Protein 7QYM (pdb70)

Solvent-accessible surface area: 20336 Å² total; per-residue (Å²): 142,3,0,0,0,0,0,7,13,21,23,93,21,39,153,106,149,43,55,112,102,93,9,55,98,24,40,89,19,0,23,55,12,0,62,51,2,10,134,38,0,106,82,44,74,44,0,23,51,0,0,8,44,2,0,67,43,0,0,45,21,73,52,1,15,0,0,23,0,0,5,13,0,117,71,73,66,9,27,0,2,0,0,0,0,22,2,91,61,34,81,3,0,0,0,0,19,0,24,34,1,98,16,0,0,60,2,0,42,30,1,6,84,108,18,98,48,6,2,0,13,17,136,14,1,9,91,7,1,54,83,108,71,50,132,144,15,51,55,130,61,0,49,33,92,103,40,78,100,67,0,69,71,56,114,213,10,0,0,0,0,0,0,6,101,122,32,36,1,0,0,0,0,0,0,0,2,88,38,52,18,46,20,7,18,2,7,0,7,1,8,7,0,1,0,0,7,0,28,39,68,4,0,0,0,0,0,4,7,43,10,45,0,0,3,21,12,1,0,0,12,1,0,4,2,1,29,84,47,34,63,29,53,7,71,104,0,3,92,93,1,0,71,100,65,0,60,86,37,63,5,56,0,0,0,0,0,0,6,77,115,2,74,34,15,34,23,18,39,14,99,0,0,30,42,0,62,2,71,28,68,91,114,27,72,45,14,8,51,173,85,121,0,0,0,0,0,0,8,12,20,24,84,17,38,159,102,122,41,52,113,106,92,9,53,96,30,44,88,18,0,22,58,11,0,74,51,2,6,144,42,0,82,81,46,75,41,1,21,53,0,0,9,44,2,0,68,44,0,0,44,22,72,47,2,17,0,0,24,0,0,6,12,1,123,92,77,60,5,27,0,2,0,0,0,0,20,2,88,48,36,99,2,0,1,1,0,18,0,21,40,0,103,14,0,0,57,2,0,43,16,1,12,90,93,23,101,47,6,3,0,13,18,128,14,1,11,77,8,1,53,82,109,66,49,132,150,19,53,37,140,62,0,49,31,87,93,39,74,96,67,0,47,93,64,71,188,117,129,14,0,0,0,0,0,8,3,81,121,22,34,1,0,0,0,0,0,0,0,5,115,42,44,16,48,26,7,14,2,8,0,10,0,9,8,0,0,0,0,6,0,27,29,76,7,0,0,0,0,0,5,14,34,12,46,0,1,3,27,11,2,0,0,13,1,0,4,2,11,28,78,42,37,64,55,54,6,72,94,0,4,93,99,1,0,68,82,47,0,58,87,50,59,5,60,0,0,0,0,0,0,4,80,157,4,76,34,16,33,23,17,39,16,95,0,0,30,41,0,66,1,52,6,67,90,113,40,70,42,12,8,52,172

Secondary structure (P-SEA, 3-state):
ccbbbbbccccccccccccaaaaaaaaaaaaaaaaaaaaaaaacccaaaaaaaaaaaaaaccccccccccccccccbbbbbbbbbbcccccccccccccccccaaaaaaaaaccccccccccaaaaaaaaaaccccccccccccaaaaaaaaaaac/ccccccccccbbbbbbbbcccccccccccccccccccccbbbbccccccccccaaaaaaaaaaaaaaaaaaacccccaaaaaaaaccccccccccccccccccccccccccccccccccccccccbbbbbbccc/cccbbbbbccccccccccccaaaaaaaaaaaaaaaaaaaaaaaacccaaaaaaaaaaaaaaccccccccccccccccbbbbbbbbbbcccccccccccccccccaaaaaaaaaccccccccccaaaaaaaaaabbbbbbccccccaaaaaaaaaacccc/cccccccccccccbbbbbbccccccccccccccccccccbbbbccccccccccaaaaaaaaaaaaaaaaaaacccccaaaaaaacccccccccccccccccccccccccccccccccccccccccbbbbbbccc

Radius of gyration: 22.87 Å; Cα contacts (8 Å, |Δi|>4): 1864; chains: 4; bounding box: 51×47×76 Å

B-factor: mean 21.56, std 11.65, range [8.43, 108.62]

Structure (mmCIF, N/CA/C/O backbone):
data_7QYM
#
_entry.id   7QYM
#
_cell.length_a   49.552
_cell.length_b   75.006
_cell.length_c   146.950
_cell.angle_alpha   90.000
_cell.angle_beta   90.000
_cell.angle_gamma   90.000
#
_symmetry.space_group_name_H-M   'P 21 21 21'
#
loop_
_entity.id
_entity.type
_entity.pdbx_description
1 polymer 'Isoaspartyl peptidase'
2 polymer Beta-aspartyl-peptidase
3 non-polymer 'SODIUM ION'
4 non-polymer 'CHLORIDE ION'
5 water water
#
loop_
_atom_site.group_PDB
_atom_site.id
_atom_site.type_symbol
_atom_site.label_atom_id
_atom_site.label_alt_id
_atom_site.label_comp_id
_atom_site.label_asym_id
_atom_site.label_entity_id
_atom_site.label_seq_id
_atom_site.pdbx_PDB_ins_code
_atom_site.Cartn_x
_atom_site.Cartn_y
_atom_site.Cartn_z
_atom_site.occupancy
_atom_site.B_iso_or_equiv
_atom_site.auth_seq_id
_atom_site.auth_comp_id
_atom_site.auth_asym_id
_atom_site.auth_atom_id
_atom_site.pdbx_PDB_model_num
ATOM 1 N N . LYS A 1 3 ? 25.581 -17.472 66.172 1.000 62.365 3 LYS AAA N 1
ATOM 2 C CA . LYS A 1 3 ? 25.439 -15.989 66.226 1.000 50.491 3 LYS AAA CA 1
ATOM 3 C C . LYS A 1 3 ? 24.057 -15.566 65.732 1.000 40.837 3 LYS AAA C 1
ATOM 4 O O . LYS A 1 3 ? 23.947 -14.432 65.180 1.000 34.262 3 LYS AAA O 1
ATOM 10 N N . ALA A 1 4 ? 23.041 -16.413 65.901 1.000 28.484 4 ALA AAA N 1
ATOM 11 C CA . ALA A 1 4 ? 21.665 -16.027 65.489 1.000 21.249 4 ALA AAA CA 1
ATOM 12 C C . ALA A 1 4 ? 21.231 -14.793 66.284 1.000 17.475 4 ALA AAA C 1
ATOM 13 O O . ALA A 1 4 ? 21.539 -14.640 67.443 1.000 19.176 4 ALA AAA O 1
ATOM 15 N N . VAL A 1 5 ? 20.473 -13.917 65.633 1.000 15.641 5 VAL AAA N 1
ATOM 16 C CA . VAL A 1 5 ? 20.152 -12.593 66.220 1.000 14.762 5 VAL AAA CA 1
ATOM 17 C C . VAL A 1 5 ? 18.918 -12.028 65.519 1.000 14.591 5 VAL AAA C 1
ATOM 18 O O . VAL A 1 5 ? 18.701 -12.299 64.327 1.000 14.271 5 VAL AAA O 1
ATOM 22 N N . ILE A 1 6 ? 18.159 -11.264 66.287 1.000 13.949 6 ILE AAA N 1
ATOM 23 C CA . ILE A 1 6 ? 16.987 -10.513 65.783 1.000 13.217 6 ILE AAA CA 1
ATOM 24 C C . ILE A 1 6 ? 17.103 -9.062 66.203 1.000 13.078 6 ILE AAA C 1
ATOM 25 O O . ILE A 1 6 ? 17.544 -8.775 67.322 1.000 14.679 6 ILE AAA O 1
ATOM 30 N N . ALA A 1 7 ? 16.593 -8.193 65.338 1.000 12.509 7 ALA AAA N 1
ATOM 31 C CA . ALA A 1 7 ? 16.337 -6.788 65.693 1.000 12.498 7 ALA AAA CA 1
ATOM 32 C C . ALA A 1 7 ? 14.942 -6.461 65.202 1.000 12.232 7 ALA AAA C 1
ATOM 33 O O . ALA A 1 7 ? 14.516 -6.989 64.161 1.000 11.657 7 ALA AAA O 1
ATOM 35 N N . ILE A 1 8 ? 14.263 -5.628 65.965 1.000 11.716 8 ILE AAA N 1
ATOM 36 C CA . ILE A 1 8 ? 12.923 -5.128 65.587 1.000 11.662 8 ILE AAA CA 1
ATOM 37 C C . ILE A 1 8 ? 12.905 -3.619 65.758 1.000 11.851 8 ILE AAA C 1
ATOM 38 O O . ILE A 1 8 ? 13.663 -3.034 66.547 1.000 11.748 8 ILE AAA O 1
ATOM 43 N N . HIS A 1 9 ? 11.918 -3.011 65.112 1.000 11.685 9 HIS AAA N 1
ATOM 44 C CA . HIS A 1 9 ? 11.612 -1.589 65.383 1.000 11.996 9 HIS AAA CA 1
ATOM 45 C C . HIS A 1 9 ? 10.103 -1.380 65.322 1.000 11.976 9 HIS AAA C 1
ATOM 46 O O . HIS A 1 9 ? 9.382 -2.134 64.673 1.000 12.171 9 HIS AAA O 1
ATOM 53 N N . GLY A 1 10 ? 9.679 -0.335 65.989 1.000 12.760 10 GLY AAA N 1
ATOM 54 C CA . GLY A 1 10 ? 8.299 0.127 65.988 1.000 13.441 10 GLY AAA CA 1
ATOM 55 C C . GLY A 1 10 ? 8.189 1.547 65.536 1.000 14.525 10 GLY AAA C 1
ATOM 56 O O . GLY A 1 10 ? 7.178 2.181 65.883 1.000 16.550 10 GLY AAA O 1
ATOM 57 N N . GLY A 1 11 ? 9.107 2.028 64.710 1.000 13.706 11 GLY AAA N 1
ATOM 58 C CA . GLY A 1 11 ? 8.957 3.357 64.074 1.000 15.001 11 GLY AAA CA 1
ATOM 59 C C . GLY A 1 11 ? 9.916 4.397 64.634 1.000 14.515 11 GLY AAA C 1
ATOM 60 O O . GLY A 1 11 ? 10.172 4.427 65.875 1.000 15.868 11 GLY AAA O 1
ATOM 61 N N . ALA A 1 12 ? 10.405 5.249 63.732 1.000 15.197 12 ALA AAA N 1
ATOM 62 C CA . ALA A 1 12 ? 11.301 6.382 64.050 1.000 16.674 12 ALA AAA CA 1
ATOM 63 C C . ALA A 1 12 ? 10.534 7.687 63.885 1.000 18.804 12 ALA AAA C 1
ATOM 64 O O . ALA A 1 12 ? 9.755 7.788 62.945 1.000 22.658 12 ALA AAA O 1
ATOM 66 N N . GLY A 1 13 ? 10.817 8.669 64.733 1.000 17.028 13 GLY AAA N 1
ATOM 67 C CA . GLY A 1 13 ? 10.202 9.999 64.621 1.000 20.521 13 GLY AAA CA 1
ATOM 68 C C . GLY A 1 13 ? 10.358 10.792 65.892 1.000 19.622 13 GLY AAA C 1
ATOM 69 O O . GLY A 1 13 ? 11.253 10.502 66.706 1.000 19.374 13 GLY AAA O 1
ATOM 70 N N . ALA A 1 14 ? 9.513 11.805 66.022 1.000 23.660 14 ALA AAA N 1
ATOM 71 C CA . ALA A 1 14 ? 9.578 12.774 67.136 1.000 24.319 14 ALA AAA CA 1
ATOM 72 C C . ALA A 1 14 ? 8.931 12.126 68.365 1.000 28.947 14 ALA AAA C 1
ATOM 73 O O . ALA A 1 14 ? 7.751 12.145 68.467 1.000 43.727 14 ALA AAA O 1
ATOM 75 N N . ILE A 1 15 ? 9.701 11.505 69.231 1.000 38.366 15 ILE AAA N 1
ATOM 76 C CA . ILE A 1 15 ? 9.194 10.937 70.517 1.000 38.055 15 ILE AAA CA 1
ATOM 77 C C . ILE A 1 15 ? 9.739 11.881 71.585 1.000 46.439 15 ILE AAA C 1
ATOM 78 O O . ILE A 1 15 ? 10.962 12.086 71.597 1.000 55.083 15 ILE AAA O 1
ATOM 83 N N . SER A 1 16 ? 8.863 12.508 72.367 1.000 53.322 16 SER AAA N 1
ATOM 84 C CA . SER A 1 16 ? 9.216 13.576 73.337 1.000 52.345 16 SER AAA CA 1
ATOM 85 C C . SER A 1 16 ? 9.104 13.026 74.763 1.000 47.019 16 SER AAA C 1
ATOM 86 O O . SER A 1 16 ? 8.053 12.461 75.112 1.000 52.761 16 SER AAA O 1
ATOM 89 N N . ARG A 1 17 ? 10.160 13.182 75.556 1.000 43.404 17 ARG AAA N 1
ATOM 90 C CA . ARG A 1 17 ? 10.238 12.582 76.906 1.000 41.165 17 ARG AAA CA 1
ATOM 91 C C . ARG A 1 17 ? 9.520 13.479 77.917 1.000 40.269 17 ARG AAA C 1
ATOM 92 O O . ARG A 1 17 ? 8.919 12.918 78.854 1.000 33.847 17 ARG AAA O 1
ATOM 100 N N . ALA A 1 18 ? 9.555 14.804 77.718 1.000 41.763 18 ALA AAA N 1
ATOM 101 C CA . ALA A 1 18 ? 8.802 15.788 78.532 1.000 45.327 18 ALA AAA CA 1
ATOM 102 C C . ALA A 1 18 ? 7.323 15.393 78.551 1.000 45.053 18 ALA AAA C 1
ATOM 103 O O . ALA A 1 18 ? 6.678 15.539 79.610 1.000 51.190 18 ALA AAA O 1
ATOM 105 N N . GLN A 1 19 ? 6.822 14.901 77.414 1.000 43.737 19 GLN AAA N 1
ATOM 106 C CA . GLN A 1 19 ? 5.386 14.603 77.182 1.000 49.339 19 GLN AAA CA 1
ATOM 107 C C . GLN A 1 19 ? 5.070 13.156 77.550 1.000 42.360 19 GLN AAA C 1
ATOM 108 O O . GLN A 1 19 ? 3.921 12.732 77.301 1.000 53.415 19 GLN AAA O 1
ATOM 114 N N . MET A 1 20 ? 6.040 12.438 78.117 1.000 38.457 20 MET AAA N 1
ATOM 115 C CA . MET A 1 20 ? 5.951 10.990 78.416 1.000 32.886 20 MET AAA CA 1
ATOM 116 C C . MET A 1 20 ? 6.133 10.769 79.919 1.000 27.234 20 MET AAA C 1
ATOM 117 O O . MET A 1 20 ? 6.936 11.496 80.516 1.000 31.115 20 MET AAA O 1
ATOM 122 N N . SER A 1 21 ? 5.401 9.824 80.506 1.000 27.241 21 SER AAA N 1
ATOM 123 C CA . SER A 1 21 ? 5.689 9.269 81.853 1.000 23.189 21 SER AAA CA 1
ATOM 124 C C . SER A 1 21 ? 6.522 8.002 81.690 1.000 21.789 21 SER AAA C 1
ATOM 125 O O . SER A 1 21 ? 6.522 7.386 80.590 1.000 22.329 21 SER AAA O 1
ATOM 128 N N . LEU A 1 22 ? 7.200 7.611 82.754 1.000 19.985 22 LEU AAA N 1
ATOM 129 C CA . LEU A 1 22 ? 7.938 6.332 82.721 1.000 17.883 22 LEU AAA CA 1
ATOM 130 C C . LEU A 1 22 ? 6.959 5.164 82.488 1.000 18.165 22 LEU AAA C 1
ATOM 131 O O . LEU A 1 22 ? 7.252 4.281 81.683 1.000 18.057 22 LEU AAA O 1
ATOM 136 N N . GLN A 1 23 ? 5.802 5.134 83.139 1.000 18.732 23 GLN AAA N 1
ATOM 137 C CA . GLN A 1 23 ? 4.867 4.009 82.934 1.000 20.091 23 GLN AAA CA 1
ATOM 138 C C . GLN A 1 23 ? 4.454 3.944 81.468 1.000 20.363 23 GLN AAA C 1
ATOM 139 O O . GLN A 1 23 ? 4.373 2.839 80.949 1.000 22.012 23 GLN AAA O 1
ATOM 145 N N . GLN A 1 24 ? 4.219 5.081 80.817 1.000 20.848 24 GLN AAA N 1
ATOM 146 C CA . GLN A 1 24 ? 3.874 5.093 79.369 1.000 21.712 24 GLN AAA CA 1
ATOM 147 C C . GLN A 1 24 ? 5.017 4.500 78.547 1.000 20.637 24 GLN AAA C 1
ATOM 148 O O . GLN A 1 24 ? 4.764 3.657 77.687 1.000 21.208 24 GLN AAA O 1
ATOM 154 N N . GLU A 1 25 ? 6.239 4.960 78.796 1.000 18.206 25 GLU AAA N 1
ATOM 155 C CA . GLU A 1 25 ? 7.414 4.415 78.085 1.000 18.174 25 GLU AAA CA 1
ATOM 156 C C . GLU A 1 25 ? 7.487 2.900 78.320 1.000 16.327 25 GLU AAA C 1
ATOM 157 O O . GLU A 1 25 ? 7.817 2.165 77.384 1.000 17.769 25 GLU AAA O 1
ATOM 163 N N . LEU A 1 26 ? 7.277 2.455 79.557 1.000 17.250 26 LEU AAA N 1
ATOM 164 C CA . LEU A 1 26 ? 7.452 1.033 79.879 1.000 16.084 26 LEU AAA CA 1
ATOM 165 C C . LEU A 1 26 ? 6.464 0.164 79.104 1.000 16.998 26 LEU AAA C 1
ATOM 166 O O . LEU A 1 26 ? 6.772 -0.996 78.831 1.000 16.941 26 LEU AAA O 1
ATOM 171 N N . ARG A 1 27 ? 5.307 0.680 78.742 1.000 17.003 27 ARG AAA N 1
ATOM 172 C CA . ARG A 1 27 ? 4.389 -0.137 77.929 1.000 17.534 27 ARG AAA CA 1
ATOM 173 C C . ARG A 1 27 ? 5.062 -0.470 76.602 1.000 17.325 27 ARG AAA C 1
ATOM 174 O O . ARG A 1 27 ? 4.904 -1.589 76.123 1.000 17.295 27 ARG AAA O 1
ATOM 182 N N . TYR A 1 28 ? 5.735 0.511 75.994 1.000 16.350 28 TYR AAA N 1
ATOM 183 C CA . TYR A 1 28 ? 6.450 0.299 74.708 1.000 15.780 28 TYR AAA CA 1
ATOM 184 C C . TYR A 1 28 ? 7.630 -0.647 74.926 1.000 16.511 28 TYR AAA C 1
ATOM 185 O O . TYR A 1 28 ? 7.790 -1.583 74.150 1.000 15.014 28 TYR AAA O 1
ATOM 194 N N . ILE A 1 29 ? 8.408 -0.406 75.964 1.000 15.309 29 ILE AAA N 1
ATOM 195 C CA . ILE A 1 29 ? 9.589 -1.269 76.249 1.000 14.979 29 ILE AAA CA 1
ATOM 196 C C . ILE A 1 29 ? 9.119 -2.727 76.447 1.000 15.075 29 ILE AAA C 1
ATOM 197 O O . ILE A 1 29 ? 9.747 -3.652 75.922 1.000 17.136 29 ILE AAA O 1
ATOM 202 N N . GLU A 1 30 ? 8.089 -2.922 77.262 1.000 16.268 30 GLU AAA N 1
ATOM 203 C CA . GLU A 1 30 ? 7.573 -4.268 77.573 1.000 17.355 30 GLU AAA CA 1
ATOM 204 C C . GLU A 1 30 ? 7.108 -4.949 76.282 1.000 16.492 30 GLU AAA C 1
ATOM 205 O O . GLU A 1 30 ? 7.376 -6.122 76.086 1.000 17.311 30 GLU AAA O 1
ATOM 211 N N . ALA A 1 31 ? 6.430 -4.226 75.412 1.000 15.608 31 ALA AAA N 1
ATOM 212 C CA . ALA A 1 31 ? 5.929 -4.814 74.149 1.000 15.844 31 ALA AAA CA 1
ATOM 213 C C . ALA A 1 31 ? 7.131 -5.216 73.283 1.000 15.264 31 ALA AAA C 1
ATOM 214 O O . ALA A 1 31 ? 7.149 -6.308 72.731 1.000 16.103 31 ALA AAA O 1
ATOM 216 N N . LEU A 1 32 ? 8.084 -4.321 73.120 1.000 14.280 32 LEU AAA N 1
ATOM 217 C CA . LEU A 1 32 ? 9.286 -4.612 72.302 1.000 15.223 32 LEU AAA CA 1
ATOM 218 C C . LEU A 1 32 ? 10.027 -5.807 72.898 1.000 15.217 32 LEU AAA C 1
ATOM 219 O O . LEU A 1 32 ? 10.495 -6.694 72.143 1.000 16.323 32 LEU AAA O 1
ATOM 224 N N . SER A 1 33 ? 10.198 -5.799 74.221 1.000 16.196 33 SER AAA N 1
ATOM 225 C CA . SER A 1 33 ? 10.991 -6.865 74.868 1.000 16.810 33 SER AAA CA 1
ATOM 226 C C . SER A 1 33 ? 10.285 -8.205 74.629 1.000 16.469 33 SER AAA C 1
ATOM 227 O O . SER A 1 33 ? 10.937 -9.216 74.296 1.000 18.234 33 SER AAA O 1
ATOM 230 N N . ALA A 1 34 ? 8.971 -8.264 74.775 1.000 16.496 34 ALA AAA N 1
ATOM 231 C CA . ALA A 1 34 ? 8.242 -9.537 74.620 1.000 17.046 34 ALA AAA CA 1
ATOM 232 C C . ALA A 1 34 ? 8.394 -10.071 73.201 1.000 15.940 34 ALA AAA C 1
ATOM 233 O O . ALA A 1 34 ? 8.560 -11.284 73.025 1.000 16.596 34 ALA AAA O 1
ATOM 235 N N . ILE A 1 35 ? 8.337 -9.203 72.212 1.000 15.412 35 ILE AAA N 1
ATOM 236 C CA . ILE A 1 35 ? 8.399 -9.603 70.795 1.000 15.298 35 ILE AAA CA 1
ATOM 237 C C . ILE A 1 35 ? 9.814 -10.057 70.460 1.000 15.058 35 ILE AAA C 1
ATOM 238 O O . ILE A 1 35 ? 9.983 -11.088 69.815 1.000 14.983 35 ILE AAA O 1
ATOM 243 N N . VAL A 1 36 ? 10.819 -9.290 70.887 1.000 15.008 36 VAL AAA N 1
ATOM 244 C CA . VAL A 1 36 ? 12.217 -9.728 70.599 1.000 18.360 36 VAL AAA CA 1
ATOM 245 C C . VAL A 1 36 ? 12.462 -11.092 71.291 1.000 16.693 36 VAL AAA C 1
ATOM 246 O O . VAL A 1 36 ? 13.089 -11.967 70.668 1.000 17.788 36 VAL AAA O 1
ATOM 250 N N . GLU A 1 37 ? 11.980 -11.301 72.521 1.000 16.576 37 GLU AAA N 1
ATOM 251 C CA . GLU A 1 37 ? 12.183 -12.570 73.262 1.000 18.163 37 GLU AAA CA 1
ATOM 252 C C . GLU A 1 37 ? 11.517 -13.705 72.488 1.000 16.673 37 GLU AAA C 1
ATOM 253 O O . GLU A 1 37 ? 12.110 -14.769 72.394 1.000 18.671 37 GLU AAA O 1
ATOM 259 N N . THR A 1 38 ? 10.321 -13.483 71.941 1.000 16.367 38 THR AAA N 1
ATOM 260 C CA . THR A 1 38 ? 9.660 -14.528 71.126 1.000 17.038 38 THR AAA CA 1
ATOM 261 C C . THR A 1 38 ? 10.541 -14.870 69.922 1.000 18.005 38 THR AAA C 1
ATOM 262 O O . THR A 1 38 ? 10.767 -16.057 69.650 1.000 17.260 38 THR AAA O 1
ATOM 266 N N . GLY A 1 39 ? 11.094 -13.869 69.237 1.000 16.025 39 GLY AAA N 1
ATOM 267 C CA . GLY A 1 39 ? 11.984 -14.126 68.084 1.000 17.128 39 GLY AAA CA 1
ATOM 268 C C . GLY A 1 39 ? 13.263 -14.836 68.508 1.000 15.679 39 GLY AAA C 1
ATOM 269 O O . GLY A 1 39 ? 13.695 -15.771 67.821 1.000 17.125 39 GLY AAA O 1
ATOM 270 N N . GLN A 1 40 ? 13.852 -14.426 69.633 1.000 17.528 40 GLN AAA N 1
ATOM 271 C CA . GLN A 1 40 ? 15.084 -15.071 70.140 1.000 19.150 40 GLN AAA CA 1
ATOM 272 C C . GLN A 1 40 ? 14.804 -16.557 70.390 1.000 18.623 40 GLN AAA C 1
ATOM 273 O O . GLN A 1 40 ? 15.617 -17.410 70.031 1.000 19.666 40 GLN AAA O 1
ATOM 279 N N . LYS A 1 41 ? 13.686 -16.865 71.036 1.000 19.075 41 LYS AAA N 1
ATOM 280 C CA . LYS A 1 41 ? 13.344 -18.262 71.361 1.000 20.381 41 LYS AAA CA 1
ATOM 281 C C . LYS A 1 41 ? 13.122 -19.045 70.071 1.000 20.517 41 LYS AAA C 1
ATOM 282 O O . LYS A 1 41 ? 13.594 -20.185 69.983 1.000 20.355 41 LYS AAA O 1
ATOM 288 N N . MET A 1 42 ? 12.452 -18.482 69.082 1.000 17.791 42 MET AAA N 1
ATOM 289 C CA . MET A 1 42 ? 12.283 -19.156 67.782 1.000 17.744 42 MET AAA CA 1
ATOM 290 C C . MET A 1 42 ? 13.644 -19.415 67.130 1.000 17.747 42 MET AAA C 1
ATOM 291 O O . MET A 1 42 ? 13.863 -20.529 66.623 1.000 18.681 42 MET AAA O 1
ATOM 296 N N . LEU A 1 43 ? 14.532 -18.429 67.132 1.000 16.981 43 LEU AAA N 1
ATOM 297 C CA . LEU A 1 43 ? 15.869 -18.605 66.518 1.000 16.833 43 LEU AAA CA 1
ATOM 298 C C . LEU A 1 43 ? 16.596 -19.728 67.268 1.000 18.281 43 LEU AAA C 1
ATOM 299 O O . LEU A 1 43 ? 17.217 -20.548 66.621 1.000 18.377 43 LEU AAA O 1
ATOM 304 N N . GLU A 1 44 ? 16.544 -19.729 68.595 1.000 19.697 44 GLU AAA N 1
ATOM 305 C CA . GLU A 1 44 ? 17.318 -20.704 69.411 1.000 24.052 44 GLU AAA CA 1
ATOM 306 C C . GLU A 1 44 ? 16.782 -22.100 69.087 1.000 25.155 44 GLU AAA C 1
ATOM 307 O O . GLU A 1 44 ? 17.559 -23.075 69.136 1.000 27.249 44 GLU AAA O 1
ATOM 313 N N . ALA A 1 45 ? 15.495 -22.212 68.769 1.000 22.790 45 ALA AAA N 1
ATOM 314 C CA . ALA A 1 45 ? 14.807 -23.481 68.458 1.000 23.852 45 ALA AAA CA 1
ATOM 315 C C . ALA A 1 45 ? 15.084 -23.937 67.019 1.000 24.930 45 ALA AAA C 1
ATOM 316 O O . ALA A 1 45 ? 14.614 -25.027 66.665 1.000 28.247 45 ALA AAA O 1
ATOM 318 N N . GLY A 1 46 ? 15.793 -23.151 66.215 1.000 22.853 46 GLY AAA N 1
ATOM 319 C CA . GLY A 1 46 ? 16.144 -23.515 64.833 1.000 22.365 46 GLY AAA CA 1
ATOM 320 C C . GLY A 1 46 ? 15.100 -23.070 63.832 1.000 20.387 46 GLY AAA C 1
ATOM 321 O O . GLY A 1 46 ? 15.165 -23.523 62.671 1.000 25.050 46 GLY AAA O 1
ATOM 322 N N . GLU A 1 47 ? 14.196 -22.159 64.211 1.000 20.027 47 GLU AAA N 1
ATOM 323 C CA . GLU A 1 47 ? 13.206 -21.615 63.248 1.000 18.987 47 GLU AAA CA 1
ATOM 324 C C . GLU A 1 47 ? 13.932 -20.731 62.231 1.000 16.708 47 GLU AAA C 1
ATOM 325 O O . GLU A 1 47 ? 14.997 -20.164 62.544 1.000 18.037 47 GLU AAA O 1
ATOM 331 N N . SER A 1 48 ? 13.390 -20.634 61.028 1.000 16.261 48 SER AAA N 1
ATOM 332 C CA . SER A 1 48 ? 14.038 -19.875 59.939 1.000 14.739 48 SER AAA CA 1
ATOM 333 C C . SER A 1 48 ? 13.946 -18.372 60.183 1.000 14.530 48 SER AAA C 1
ATOM 334 O O . SER A 1 48 ? 13.026 -17.874 60.809 1.000 15.377 48 SER AAA O 1
ATOM 337 N N . ALA A 1 49 ? 14.936 -17.656 59.664 1.000 13.575 49 ALA AAA N 1
ATOM 338 C CA . ALA A 1 49 ? 14.928 -16.190 59.713 1.000 13.729 49 ALA AAA CA 1
ATOM 339 C C . ALA A 1 49 ? 13.623 -15.661 59.109 1.000 12.950 49 ALA AAA C 1
ATOM 340 O O . ALA A 1 49 ? 13.039 -14.725 59.637 1.000 12.866 49 ALA AAA O 1
ATOM 342 N N . LEU A 1 50 ? 13.197 -16.252 58.002 1.000 13.126 50 LEU AAA N 1
ATOM 343 C CA . LEU A 1 50 ? 11.954 -15.797 57.353 1.000 13.740 50 LEU AAA CA 1
ATOM 344 C C . LEU A 1 50 ? 10.760 -15.981 58.297 1.000 12.974 50 LEU AAA C 1
ATOM 345 O O . LEU A 1 50 ? 9.933 -15.079 58.442 1.000 13.547 50 LEU AAA O 1
ATOM 350 N N . ASP A 1 51 ? 10.644 -17.122 58.959 1.000 13.652 51 ASP AAA N 1
ATOM 351 C CA . ASP A 1 51 ? 9.530 -17.318 59.909 1.000 14.819 51 ASP AAA CA 1
ATOM 352 C C . ASP A 1 51 ? 9.655 -16.408 61.124 1.000 15.216 51 ASP AAA C 1
ATOM 353 O O . ASP A 1 51 ? 8.638 -15.934 61.614 1.000 15.176 51 ASP AAA O 1
ATOM 358 N N . VAL A 1 52 ? 10.875 -16.096 61.544 1.000 13.508 52 VAL AAA N 1
ATOM 359 C CA . VAL A 1 52 ? 11.085 -15.220 62.710 1.000 13.867 52 VAL AAA CA 1
ATOM 360 C C . VAL A 1 52 ? 10.662 -13.800 62.349 1.000 13.387 52 VAL AAA C 1
ATOM 361 O O . VAL A 1 52 ? 9.956 -13.181 63.153 1.000 13.511 52 VAL AAA O 1
ATOM 365 N N . VAL A 1 53 ? 11.119 -13.254 61.220 1.000 12.369 53 VAL AAA N 1
ATOM 366 C CA . VAL A 1 53 ? 10.714 -11.858 60.925 1.000 11.876 53 VAL AAA CA 1
ATOM 367 C C . VAL A 1 53 ? 9.223 -11.776 60.629 1.000 11.436 53 VAL AAA C 1
ATOM 368 O O . VAL A 1 53 ? 8.603 -10.752 60.962 1.000 12.401 53 VAL AAA O 1
ATOM 372 N N . THR A 1 54 ? 8.669 -12.819 60.040 1.000 12.124 54 THR AAA N 1
ATOM 373 C CA . THR A 1 54 ? 7.224 -12.803 59.771 1.000 12.648 54 THR AAA CA 1
ATOM 374 C C . THR A 1 54 ? 6.468 -12.739 61.106 1.000 12.560 54 THR AAA C 1
ATOM 375 O O . THR A 1 54 ? 5.539 -11.924 61.241 1.000 13.609 54 THR AAA O 1
ATOM 379 N N . GLU A 1 55 ? 6.848 -13.577 62.045 1.000 13.361 55 GLU AAA N 1
ATOM 380 C CA . GLU A 1 55 ? 6.158 -13.633 63.339 1.000 13.855 55 GLU AAA CA 1
ATOM 381 C C . GLU A 1 55 ? 6.374 -12.358 64.138 1.000 13.354 55 GLU AAA C 1
ATOM 382 O O . GLU A 1 55 ? 5.411 -11.866 64.729 1.000 13.722 55 GLU AAA O 1
ATOM 388 N N . ALA A 1 56 ? 7.580 -11.817 64.147 1.000 12.422 56 ALA AAA N 1
ATOM 389 C CA . ALA A 1 56 ? 7.838 -10.584 64.892 1.000 13.139 56 ALA AAA CA 1
ATOM 390 C C . ALA A 1 56 ? 6.958 -9.476 64.318 1.000 12.251 56 ALA AAA C 1
ATOM 391 O O . ALA A 1 56 ? 6.363 -8.702 65.098 1.000 12.330 56 ALA AAA O 1
ATOM 393 N N . VAL A 1 57 ? 6.932 -9.343 62.994 1.000 11.745 57 VAL AAA N 1
ATOM 394 C CA . VAL A 1 57 ? 6.111 -8.267 62.394 1.000 12.142 57 VAL AAA CA 1
ATOM 395 C C . VAL A 1 57 ? 4.626 -8.547 62.633 1.000 12.855 57 VAL AAA C 1
ATOM 396 O O . VAL A 1 57 ? 3.844 -7.608 62.884 1.000 12.477 57 VAL AAA O 1
ATOM 400 N N . ARG A 1 58 ? 4.195 -9.797 62.558 1.000 12.429 58 ARG AAA N 1
ATOM 401 C CA . ARG A 1 58 ? 2.792 -10.111 62.881 1.000 13.080 58 ARG AAA CA 1
ATOM 402 C C . ARG A 1 58 ? 2.477 -9.646 64.302 1.000 12.749 58 ARG AAA C 1
ATOM 403 O O . ARG A 1 58 ? 1.399 -9.069 64.523 1.000 13.524 58 ARG AAA O 1
ATOM 411 N N . LEU A 1 59 ? 3.365 -9.879 65.258 1.000 13.608 59 LEU AAA N 1
ATOM 412 C CA . LEU A 1 59 ? 3.117 -9.420 66.643 1.000 13.878 59 LEU AAA CA 1
ATOM 413 C C . LEU A 1 59 ? 3.114 -7.896 66.746 1.000 13.438 59 LEU AAA C 1
ATOM 414 O O . LEU A 1 59 ? 2.320 -7.378 67.543 1.000 14.447 59 LEU AAA O 1
ATOM 419 N N . LEU A 1 60 ? 3.957 -7.197 66.002 1.000 12.486 60 LEU AAA N 1
ATOM 420 C CA . LEU A 1 60 ? 3.969 -5.723 66.025 1.000 13.592 60 LEU AAA CA 1
ATOM 421 C C . LEU A 1 60 ? 2.668 -5.234 65.386 1.000 12.756 60 LEU AAA C 1
ATOM 422 O O . LEU A 1 60 ? 2.155 -4.172 65.816 1.000 14.404 60 LEU AAA O 1
ATOM 427 N N . GLU A 1 61 ? 2.183 -5.914 64.358 1.000 13.143 61 GLU AAA N 1
ATOM 428 C CA . GLU A 1 61 ? 0.869 -5.595 63.764 1.000 13.018 61 GLU AAA CA 1
ATOM 429 C C . GLU A 1 61 ? -0.230 -5.761 64.821 1.000 13.961 61 GLU AAA C 1
ATOM 430 O O . GLU A 1 61 ? -1.033 -4.844 65.051 1.000 14.883 61 GLU AAA O 1
ATOM 436 N N . GLU A 1 62 ? -0.223 -6.870 65.517 1.000 13.742 62 GLU AAA N 1
ATOM 437 C CA . GLU A 1 62 ? -1.268 -7.143 66.528 1.000 15.191 62 GLU AAA CA 1
ATOM 438 C C . GLU A 1 62 ? -1.212 -6.134 67.669 1.000 16.379 62 GLU AAA C 1
ATOM 439 O O . GLU A 1 62 ? -2.254 -5.823 68.208 1.000 18.234 62 GLU AAA O 1
ATOM 445 N N . CYS A 1 63 ? -0.048 -5.650 68.034 1.000 15.754 63 CYS AAA N 1
ATOM 446 C CA . CYS A 1 63 ? 0.094 -4.741 69.182 1.000 17.520 63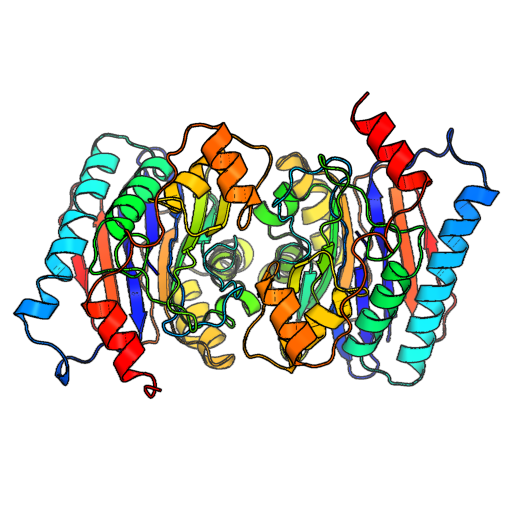 CYS AAA CA 1
ATOM 447 C C . CYS A 1 63 ? -0.451 -3.368 68.808 1.000 16.802 63 CYS AAA C 1
ATOM 448 O O . CYS A 1 63 ? 0.048 -2.745 67.894 1.000 15.462 63 CYS AAA O 1
ATOM 451 N N . PRO A 1 64 ? -1.472 -2.848 69.515 1.000 16.508 64 PRO AAA N 1
ATOM 452 C CA . PRO A 1 64 ? -2.061 -1.554 69.139 1.000 17.472 64 PRO AAA CA 1
ATOM 453 C C . PRO A 1 64 ? -1.134 -0.351 69.333 1.000 16.289 64 PRO AAA C 1
ATOM 454 O O . PRO A 1 64 ? -1.435 0.703 68.829 1.000 17.458 64 PRO AAA O 1
ATOM 458 N N . LEU A 1 65 ? -0.022 -0.537 70.062 1.000 16.535 65 LEU AAA N 1
ATOM 459 C CA . LEU A 1 65 ? 0.939 0.559 70.339 1.000 16.149 65 LEU AAA CA 1
ATOM 460 C C . LEU A 1 65 ? 1.673 0.959 69.073 1.000 15.144 65 LEU AAA C 1
ATOM 461 O O . LEU A 1 65 ? 2.150 2.104 69.027 1.000 17.254 65 LEU AAA O 1
ATOM 466 N N . PHE A 1 66 ? 1.715 0.087 68.068 1.000 14.780 66 PHE AAA N 1
ATOM 467 C CA . PHE A 1 66 ? 2.594 0.337 66.905 1.000 13.932 66 PHE AAA CA 1
ATOM 468 C C . PHE A 1 66 ? 1.776 0.451 65.619 1.000 13.053 66 PHE AAA C 1
ATOM 469 O O . PHE A 1 66 ? 0.788 -0.280 65.435 1.000 14.920 66 PHE AAA O 1
ATOM 477 N N . ASN A 1 67 ? 2.197 1.397 64.783 1.000 14.785 67 ASN AAA N 1
ATOM 478 C CA . ASN A 1 67 ? 1.527 1.820 63.541 1.000 13.763 67 ASN AAA CA 1
ATOM 479 C C . ASN A 1 67 ? 1.773 0.775 62.441 1.000 13.327 67 ASN AAA C 1
ATOM 480 O O . ASN A 1 67 ? 2.580 1.003 61.516 1.000 13.656 67 ASN AAA O 1
ATOM 485 N N . ALA A 1 68 ? 1.035 -0.309 62.540 1.000 13.048 68 ALA AAA N 1
ATOM 486 C CA . ALA A 1 68 ? 1.010 -1.435 61.600 1.000 12.222 68 ALA AAA CA 1
ATOM 487 C C . ALA A 1 68 ? -0.179 -2.274 62.054 1.000 12.665 68 ALA AAA C 1
ATOM 488 O O . ALA A 1 68 ? -0.321 -2.415 63.265 1.000 13.582 68 ALA AAA O 1
ATOM 490 N N . GLY A 1 69 ? -0.944 -2.853 61.153 1.000 13.183 69 GLY AAA N 1
ATOM 491 C CA . GLY A 1 69 ? -2.065 -3.688 61.605 1.000 14.344 69 GLY AAA CA 1
ATOM 492 C C . GLY A 1 69 ? -2.957 -2.933 62.593 1.000 13.907 69 GLY AAA C 1
ATOM 493 O O . GLY A 1 69 ? -3.289 -1.754 62.367 1.000 14.198 69 GLY AAA O 1
ATOM 494 N N . ILE A 1 70 ? -3.315 -3.606 63.667 1.000 15.499 70 ILE AAA N 1
ATOM 495 C CA . ILE A 1 70 ? -4.088 -2.979 64.760 1.000 16.578 70 ILE AAA CA 1
ATOM 496 C C . ILE A 1 70 ? -3.308 -1.784 65.304 1.000 15.883 70 ILE AAA C 1
ATOM 497 O O . ILE A 1 70 ? -2.168 -1.955 65.725 1.000 16.307 70 ILE AAA O 1
ATOM 502 N N . GLY A 1 71 ? -3.894 -0.596 65.364 1.000 16.783 71 GLY AAA N 1
ATOM 503 C CA . GLY A 1 71 ? -3.119 0.588 65.769 1.000 17.393 71 GLY AAA CA 1
ATOM 504 C C . GLY A 1 71 ? -2.602 1.351 64.564 1.000 15.844 71 GLY AAA C 1
ATOM 505 O O . GLY A 1 71 ? -1.897 2.337 64.757 1.000 17.682 71 GLY AAA O 1
ATOM 506 N N . ALA A 1 72 ? -2.971 0.956 63.348 1.000 15.997 72 ALA AAA N 1
ATOM 507 C CA . ALA A 1 72 ? -2.598 1.738 62.153 1.000 16.209 72 ALA AAA CA 1
ATOM 508 C C . ALA A 1 72 ? -3.101 3.186 62.274 1.000 17.194 72 ALA AAA C 1
ATOM 509 O O . ALA A 1 72 ? -4.231 3.468 62.742 1.000 18.189 72 ALA AAA O 1
ATOM 511 N N . VAL A 1 73 ? -2.301 4.123 61.789 1.000 16.049 73 VAL AAA N 1
ATOM 512 C CA . VAL A 1 73 ? -2.703 5.544 61.724 1.000 17.231 73 VAL AAA CA 1
ATOM 513 C C . VAL A 1 73 ? -3.895 5.667 60.777 1.000 18.432 73 VAL AAA C 1
ATOM 514 O O . VAL A 1 73 ? -4.179 4.764 59.969 1.000 17.797 73 VAL AAA O 1
ATOM 518 N N . PHE A 1 74 ? -4.538 6.821 60.864 1.000 20.159 74 PHE AAA N 1
ATOM 519 C CA . PHE A 1 74 ? -5.645 7.204 59.960 1.000 22.148 74 PHE AAA CA 1
ATOM 520 C C . PHE A 1 74 ? -5.105 8.067 58.819 1.000 20.098 74 PHE AAA C 1
ATOM 521 O O . PHE A 1 74 ? -4.311 8.997 59.079 1.000 22.657 74 PHE AAA O 1
ATOM 529 N N . THR A 1 75 ? -5.690 7.867 57.625 1.000 19.978 75 THR AAA N 1
ATOM 530 C CA . THR A 1 75 ? -5.502 8.742 56.443 1.000 20.896 75 THR AAA CA 1
ATOM 531 C C . THR A 1 75 ? -6.315 10.047 56.592 1.000 21.928 75 THR AAA C 1
ATOM 532 O O . THR A 1 75 ? -7.129 10.185 57.582 1.000 25.100 75 THR AAA O 1
ATOM 536 N N . ARG A 1 76 ? -6.092 10.974 55.665 1.000 29.026 76 ARG AAA N 1
ATOM 537 C CA A ARG A 1 76 ? -6.862 12.247 55.534 0.600 35.554 76 ARG AAA CA 1
ATOM 538 C CA B ARG A 1 76 ? -6.863 12.245 55.532 0.400 33.935 76 ARG AAA CA 1
ATOM 539 C C . ARG A 1 76 ? -8.373 11.982 55.653 1.000 35.895 76 ARG AAA C 1
ATOM 540 O O . ARG A 1 76 ? -9.092 12.858 56.178 1.000 32.697 76 ARG AAA O 1
ATOM 555 N N . ASP A 1 77 ? -8.835 10.847 55.130 1.000 26.094 77 ASP AAA N 1
ATOM 556 C CA . ASP A 1 77 ? -10.267 10.454 55.019 1.000 27.286 77 ASP AAA CA 1
ATOM 557 C C . ASP A 1 77 ? -10.714 9.569 56.184 1.000 28.097 77 ASP AAA C 1
ATOM 558 O O . ASP A 1 77 ? -11.785 8.937 56.053 1.000 30.225 77 ASP AAA O 1
ATOM 563 N N . GLU A 1 78 ? -9.916 9.456 57.263 1.000 26.635 78 GLU AAA N 1
ATOM 564 C CA . GLU A 1 78 ? -10.287 8.676 58.460 1.000 33.019 78 GLU AAA CA 1
ATOM 565 C C . GLU A 1 78 ? -10.418 7.220 58.034 1.000 27.453 78 GLU AAA C 1
ATOM 566 O O . GLU A 1 78 ? -11.113 6.483 58.712 1.000 29.258 78 GLU AAA O 1
ATOM 572 N N . THR A 1 79 ? -9.626 6.791 57.039 1.000 24.500 79 THR AAA N 1
ATOM 573 C CA . THR A 1 79 ? -9.559 5.360 56.631 1.000 22.364 79 THR AAA CA 1
ATOM 574 C C . THR A 1 79 ? -8.188 4.794 57.047 1.000 22.281 79 THR AAA C 1
ATOM 575 O O . THR A 1 79 ? -7.351 5.542 57.611 1.000 21.445 79 THR AAA O 1
ATOM 579 N N . HIS A 1 80 ? -7.974 3.503 56.831 1.000 19.121 80 HIS AAA N 1
ATOM 580 C CA . HIS A 1 80 ? -6.648 2.870 57.027 1.000 16.739 80 HIS AAA CA 1
ATOM 581 C C . HIS A 1 80 ? -6.210 2.301 55.689 1.000 16.660 80 HIS AAA C 1
ATOM 582 O O . HIS A 1 80 ? -7.021 1.637 55.022 1.000 18.963 80 HIS AAA O 1
ATOM 589 N N . GLU A 1 81 ? -4.955 2.528 55.367 1.000 13.558 81 GLU AAA N 1
ATOM 590 C CA . GLU A 1 81 ? -4.341 1.937 54.171 1.000 13.691 81 GLU AAA CA 1
ATOM 591 C C . GLU A 1 81 ? -3.029 1.323 54.649 1.000 13.293 81 GLU AAA C 1
ATOM 592 O O . GLU A 1 81 ? -2.177 2.070 55.144 1.000 14.077 81 GLU AAA O 1
ATOM 598 N N . LEU A 1 82 ? -2.905 0.004 54.532 1.000 11.929 82 LEU AAA N 1
ATOM 599 C CA . LEU A 1 82 ? -1.767 -0.734 55.112 1.000 11.479 82 LEU AAA CA 1
ATOM 600 C C . LEU A 1 82 ? -0.867 -1.283 54.008 1.000 11.435 82 LEU AAA C 1
ATOM 601 O O . LEU A 1 82 ? -1.318 -1.646 52.923 1.000 12.198 82 LEU AAA O 1
ATOM 606 N N . ASP A 1 83 ? 0.400 -1.378 54.340 1.000 11.052 83 ASP AAA N 1
ATOM 607 C CA . ASP A 1 83 ? 1.416 -1.895 53.402 1.000 11.279 83 ASP AAA CA 1
ATOM 608 C C . ASP A 1 83 ? 2.353 -2.840 54.156 1.000 10.429 83 ASP AAA C 1
ATOM 609 O O . ASP A 1 83 ? 2.587 -2.627 55.343 1.000 11.726 83 ASP AAA O 1
ATOM 614 N N . ALA A 1 84 ? 2.932 -3.797 53.469 1.000 10.294 84 ALA AAA N 1
ATOM 615 C CA . ALA A 1 84 ? 3.955 -4.663 54.079 1.000 10.227 84 ALA AAA CA 1
ATOM 616 C C . ALA A 1 84 ? 4.829 -5.285 53.004 1.000 10.541 84 ALA AAA C 1
ATOM 617 O O . ALA A 1 84 ? 4.439 -5.384 51.837 1.000 11.444 84 ALA AAA O 1
ATOM 619 N N . CYS A 1 85 ? 6.000 -5.718 53.438 1.000 10.648 85 CYS AAA N 1
ATOM 620 C CA . CYS A 1 85 ? 6.950 -6.456 52.585 1.000 11.096 85 CYS AAA CA 1
ATOM 621 C C . CYS A 1 85 ? 7.702 -7.468 53.416 1.000 10.111 85 CYS AAA C 1
ATOM 622 O O . CYS A 1 85 ? 7.935 -7.251 54.603 1.000 11.129 85 CYS AAA O 1
ATOM 625 N N A VAL A 1 86 ? 8.163 -8.486 52.721 0.500 10.021 86 VAL AAA N 1
ATOM 626 N N B VAL A 1 86 ? 7.984 -8.614 52.806 0.500 10.877 86 VAL AAA N 1
ATOM 627 C CA A VAL A 1 86 ? 9.009 -9.516 53.354 0.500 10.180 86 VAL AAA CA 1
ATOM 628 C CA B VAL A 1 86 ? 8.948 -9.608 53.356 0.500 11.982 86 VAL AAA CA 1
ATOM 629 C C A VAL A 1 86 ? 9.961 -10.066 52.308 0.500 10.006 86 VAL AAA C 1
ATOM 630 C C B VAL A 1 86 ? 9.993 -9.895 52.279 0.500 10.787 86 VAL AAA C 1
ATOM 631 O O A VAL A 1 86 ? 9.538 -10.359 51.196 0.500 10.246 86 VAL AAA O 1
ATOM 632 O O B VAL A 1 86 ? 9.666 -9.842 51.086 0.500 10.605 86 VAL AAA O 1
ATOM 639 N N . MET A 1 87 ? 11.211 -10.236 52.699 1.000 10.519 87 MET AAA N 1
ATOM 640 C CA . MET A 1 87 ? 12.227 -10.723 51.762 1.000 10.875 87 MET AAA CA 1
ATOM 641 C C . MET A 1 87 ? 13.093 -11.788 52.424 1.000 11.566 87 MET AAA C 1
ATOM 642 O O . MET A 1 87 ? 13.523 -11.652 53.569 1.000 11.429 87 MET AAA O 1
ATOM 647 N N . ASP A 1 88 ? 13.282 -12.858 51.658 1.000 11.446 88 ASP AAA N 1
ATOM 648 C CA . ASP A 1 88 ? 14.107 -14.019 52.037 1.000 11.867 88 ASP AAA CA 1
ATOM 649 C C . ASP A 1 88 ? 15.505 -13.869 51.418 1.000 11.080 88 ASP AAA C 1
ATOM 650 O O . ASP A 1 88 ? 15.641 -13.924 50.203 1.000 13.004 88 ASP AAA O 1
ATOM 655 N N . GLY A 1 89 ? 16.497 -13.647 52.256 1.000 12.360 89 GLY AAA N 1
ATOM 656 C CA . GLY A 1 89 ? 17.868 -13.424 51.775 1.000 12.856 89 GLY AAA CA 1
ATOM 657 C C . GLY A 1 89 ? 18.514 -14.656 51.148 1.000 12.884 89 GLY AAA C 1
ATOM 658 O O . GLY A 1 89 ? 19.560 -14.546 50.504 1.000 14.703 89 GLY AAA O 1
ATOM 659 N N . ASN A 1 90 ? 17.962 -15.830 51.376 1.000 13.387 90 ASN AAA N 1
ATOM 660 C CA . ASN A 1 90 ? 18.501 -17.081 50.817 1.000 15.253 90 ASN AAA CA 1
ATOM 661 C C . ASN A 1 90 ? 18.120 -17.240 49.345 1.000 15.690 90 ASN AAA C 1
ATOM 662 O O . ASN A 1 90 ? 18.962 -17.394 48.476 1.000 19.659 90 ASN AAA O 1
ATOM 667 N N . THR A 1 91 ? 16.843 -17.092 49.049 1.000 15.804 91 THR AAA N 1
ATOM 668 C CA . THR A 1 91 ? 16.313 -17.237 47.682 1.000 16.800 91 THR AAA CA 1
ATOM 669 C C . THR A 1 91 ? 16.204 -15.913 46.937 1.000 14.696 91 THR AAA C 1
ATOM 670 O O . THR A 1 91 ? 16.022 -15.932 45.730 1.000 17.022 91 THR AAA O 1
ATOM 674 N N . LEU A 1 92 ? 16.283 -14.809 47.663 1.000 13.735 92 LEU AAA N 1
ATOM 675 C CA . LEU A 1 92 ? 16.055 -13.446 47.137 1.000 13.577 92 LEU AAA CA 1
ATOM 676 C C . LEU A 1 92 ? 14.612 -13.279 46.685 1.000 12.998 92 LEU AAA C 1
ATOM 677 O O . LEU A 1 92 ? 14.332 -12.370 45.912 1.000 14.550 92 LEU AAA O 1
ATOM 682 N N . LYS A 1 93 ? 13.737 -14.165 47.122 1.000 12.816 93 LYS AAA N 1
ATOM 683 C CA A LYS A 1 93 ? 12.298 -13.976 46.892 0.500 13.042 93 LYS AAA CA 1
ATOM 684 C CA B LYS A 1 93 ? 12.294 -13.979 46.884 0.500 12.925 93 LYS AAA CA 1
ATOM 685 C C . LYS A 1 93 ? 11.774 -12.904 47.841 1.000 11.799 93 LYS AAA C 1
ATOM 686 O O . LYS A 1 93 ? 12.285 -12.727 48.951 1.000 12.777 93 LYS AAA O 1
ATOM 697 N N . ALA A 1 94 ? 10.729 -12.239 47.412 1.000 11.793 94 ALA AAA N 1
ATOM 698 C CA . ALA A 1 94 ? 10.080 -11.175 48.191 1.000 11.271 94 ALA AAA CA 1
ATOM 699 C C . ALA A 1 94 ? 8.593 -11.154 47.859 1.000 10.662 94 ALA AAA C 1
ATOM 700 O O . ALA A 1 94 ? 8.196 -11.503 46.752 1.000 12.837 94 ALA AAA O 1
ATOM 702 N N . GLY A 1 95 ? 7.845 -10.619 48.799 1.000 10.758 95 GLY AAA N 1
ATOM 703 C CA . GLY A 1 95 ? 6.422 -10.364 48.614 1.0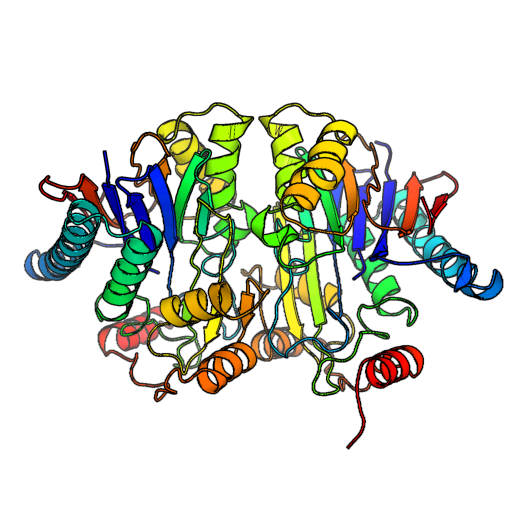00 11.012 95 GLY AAA CA 1
ATOM 704 C C . GLY A 1 95 ? 6.040 -9.087 49.285 1.000 11.061 95 GLY AAA C 1
ATOM 705 O O . GLY A 1 95 ? 6.591 -8.762 50.309 1.000 12.265 95 GLY AAA O 1
ATOM 706 N N . ALA A 1 96 ? 5.063 -8.399 48.719 1.000 10.646 96 ALA AAA N 1
ATOM 707 C CA . ALA A 1 96 ? 4.652 -7.095 49.234 1.000 11.165 96 ALA AAA CA 1
ATOM 708 C C . ALA A 1 96 ? 3.201 -6.843 48.854 1.000 10.999 96 ALA AAA C 1
ATOM 709 O O . ALA A 1 96 ? 2.761 -7.216 47.762 1.000 11.362 96 ALA AAA O 1
ATOM 711 N N . VAL A 1 97 ? 2.518 -6.158 49.750 1.000 10.686 97 VAL AAA N 1
ATOM 712 C CA . VAL A 1 97 ? 1.190 -5.595 49.453 1.000 10.360 97 VAL AAA CA 1
ATOM 713 C C . VAL A 1 97 ? 1.211 -4.107 49.811 1.000 10.387 97 VAL AAA C 1
ATOM 714 O O . VAL A 1 97 ? 1.849 -3.716 50.781 1.000 10.989 97 VAL AAA O 1
ATOM 718 N N . ALA A 1 98 ? 0.466 -3.316 49.066 1.000 10.904 98 ALA AAA N 1
ATOM 719 C CA . ALA A 1 98 ? 0.312 -1.886 49.362 1.000 11.542 98 ALA AAA CA 1
ATOM 720 C C . ALA A 1 98 ? -1.167 -1.532 49.246 1.000 10.998 98 ALA AAA C 1
ATOM 721 O O . ALA A 1 98 ? -1.840 -1.969 48.324 1.000 11.673 98 ALA AAA O 1
ATOM 723 N N . GLY A 1 99 ? -1.593 -0.624 50.106 1.000 11.376 99 GLY AAA N 1
ATOM 724 C CA . GLY A 1 99 ? -2.906 -0.036 50.014 1.000 11.978 99 GLY AAA CA 1
ATOM 725 C C . GLY A 1 99 ? -4.022 -0.998 50.304 1.000 12.559 99 GLY AAA C 1
ATOM 726 O O . GLY A 1 99 ? -5.102 -0.845 49.714 1.000 14.855 99 GLY AAA O 1
ATOM 727 N N . VAL A 1 100 ? -3.833 -1.896 51.246 1.000 11.989 100 VAL AAA N 1
ATOM 728 C CA . VAL A 1 100 ? -4.897 -2.854 51.624 1.000 12.610 100 VAL AAA CA 1
ATOM 729 C C . VAL A 1 100 ? -5.533 -2.405 52.928 1.000 12.500 100 VAL AAA C 1
ATOM 730 O O . VAL A 1 100 ? -4.898 -1.876 53.832 1.000 13.793 100 VAL AAA O 1
ATOM 734 N N . SER A 1 101 ? -6.844 -2.639 52.996 1.000 13.989 101 SER AAA N 1
ATOM 735 C CA . SER A 1 101 ? -7.672 -2.173 54.119 1.000 14.222 101 SER AAA CA 1
ATOM 736 C C . SER A 1 101 ? -8.488 -3.295 54.768 1.000 14.539 101 SER AAA C 1
ATOM 737 O O . SER A 1 101 ? -9.076 -3.018 55.809 1.000 14.919 101 SER AAA O 1
ATOM 740 N N . HIS A 1 102 ? -8.534 -4.487 54.171 1.000 13.382 102 HIS AAA N 1
ATOM 741 C CA . HIS A 1 102 ? -9.414 -5.585 54.632 1.000 13.498 102 HIS AAA CA 1
ATOM 742 C C . HIS A 1 102 ? -8.628 -6.848 54.998 1.000 15.272 102 HIS AAA C 1
ATOM 743 O O . HIS A 1 102 ? -9.237 -7.928 55.069 1.000 15.989 102 HIS AAA O 1
ATOM 750 N N . LEU A 1 103 ? -7.342 -6.710 55.258 1.000 14.108 103 LEU AAA N 1
ATOM 751 C CA . LEU A 1 103 ? -6.439 -7.833 55.633 1.000 14.533 103 LEU AAA CA 1
ATOM 752 C C . LEU A 1 103 ? -5.881 -7.535 57.012 1.000 13.772 103 LEU AAA C 1
ATOM 753 O O . LEU A 1 103 ? -5.208 -6.496 57.211 1.000 14.968 103 LEU AAA O 1
ATOM 758 N N . ARG A 1 104 ? -6.142 -8.428 57.960 1.000 15.527 104 ARG AAA N 1
ATOM 759 C CA . ARG A 1 104 ? -5.759 -8.154 59.356 1.000 15.397 104 ARG AAA CA 1
ATOM 760 C C . ARG A 1 104 ? -4.239 -8.024 59.466 1.000 13.888 104 ARG AAA C 1
ATOM 761 O O . ARG A 1 104 ? -3.775 -7.210 60.259 1.000 14.492 104 ARG AAA O 1
ATOM 769 N N . ASN A 1 105 ? -3.503 -8.869 58.769 1.000 13.311 105 ASN AAA N 1
ATOM 770 C CA . ASN A 1 105 ? -2.041 -8.996 58.928 1.000 12.894 105 ASN AAA CA 1
ATOM 771 C C . ASN A 1 105 ? -1.397 -8.833 57.563 1.000 12.325 105 ASN AAA C 1
ATOM 772 O O . ASN A 1 105 ? -1.072 -9.811 56.914 1.000 12.786 105 ASN AAA O 1
ATOM 777 N N . PRO A 1 106 ? -1.116 -7.584 57.152 1.000 11.798 106 PRO AAA N 1
ATOM 778 C CA . PRO A 1 106 ? -0.462 -7.366 55.865 1.000 11.202 106 PRO AAA CA 1
ATOM 779 C C . PRO A 1 106 ? 0.816 -8.194 55.652 1.000 10.924 106 PRO AAA C 1
ATOM 780 O O . PRO A 1 106 ? 1.035 -8.614 54.534 1.000 11.452 106 PRO AAA O 1
ATOM 784 N N . VAL A 1 107 ? 1.628 -8.400 56.683 1.000 11.288 107 VAL AAA N 1
ATOM 785 C CA . VAL A 1 107 ? 2.884 -9.153 56.445 1.000 11.652 107 VAL AAA CA 1
ATOM 786 C C . VAL A 1 107 ? 2.529 -10.574 56.012 1.000 11.809 107 VAL AAA C 1
ATOM 787 O O . VAL A 1 107 ? 3.291 -11.195 55.250 1.000 11.753 107 VAL AAA O 1
ATOM 791 N N . LEU A 1 108 ? 1.439 -11.153 56.539 1.000 11.534 108 LEU AAA N 1
ATOM 792 C CA . LEU A 1 108 ? 1.045 -12.492 56.108 1.000 12.597 108 LEU AAA CA 1
ATOM 793 C C . LEU A 1 108 ? 0.555 -12.476 54.672 1.000 11.932 108 LEU AAA C 1
ATOM 794 O O . LEU A 1 108 ? 0.782 -13.447 53.960 1.000 13.290 108 LEU AAA O 1
ATOM 799 N N . ALA A 1 109 ? -0.130 -11.422 54.253 1.000 11.769 109 ALA AAA N 1
ATOM 800 C CA . ALA A 1 109 ? -0.523 -11.320 52.846 1.000 12.357 109 ALA AAA CA 1
ATOM 801 C C . ALA A 1 109 ? 0.725 -11.172 51.972 1.000 11.550 109 ALA AAA C 1
ATOM 802 O O . ALA A 1 109 ? 0.743 -11.711 50.864 1.000 12.323 109 ALA AAA O 1
ATOM 804 N N . ALA A 1 110 ? 1.698 -10.379 52.400 1.000 11.776 110 ALA AAA N 1
ATOM 805 C CA . ALA A 1 110 ? 2.960 -10.223 51.649 1.000 12.209 110 ALA AAA CA 1
ATOM 806 C C . ALA A 1 110 ? 3.613 -11.610 51.476 1.000 12.004 110 ALA AAA C 1
ATOM 807 O O . ALA A 1 110 ? 4.094 -11.929 50.382 1.000 12.988 110 ALA AAA O 1
ATOM 809 N N . ARG A 1 111 ? 3.669 -12.367 52.541 1.000 12.948 111 ARG AAA N 1
ATOM 810 C CA . ARG A 1 111 ? 4.298 -13.699 52.448 1.000 13.927 111 ARG AAA CA 1
ATOM 811 C C . ARG A 1 111 ? 3.488 -14.583 51.485 1.000 13.493 111 ARG AAA C 1
ATOM 812 O O . ARG A 1 111 ? 4.073 -15.394 50.772 1.000 14.692 111 ARG AAA O 1
ATOM 820 N N . LEU A 1 112 ? 2.175 -14.438 51.488 1.000 13.318 112 LEU AAA N 1
ATOM 821 C CA . LEU A 1 112 ? 1.304 -15.184 50.545 1.000 13.832 112 LEU AAA CA 1
ATOM 822 C C . LEU A 1 112 ? 1.595 -14.815 49.088 1.000 13.705 112 LEU AAA C 1
ATOM 823 O O . LEU A 1 112 ? 1.683 -15.695 48.219 1.000 14.828 112 LEU AAA O 1
ATOM 828 N N . VAL A 1 113 ? 1.781 -13.540 48.810 1.000 13.537 113 VAL AAA N 1
ATOM 829 C CA . VAL A 1 113 ? 2.165 -13.137 47.438 1.000 13.740 113 VAL AAA CA 1
ATOM 830 C C . VAL A 1 113 ? 3.477 -13.857 47.089 1.000 13.853 113 VAL AAA C 1
ATOM 831 O O . VAL A 1 113 ? 3.646 -14.351 45.967 1.000 15.052 113 VAL AAA O 1
ATOM 835 N N . MET A 1 114 ? 4.448 -13.809 47.997 1.000 12.989 114 MET AAA N 1
ATOM 836 C CA . MET A 1 114 ? 5.771 -14.401 47.702 1.000 15.039 114 MET AAA CA 1
ATOM 837 C C . MET A 1 114 ? 5.657 -15.894 47.412 1.000 15.179 114 MET AAA C 1
ATOM 838 O O . MET A 1 114 ? 6.322 -16.381 46.481 1.000 17.133 114 MET AAA O 1
ATOM 843 N N . GLU A 1 115 ? 4.898 -16.612 48.220 1.000 15.660 115 GLU AAA N 1
ATOM 844 C CA . GLU A 1 115 ? 4.881 -18.088 48.204 1.000 16.566 115 GLU AAA CA 1
ATOM 845 C C . GLU A 1 115 ? 3.899 -18.639 47.175 1.000 17.753 115 GLU AAA C 1
ATOM 846 O O . GLU A 1 115 ? 4.145 -19.752 46.678 1.000 19.751 115 GLU AAA O 1
ATOM 852 N N . GLN A 1 116 ? 2.800 -17.931 46.921 1.000 16.108 116 GLN AAA N 1
ATOM 853 C CA . GLN A 1 116 ? 1.682 -18.505 46.146 1.000 17.794 116 GLN AAA CA 1
ATOM 854 C C . GLN A 1 116 ? 1.478 -17.811 44.815 1.000 19.075 116 GLN AAA C 1
ATOM 855 O O . GLN A 1 116 ? 0.450 -18.030 44.189 1.000 24.827 116 GLN AAA O 1
ATOM 861 N N . SER A 1 117 ? 2.410 -16.989 44.420 1.000 17.292 117 SER AAA N 1
ATOM 862 C CA . SER A 1 117 ? 2.345 -16.323 43.110 1.000 18.400 117 SER AAA CA 1
ATOM 863 C C . SER A 1 117 ? 3.754 -16.150 42.623 1.000 16.248 117 SER AAA C 1
ATOM 864 O O . SER A 1 117 ? 4.689 -16.229 43.423 1.000 18.485 117 SER AAA O 1
ATOM 867 N N . PRO A 1 118 ? 3.921 -15.819 41.332 1.000 18.609 118 PRO AAA N 1
ATOM 868 C CA . PRO A 1 118 ? 5.240 -15.487 40.810 1.000 21.561 118 PRO AAA CA 1
ATOM 869 C C . PRO A 1 118 ? 5.565 -14.003 40.995 1.000 18.519 118 PRO AAA C 1
ATOM 870 O O . PRO A 1 118 ? 6.605 -13.548 40.554 1.000 26.010 118 PRO AAA O 1
ATOM 874 N N . HIS A 1 119 ? 4.645 -13.253 41.594 1.000 15.895 119 HIS AAA N 1
ATOM 875 C CA . HIS A 1 119 ? 4.787 -11.794 41.708 1.000 16.312 119 HIS AAA CA 1
ATOM 876 C C . HIS A 1 119 ? 5.522 -11.390 42.975 1.000 14.204 119 HIS AAA C 1
ATOM 877 O O . HIS A 1 119 ? 5.699 -12.201 43.910 1.000 16.959 119 HIS AAA O 1
ATOM 884 N N . VAL A 1 120 ? 5.987 -10.169 42.980 1.000 14.215 120 VAL AAA N 1
ATOM 885 C CA . VAL A 1 120 ? 6.540 -9.602 44.218 1.000 12.708 120 VAL AAA CA 1
ATOM 886 C C . VAL A 1 120 ? 5.487 -8.727 44.856 1.000 12.541 120 VAL AAA C 1
ATOM 887 O O . VAL A 1 120 ? 5.299 -8.859 46.038 1.000 17.137 120 VAL AAA O 1
ATOM 891 N N . MET A 1 121 ? 4.863 -7.836 44.090 1.000 13.147 121 MET AAA N 1
ATOM 892 C CA . MET A 1 121 ? 4.029 -6.773 44.667 1.000 13.072 121 MET AAA CA 1
ATOM 893 C C . MET A 1 121 ? 2.605 -6.802 44.094 1.000 11.946 121 MET AAA C 1
ATOM 894 O O . MET A 1 121 ? 2.422 -6.890 42.888 1.000 11.935 121 MET AAA O 1
ATOM 899 N N . MET A 1 122 ? 1.646 -6.680 44.995 1.000 11.450 122 MET AAA N 1
ATOM 900 C CA . MET A 1 122 ? 0.254 -6.478 44.603 1.000 10.977 122 MET AAA CA 1
ATOM 901 C C . MET A 1 122 ? -0.330 -5.315 45.399 1.000 10.670 122 MET AAA C 1
ATOM 902 O O . MET A 1 122 ? 0.120 -5.021 46.524 1.000 11.917 122 MET AAA O 1
ATOM 907 N N . ILE A 1 123 ? -1.311 -4.650 44.803 1.000 10.693 123 ILE AAA N 1
ATOM 908 C CA . ILE A 1 123 ? -1.916 -3.442 45.408 1.000 11.478 123 ILE AAA CA 1
ATOM 909 C C . ILE A 1 123 ? -3.425 -3.552 45.530 1.000 11.467 123 ILE AAA C 1
ATOM 910 O O . ILE A 1 123 ? -4.101 -4.212 44.713 1.000 11.993 123 ILE AAA O 1
ATOM 915 N N . GLY A 1 124 ? -3.939 -2.893 46.574 1.000 12.210 124 GLY AAA N 1
ATOM 916 C CA . GLY A 1 124 ? -5.338 -2.544 46.691 1.000 12.307 124 GLY AAA CA 1
ATOM 917 C C . GLY A 1 124 ? -6.238 -3.752 46.602 1.000 12.803 124 GLY AAA C 1
ATOM 918 O O . GLY A 1 124 ? -5.965 -4.797 47.203 1.000 13.291 124 GLY AAA O 1
ATOM 919 N N . GLU A 1 125 ? -7.376 -3.547 45.969 1.000 13.051 125 GLU AAA N 1
ATOM 920 C CA . GLU A 1 125 ? -8.416 -4.592 45.906 1.000 14.393 125 GLU AAA CA 1
ATOM 921 C C . GLU A 1 125 ? -7.892 -5.831 45.190 1.000 13.351 125 GLU AAA C 1
ATOM 922 O O . GLU A 1 125 ? -8.288 -6.939 45.522 1.000 14.398 125 GLU AAA O 1
ATOM 928 N N . GLY A 1 126 ? -7.033 -5.686 44.201 1.000 14.407 126 GLY AAA N 1
ATOM 929 C CA . GLY A 1 126 ? -6.470 -6.867 43.521 1.000 14.238 126 GLY AAA CA 1
ATOM 930 C C . GLY A 1 126 ? -5.640 -7.708 44.485 1.000 13.286 126 GLY AAA C 1
ATOM 931 O O . GLY A 1 126 ? -5.735 -8.941 44.459 1.000 14.202 126 GLY AAA O 1
ATOM 932 N N . ALA A 1 127 ? -4.856 -7.060 45.350 1.000 12.342 127 ALA AAA N 1
ATOM 933 C CA . ALA A 1 127 ? -4.088 -7.772 46.393 1.000 12.381 127 ALA AAA CA 1
ATOM 934 C C . ALA A 1 127 ? -5.044 -8.482 47.357 1.000 11.893 127 ALA AAA C 1
ATOM 935 O O . ALA A 1 127 ? -4.820 -9.632 47.738 1.000 12.895 127 ALA AAA O 1
ATOM 937 N N . GLU A 1 128 ? -6.070 -7.758 47.799 1.000 12.258 128 GLU AAA N 1
ATOM 938 C CA . GLU A 1 128 ? -7.062 -8.352 48.730 1.000 12.284 128 GLU AAA CA 1
ATOM 939 C C . GLU A 1 128 ? -7.712 -9.571 48.070 1.000 12.920 128 GLU AAA C 1
ATOM 940 O O . GLU A 1 128 ? -7.808 -10.611 48.701 1.000 14.127 128 GLU AAA O 1
ATOM 946 N N . ASN A 1 129 ? -8.136 -9.432 46.824 1.000 12.879 129 ASN AAA N 1
ATOM 947 C CA . ASN A 1 129 ? -8.853 -10.525 46.130 1.000 13.446 129 ASN AAA CA 1
ATOM 948 C C . ASN A 1 129 ? -7.925 -11.723 45.955 1.000 13.316 129 ASN AAA C 1
ATOM 949 O O . ASN A 1 129 ? -8.378 -12.854 46.075 1.000 15.095 129 ASN AAA O 1
ATOM 954 N N . PHE A 1 130 ? -6.639 -11.488 45.702 1.000 13.631 130 PHE AAA N 1
ATOM 955 C CA . PHE A 1 130 ? -5.653 -12.592 45.611 1.000 13.858 130 PHE AAA CA 1
ATOM 956 C C . PHE A 1 130 ? -5.618 -13.358 46.928 1.000 13.436 130 PHE AAA C 1
ATOM 957 O O . PHE A 1 130 ? -5.653 -14.591 46.940 1.000 15.333 130 PHE AAA O 1
ATOM 965 N N . ALA A 1 131 ? -5.553 -12.650 48.052 1.000 13.929 131 ALA AAA N 1
ATOM 966 C CA . ALA A 1 131 ? -5.486 -13.214 49.411 1.000 14.685 131 ALA AAA CA 1
ATOM 967 C C . ALA A 1 131 ? -6.788 -13.947 49.728 1.000 14.084 131 ALA AAA C 1
ATOM 968 O O . ALA A 1 131 ? -6.749 -15.077 50.258 1.000 15.713 131 ALA AAA O 1
ATOM 970 N N . PHE A 1 132 ? -7.916 -13.311 49.450 1.000 14.252 132 PHE AAA N 1
ATOM 971 C CA . PHE A 1 132 ? -9.214 -13.920 49.801 1.000 14.658 132 PHE AAA CA 1
ATOM 972 C C . PHE A 1 132 ? -9.444 -15.201 48.998 1.000 15.336 132 PHE AAA C 1
ATOM 973 O O . PHE A 1 132 ? -10.062 -16.142 49.536 1.000 17.490 132 PHE AAA O 1
ATOM 981 N N . ALA A 1 133 ? -9.003 -15.231 47.743 1.000 16.252 133 ALA AAA N 1
ATOM 982 C CA . ALA A 1 133 ? -9.174 -16.393 46.844 1.000 17.731 133 ALA AAA CA 1
ATOM 983 C C . ALA A 1 133 ? -8.347 -17.580 47.374 1.000 18.068 133 ALA AAA C 1
ATOM 984 O O . ALA A 1 133 ? -8.534 -18.722 46.936 1.000 18.141 133 ALA AAA O 1
ATOM 986 N N . ARG A 1 134 ? -7.437 -17.326 48.326 1.000 18.345 134 ARG AAA N 1
ATOM 987 C CA . ARG A 1 134 ? -6.501 -18.299 48.924 1.000 20.077 134 ARG AAA CA 1
ATOM 988 C C . ARG A 1 134 ? -6.797 -18.510 50.412 1.000 20.833 134 ARG AAA C 1
ATOM 989 O O . ARG A 1 134 ? -5.947 -19.014 51.090 1.000 24.602 134 ARG AAA O 1
ATOM 997 N N . GLY A 1 135 ? -7.994 -18.148 50.850 1.000 19.769 135 GLY AAA N 1
ATOM 998 C CA . GLY A 1 135 ? -8.519 -18.476 52.174 1.000 23.515 135 GLY AAA CA 1
ATOM 999 C C . GLY A 1 135 ? -8.131 -17.483 53.240 1.000 21.635 135 GLY AAA C 1
ATOM 1000 O O . GLY A 1 135 ? -8.465 -17.731 54.411 1.000 22.134 135 GLY AAA O 1
ATOM 1001 N N . MET A 1 136 ? -7.415 -16.407 52.898 1.000 19.041 136 MET AAA N 1
ATOM 1002 C CA . MET A 1 136 ? -7.148 -15.392 53.924 1.000 19.220 136 MET AAA CA 1
ATOM 1003 C C . MET A 1 136 ? -8.462 -14.658 54.217 1.000 17.947 136 MET AAA C 1
ATOM 1004 O O . MET A 1 136 ? -9.204 -14.340 53.275 1.000 20.195 136 MET AAA O 1
ATOM 1009 N N . GLU A 1 137 ? -8.726 -14.384 55.482 1.000 18.894 137 GLU AAA N 1
ATOM 1010 C CA . GLU A 1 137 ? -10.018 -13.804 55.936 1.000 20.786 137 GLU AAA CA 1
ATOM 1011 C C . GLU A 1 137 ? -10.116 -12.319 55.577 1.000 20.977 137 GLU AAA C 1
ATOM 1012 O O . GLU A 1 137 ? -9.127 -11.573 55.692 1.000 21.891 137 GLU AAA O 1
ATOM 1018 N N . ARG A 1 138 ? -11.298 -11.887 55.125 1.000 22.119 138 ARG AAA N 1
ATOM 1019 C CA . ARG A 1 138 ? -11.679 -10.464 54.938 1.000 21.858 138 ARG AAA CA 1
ATOM 1020 C C . ARG A 1 138 ? -12.083 -9.916 56.306 1.000 22.889 138 ARG AAA C 1
ATOM 1021 O O . ARG A 1 138 ? -12.953 -10.527 56.975 1.000 31.000 138 ARG AAA O 1
ATOM 1029 N N A VAL A 1 139 ? -11.431 -8.870 56.771 0.500 18.826 139 VAL AAA N 1
ATOM 1030 N N B VAL A 1 139 ? -11.638 -8.686 56.613 0.500 20.800 139 VAL AAA N 1
ATOM 1031 C CA A VAL A 1 139 ? -11.843 -8.267 58.057 0.500 19.675 139 VAL AAA CA 1
ATOM 1032 C CA B VAL A 1 139 ? -11.949 -7.891 57.845 0.500 22.411 139 VAL AAA CA 1
ATOM 1033 C C A VAL A 1 139 ? -12.551 -6.965 57.749 0.500 19.034 139 VAL AAA C 1
ATOM 1034 C C B VAL A 1 139 ? -12.335 -6.437 57.485 0.500 22.404 139 VAL AAA C 1
ATOM 1035 O O A VAL A 1 139 ? -12.277 -6.321 56.734 0.500 21.048 139 VAL AAA O 1
ATOM 1036 O O B VAL A 1 139 ? -12.130 -6.035 56.322 0.500 22.058 139 VAL AAA O 1
ATOM 1043 N N A SER A 1 140 ? -13.406 -6.592 58.671 0.500 18.999 140 SER AAA N 1
ATOM 1044 N N B SER A 1 140 ? -12.841 -5.666 58.466 0.500 17.192 140 SER AAA N 1
ATOM 1045 C CA A SER A 1 140 ? -13.972 -5.230 58.712 0.500 20.112 140 SER AAA CA 1
ATOM 1046 C CA B SER A 1 140 ? -13.214 -4.225 58.341 0.500 18.393 140 SER AAA CA 1
ATOM 1047 C C A SER A 1 140 ? -12.801 -4.278 58.567 0.500 18.740 140 SER AAA C 1
ATOM 1048 C C B SER A 1 140 ? -12.148 -3.346 58.993 0.500 16.789 140 SER AAA C 1
ATOM 1049 O O A SER A 1 140 ? -11.781 -4.450 59.238 0.500 15.924 140 SER AAA O 1
ATOM 1050 O O B SER A 1 140 ? -11.672 -3.622 60.095 0.500 16.139 140 SER AAA O 1
ATOM 1055 N N A PRO A 1 141 ? -12.934 -3.234 57.729 0.500 18.259 141 PRO AAA N 1
ATOM 1056 N N B PRO A 1 141 ? -11.715 -2.267 58.316 0.500 14.218 141 PRO AAA N 1
ATOM 1057 C CA A PRO A 1 141 ? -11.887 -2.222 57.650 0.500 17.150 141 PRO AAA CA 1
ATOM 1058 C CA B PRO A 1 141 ? -10.550 -1.512 58.776 0.500 15.629 141 PRO AAA CA 1
ATOM 1059 C C A PRO A 1 141 ? -11.682 -1.451 58.972 0.500 18.416 141 PRO AAA C 1
ATOM 1060 C C B PRO A 1 141 ? -10.826 -0.772 60.081 0.500 14.966 141 PRO AAA C 1
ATOM 1061 O O A PRO A 1 141 ? -10.653 -0.837 59.078 0.500 16.259 141 PRO AAA O 1
ATOM 1062 O O B PRO A 1 141 ? -9.916 -0.291 60.711 0.500 15.923 141 PRO AAA O 1
ATOM 1069 N N A GLU A 1 142 ? -12.570 -1.526 59.982 0.500 19.732 142 GLU AAA N 1
ATOM 1070 N N B GLU A 1 142 ? -12.085 -0.732 60.474 0.500 17.731 142 GLU AAA N 1
ATOM 1071 C CA A GLU A 1 142 ? -12.455 -0.619 61.177 0.500 22.031 142 GLU AAA CA 1
ATOM 1072 C CA B GLU A 1 142 ? -12.456 -0.329 61.834 0.500 20.843 142 GLU AAA CA 1
ATOM 1073 C C A GLU A 1 142 ? -11.757 -1.212 62.434 0.500 26.124 142 GLU AAA C 1
ATOM 1074 C C B GLU A 1 142 ? -11.724 -1.252 62.810 0.500 27.074 142 GLU AAA C 1
ATOM 1075 O O A GLU A 1 142 ? -11.516 -0.471 63.426 0.500 23.769 142 GLU AAA O 1
ATOM 1076 O O B GLU A 1 142 ? -11.429 -0.786 63.952 0.500 23.219 142 GLU AAA O 1
ATOM 1087 N N . ILE A 1 143 ? -11.404 -2.498 62.371 1.000 25.461 143 ILE AAA N 1
ATOM 1088 C CA A ILE A 1 143 ? -10.766 -3.315 63.442 0.500 27.259 143 ILE AAA CA 1
ATOM 1089 C CA B ILE A 1 143 ? -10.710 -3.409 63.327 0.500 26.193 143 ILE AAA CA 1
ATOM 1090 C C . ILE A 1 143 ? -9.393 -2.739 63.764 1.000 26.219 143 ILE AAA C 1
ATOM 1091 O O . ILE A 1 143 ? -8.936 -3.002 64.834 1.000 27.982 143 ILE AAA O 1
ATOM 1100 N N . PHE A 1 144 ? -8.808 -1.914 62.893 1.000 21.635 144 PHE AAA N 1
ATOM 1101 C CA . PHE A 1 144 ? -7.482 -1.310 63.172 1.000 21.034 144 PHE AAA CA 1
ATOM 1102 C C . PHE A 1 144 ? -7.560 -0.045 64.006 1.000 25.673 144 PHE AAA C 1
ATOM 1103 O O . PHE A 1 144 ? -6.524 0.434 64.517 1.000 24.402 144 PHE AAA O 1
ATOM 1111 N N . SER A 1 145 ? -8.767 0.526 64.104 1.000 24.147 145 SER AAA N 1
ATOM 1112 C CA . SER A 1 145 ? -8.948 1.872 64.686 1.000 26.839 145 SER AAA CA 1
ATOM 1113 C C . SER A 1 145 ? -8.701 1.840 66.190 1.000 24.429 145 SER AAA C 1
ATOM 1114 O O . SER A 1 145 ? -9.177 0.888 66.840 1.000 30.152 145 SER AAA O 1
ATOM 1117 N N . THR A 1 146 ? -7.996 2.857 66.689 1.000 26.623 146 THR AAA N 1
ATOM 1118 C CA . THR A 1 146 ? -7.784 3.138 68.131 1.000 30.182 146 THR AAA CA 1
ATOM 1119 C C . THR A 1 146 ? -8.032 4.619 68.440 1.000 31.951 146 THR AAA C 1
ATOM 1120 O O . THR A 1 146 ? -7.775 5.467 67.573 1.000 28.624 146 THR AAA O 1
ATOM 1124 N N . SER A 1 147 ? -8.469 4.923 69.666 1.000 34.352 147 SER AAA N 1
ATOM 1125 C CA . SER A 1 147 ? -8.644 6.319 70.147 1.000 40.187 147 SER AAA CA 1
ATOM 1126 C C . SER A 1 147 ? -7.341 7.103 70.007 1.000 35.870 147 SER AAA C 1
ATOM 1127 O O . SER A 1 147 ? -7.393 8.235 69.510 1.000 34.938 147 SER AAA O 1
ATOM 1130 N N . LEU A 1 148 ? -6.211 6.553 70.478 1.000 35.825 148 LEU AAA N 1
ATOM 1131 C CA . LEU A 1 148 ? -4.951 7.328 70.488 1.000 31.951 148 LEU AAA CA 1
ATOM 1132 C C . LEU A 1 148 ? -4.652 7.790 69.058 1.000 28.002 148 LEU AAA C 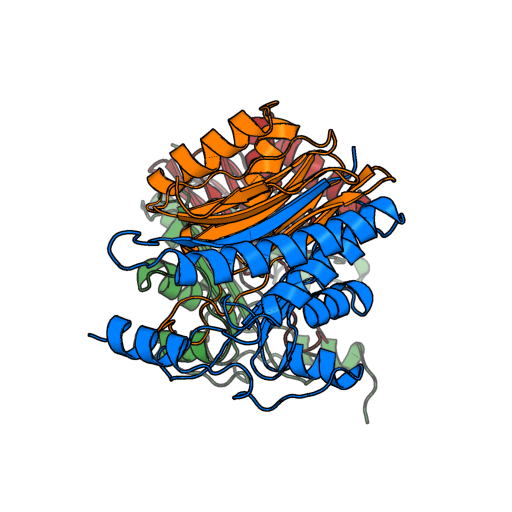1
ATOM 1133 O O . LEU A 1 148 ? -4.239 8.954 68.876 1.000 33.325 148 LEU AAA O 1
ATOM 1138 N N . ARG A 1 149 ? -4.758 6.892 68.070 1.000 27.915 149 ARG AAA N 1
ATOM 1139 C CA . ARG A 1 149 ? -4.388 7.279 66.686 1.000 30.160 149 ARG AAA CA 1
ATOM 1140 C C . ARG A 1 149 ? -5.415 8.280 66.112 1.000 30.204 149 ARG AAA C 1
ATOM 1141 O O . ARG A 1 149 ? -5.016 9.169 65.359 1.000 27.736 149 ARG AAA O 1
ATOM 1149 N N . TYR A 1 150 ? -6.680 8.203 66.530 1.000 30.123 150 TYR AAA N 1
ATOM 1150 C CA . TYR A 1 150 ? -7.730 9.158 66.073 1.000 31.142 150 TYR AAA CA 1
ATOM 1151 C C . TYR A 1 150 ? -7.429 10.550 66.646 1.000 38.180 150 TYR AAA C 1
ATOM 1152 O O . TYR A 1 150 ? -7.421 11.523 65.879 1.000 36.616 150 TYR AAA O 1
ATOM 1161 N N . GLU A 1 151 ? -7.036 10.613 67.930 1.000 41.051 151 GLU AAA N 1
ATOM 1162 C CA . GLU A 1 151 ? -6.637 11.904 68.550 1.000 62.635 151 GLU AAA CA 1
ATOM 1163 C C . GLU A 1 151 ? -5.397 12.449 67.833 1.000 70.646 151 GLU AAA C 1
ATOM 1164 O O . GLU A 1 151 ? -5.288 13.651 67.646 1.000 57.154 151 GLU AAA O 1
ATOM 1170 N N . GLN A 1 152 ? -4.450 11.607 67.448 1.000 72.347 152 GLN AAA N 1
ATOM 1171 C CA . GLN A 1 152 ? -3.258 12.145 66.756 1.000 64.081 152 GLN AAA CA 1
ATOM 1172 C C . GLN A 1 152 ? -3.683 12.720 65.398 1.000 59.066 152 GLN AAA C 1
ATOM 1173 O O . GLN A 1 152 ? -3.018 13.703 64.943 1.000 51.600 152 GLN AAA O 1
ATOM 1179 N N . LEU A 1 153 ? -4.651 12.061 64.737 1.000 49.322 153 LEU AAA N 1
ATOM 1180 C CA . LEU A 1 153 ? -5.213 12.594 63.464 1.000 53.320 153 LEU AAA CA 1
ATOM 1181 C C . LEU A 1 153 ? -5.769 13.997 63.713 1.000 49.474 153 LEU AAA C 1
ATOM 1182 O O . LEU A 1 153 ? -5.392 14.890 62.963 1.000 47.597 153 LEU AAA O 1
ATOM 1187 N N . LEU A 1 154 ? -6.601 14.171 64.744 1.000 46.726 154 LEU AAA N 1
ATOM 1188 C CA . LEU A 1 154 ? -7.221 15.483 65.098 1.000 50.605 154 LEU AAA CA 1
ATOM 1189 C C . LEU A 1 154 ? -6.118 16.535 65.287 1.000 45.150 154 LEU AAA C 1
ATOM 1190 O O . LEU A 1 154 ? -6.241 17.653 64.729 1.000 50.841 154 LEU AAA O 1
ATOM 1195 N N . ALA A 1 155 ? -5.061 16.189 66.034 1.000 38.620 155 ALA AAA N 1
ATOM 1196 C CA . ALA A 1 155 ? -3.919 17.087 66.312 1.000 38.777 155 ALA AAA CA 1
ATOM 1197 C C . ALA A 1 155 ? -3.150 17.396 65.019 1.000 39.281 155 ALA AAA C 1
ATOM 1198 O O . ALA A 1 155 ? -2.731 18.550 64.863 1.000 39.294 155 ALA AAA O 1
ATOM 1200 N N . ALA A 1 156 ? -2.971 16.429 64.112 1.000 40.540 156 ALA AAA N 1
ATOM 1201 C CA . ALA A 1 156 ? -2.225 16.647 62.844 1.000 41.780 156 ALA AAA CA 1
ATOM 1202 C C . ALA A 1 156 ? -2.946 17.734 62.027 1.000 38.107 156 ALA AAA C 1
ATOM 1203 O O . ALA A 1 156 ? -2.290 18.648 61.486 1.000 39.059 156 ALA AAA O 1
ATOM 1205 N N . ARG A 1 157 ? -4.272 17.666 61.972 1.000 34.081 157 ARG AAA N 1
ATOM 1206 C CA . ARG A 1 157 ? -5.095 18.660 61.239 1.000 35.519 157 ARG AAA CA 1
ATOM 1207 C C . ARG A 1 157 ? -4.888 20.073 61.806 1.000 40.731 157 ARG AAA C 1
ATOM 1208 O O . ARG A 1 157 ? -4.749 21.012 60.993 1.000 38.450 157 ARG AAA O 1
ATOM 1216 N N . LYS A 1 158 ? -4.850 20.196 63.132 1.000 38.562 158 LYS AAA N 1
ATOM 1217 C CA . LYS A 1 158 ? -4.737 21.491 63.856 1.000 45.844 158 LYS AAA CA 1
ATOM 1218 C C . LYS A 1 158 ? -3.305 22.000 63.689 1.000 52.145 158 LYS AAA C 1
ATOM 1219 O O . LYS A 1 158 ? -3.172 23.146 63.263 1.000 44.069 158 LYS AAA O 1
ATOM 1225 N N . THR B 2 1 ? 5.036 2.469 61.185 1.000 16.798 179 THR BBB N 1
ATOM 1226 C CA . THR B 2 1 ? 5.855 1.424 60.613 1.000 13.808 179 THR BBB CA 1
ATOM 1227 C C . THR B 2 1 ? 6.511 0.592 61.697 1.000 13.207 179 THR BBB C 1
ATOM 1228 O O . THR B 2 1 ? 6.923 1.111 62.717 1.000 15.655 179 THR BBB O 1
ATOM 1232 N N . VAL B 2 2 ? 6.624 -0.682 61.393 1.000 11.404 180 VAL BBB N 1
ATOM 1233 C CA . VAL B 2 2 ? 7.298 -1.674 62.249 1.000 11.776 180 VAL BBB CA 1
ATOM 1234 C C . VAL B 2 2 ? 8.157 -2.542 61.322 1.000 10.659 180 VAL BBB C 1
ATOM 1235 O O . VAL B 2 2 ? 7.922 -2.602 60.120 1.000 11.517 180 VAL BBB O 1
ATOM 1239 N N . GLY B 2 3 ? 9.122 -3.228 61.889 1.000 10.995 181 GLY BBB N 1
ATOM 1240 C CA . GLY B 2 3 ? 9.942 -4.119 61.076 1.000 11.867 181 GLY BBB CA 1
ATOM 1241 C C . GLY B 2 3 ? 10.753 -5.057 61.912 1.000 10.729 181 GLY BBB C 1
ATOM 1242 O O . GLY B 2 3 ? 10.859 -4.902 63.113 1.000 11.195 181 GLY BBB O 1
ATOM 1243 N N . ALA B 2 4 ? 11.295 -6.039 61.220 1.000 10.587 182 ALA BBB N 1
ATOM 1244 C CA . ALA B 2 4 ? 12.172 -7.019 61.849 1.000 10.529 182 ALA BBB CA 1
ATOM 1245 C C . ALA B 2 4 ? 13.195 -7.497 60.843 1.000 10.928 182 ALA BBB C 1
ATOM 1246 O O . ALA B 2 4 ? 12.883 -7.648 59.667 1.000 11.679 182 ALA BBB O 1
ATOM 1248 N N . VAL B 2 5 ? 14.382 -7.790 61.362 1.000 10.555 183 VAL BBB N 1
ATOM 1249 C CA . VAL B 2 5 ? 15.452 -8.459 60.600 1.000 11.055 183 VAL BBB CA 1
ATOM 1250 C C . VAL B 2 5 ? 15.996 -9.585 61.487 1.000 10.729 183 VAL BBB C 1
ATOM 1251 O O . VAL B 2 5 ? 15.996 -9.462 62.716 1.000 12.004 183 VAL BBB O 1
ATOM 1255 N N . ALA B 2 6 ? 16.487 -10.634 60.857 1.000 11.519 184 ALA BBB N 1
ATOM 1256 C CA . ALA B 2 6 ? 17.019 -11.761 61.626 1.000 12.233 184 ALA BBB CA 1
ATOM 1257 C C . ALA B 2 6 ? 18.049 -12.514 60.796 1.000 11.592 184 ALA BBB C 1
ATOM 1258 O O . ALA B 2 6 ? 17.959 -12.599 59.572 1.000 13.199 184 ALA BBB O 1
ATOM 1260 N N . LEU B 2 7 ? 18.978 -13.102 61.531 1.000 13.351 185 LEU BBB N 1
ATOM 1261 C CA . LEU B 2 7 ? 19.977 -14.090 61.071 1.000 13.317 185 LEU BBB CA 1
ATOM 1262 C C . LEU B 2 7 ? 19.721 -15.370 61.859 1.000 13.968 185 LEU BBB C 1
ATOM 1263 O O . LEU B 2 7 ? 19.730 -15.309 63.093 1.000 14.292 185 LEU BBB O 1
ATOM 1268 N N . ASP B 2 8 ? 19.473 -16.475 61.170 1.000 14.217 186 ASP BBB N 1
ATOM 1269 C CA . ASP B 2 8 ? 19.119 -17.741 61.839 1.000 14.298 186 ASP BBB CA 1
ATOM 1270 C C . ASP B 2 8 ? 20.358 -18.616 62.030 1.000 15.452 186 ASP BBB C 1
ATOM 1271 O O . ASP B 2 8 ? 21.487 -18.255 61.598 1.000 16.735 186 ASP BBB O 1
ATOM 1276 N N . LEU B 2 9 ? 20.147 -19.774 62.645 1.000 17.680 187 LEU BBB N 1
ATOM 1277 C CA . LEU B 2 9 ? 21.275 -20.678 62.981 1.000 18.545 187 LEU BBB CA 1
ATOM 1278 C C . LEU B 2 9 ? 21.865 -21.298 61.716 1.000 19.202 187 LEU BBB C 1
ATOM 1279 O O . LEU B 2 9 ? 22.949 -21.843 61.835 1.000 23.788 187 LEU BBB O 1
ATOM 1284 N N . ASP B 2 10 ? 21.165 -21.278 60.584 1.000 18.416 188 ASP BBB N 1
ATOM 1285 C CA . ASP B 2 10 ? 21.654 -21.805 59.287 1.000 19.710 188 ASP BBB CA 1
ATOM 1286 C C . ASP B 2 10 ? 22.297 -20.677 58.463 1.000 17.440 188 ASP BBB C 1
ATOM 1287 O O . ASP B 2 10 ? 22.653 -20.938 57.311 1.000 20.851 188 ASP BBB O 1
ATOM 1292 N N . GLY B 2 11 ? 22.455 -19.475 59.014 1.000 16.838 189 GLY BBB N 1
ATOM 1293 C CA . GLY B 2 11 ? 23.155 -18.382 58.325 1.000 16.915 189 GLY BBB CA 1
ATOM 1294 C C . GLY B 2 11 ? 22.270 -17.667 57.316 1.000 16.833 189 GLY BBB C 1
ATOM 1295 O O . GLY B 2 11 ? 22.801 -16.955 56.455 1.000 19.397 189 GLY BBB O 1
ATOM 1296 N N . ASN B 2 12 ? 20.963 -17.827 57.399 1.000 15.129 190 ASN BBB N 1
ATOM 1297 C CA . ASN B 2 12 ? 20.026 -17.105 56.515 1.000 14.433 190 ASN BBB CA 1
ATOM 1298 C C . ASN B 2 12 ? 19.583 -15.781 57.128 1.000 13.904 190 ASN BBB C 1
ATOM 1299 O O . ASN B 2 12 ? 19.338 -15.728 58.339 1.000 14.456 190 ASN BBB O 1
ATOM 1304 N N . LEU B 2 13 ? 19.489 -14.790 56.246 1.000 12.487 191 LEU BBB N 1
ATOM 1305 C CA . LEU B 2 13 ? 18.984 -13.464 56.586 1.000 12.602 191 LEU BBB CA 1
ATOM 1306 C C . LEU B 2 13 ? 17.565 -13.302 56.034 1.000 12.358 191 LEU BBB C 1
ATOM 1307 O O . LEU B 2 13 ? 17.276 -13.748 54.918 1.000 13.300 191 LEU BBB O 1
ATOM 1312 N N . ALA B 2 14 ? 16.759 -12.522 56.741 1.000 11.567 192 ALA BBB N 1
ATOM 1313 C CA . ALA B 2 14 ? 15.425 -12.129 56.250 1.000 11.301 192 ALA BBB CA 1
ATOM 1314 C C . ALA B 2 14 ? 15.061 -10.787 56.849 1.000 11.037 192 ALA BBB C 1
ATOM 1315 O O . ALA B 2 14 ? 15.579 -10.406 57.886 1.000 11.257 192 ALA BBB O 1
ATOM 1317 N N . ALA B 2 15 ? 14.128 -10.115 56.187 1.000 10.686 193 ALA BBB N 1
ATOM 1318 C CA . ALA B 2 15 ? 13.641 -8.797 56.609 1.000 10.770 193 ALA BBB CA 1
ATOM 1319 C C . ALA B 2 15 ? 12.144 -8.719 56.360 1.000 10.716 193 ALA BBB C 1
ATOM 1320 O O . ALA B 2 15 ? 11.660 -9.298 55.359 1.000 11.154 193 ALA BBB O 1
ATOM 1322 N N . ALA B 2 16 ? 11.460 -7.941 57.185 1.000 11.256 194 ALA BBB N 1
ATOM 1323 C CA . ALA B 2 16 ? 10.037 -7.642 56.968 1.000 10.986 194 ALA BBB CA 1
ATOM 1324 C C . ALA B 2 16 ? 9.726 -6.265 57.509 1.000 10.576 194 ALA BBB C 1
ATOM 1325 O O . ALA B 2 16 ? 10.372 -5.819 58.443 1.000 11.874 194 ALA BBB O 1
ATOM 1327 N N . THR B 2 17 ? 8.709 -5.664 56.910 1.000 10.821 195 THR BBB N 1
ATOM 1328 C CA A THR B 2 17 ? 8.211 -4.351 57.336 0.500 11.517 195 THR BBB CA 1
ATOM 1329 C CA B THR B 2 17 ? 8.245 -4.306 57.238 0.500 11.454 195 THR BBB CA 1
ATOM 1330 C C . THR B 2 17 ? 6.711 -4.325 57.140 1.000 11.034 195 THR BBB C 1
ATOM 1331 O O . THR B 2 17 ? 6.202 -4.976 56.233 1.000 12.788 195 THR BBB O 1
ATOM 1338 N N . SER B 2 18 ? 6.031 -3.575 57.994 1.000 11.013 196 SER BBB N 1
ATOM 1339 C CA . SER B 2 18 ? 4.571 -3.368 57.881 1.000 10.996 196 SER BBB CA 1
ATOM 1340 C C . SER B 2 18 ? 4.234 -1.998 58.411 1.000 11.260 196 SER BBB C 1
ATOM 1341 O O . SER B 2 18 ? 4.882 -1.533 59.324 1.000 11.401 196 SER BBB O 1
ATOM 1344 N N . THR B 2 19 ? 3.204 -1.356 57.847 1.000 10.838 197 THR BBB N 1
ATOM 1345 C CA . THR B 2 19 ? 2.879 -0.005 58.264 1.000 11.118 197 THR BBB CA 1
ATOM 1346 C C . THR B 2 19 ? 1.418 0.328 57.978 1.000 11.544 197 THR BBB C 1
ATOM 1347 O O . THR B 2 19 ? 0.797 -0.260 57.071 1.000 11.858 197 THR BBB O 1
ATOM 1351 N N . GLY B 2 20 ? 0.988 1.379 58.644 1.000 12.019 198 GLY BBB N 1
ATOM 1352 C CA . GLY B 2 20 ? -0.204 2.151 58.254 1.000 13.528 198 GLY BBB CA 1
ATOM 1353 C C . GLY B 2 20 ? 0.133 3.438 57.508 1.000 13.672 198 GLY BBB C 1
ATOM 1354 O O . GLY B 2 20 ? -0.821 4.171 57.163 1.000 14.475 198 GLY BBB O 1
ATOM 1355 N N . GLY B 2 21 ? 1.403 3.746 57.278 1.000 13.724 199 GLY BBB N 1
ATOM 1356 C CA . GLY B 2 21 ? 1.766 4.997 56.597 1.000 14.442 199 GLY BBB CA 1
ATOM 1357 C C . GLY B 2 21 ? 1.791 6.118 57.607 1.000 14.607 199 GLY BBB C 1
ATOM 1358 O O . GLY B 2 21 ? 2.091 5.910 58.767 1.000 17.215 199 GLY BBB O 1
ATOM 1359 N N . MET B 2 22 ? 1.453 7.302 57.164 1.000 18.303 200 MET BBB N 1
ATOM 1360 C CA . MET B 2 22 ? 1.534 8.518 58.003 1.000 18.322 200 MET BBB CA 1
ATOM 1361 C C . MET B 2 22 ? 0.158 9.026 58.370 1.000 18.366 200 MET BBB C 1
ATOM 1362 O O . MET B 2 22 ? -0.750 8.967 57.545 1.000 17.632 200 MET BBB O 1
ATOM 1367 N N . THR B 2 23 ? 0.044 9.531 59.590 1.000 19.746 201 THR BBB N 1
ATOM 1368 C CA . THR B 2 23 ? -1.212 10.162 60.043 1.000 21.304 201 THR BBB CA 1
ATOM 1369 C C . THR B 2 23 ? -1.585 11.242 59.025 1.000 21.278 201 THR BBB C 1
ATOM 1370 O O . THR B 2 23 ? -0.707 12.029 58.618 1.000 22.920 201 THR BBB O 1
ATOM 1374 N N . ASN B 2 24 ? -2.851 11.244 58.610 1.000 20.762 202 ASN BBB N 1
ATOM 1375 C CA . ASN B 2 24 ? -3.451 12.282 57.728 1.000 23.158 202 ASN BBB CA 1
ATOM 1376 C C . ASN B 2 24 ? -2.956 12.090 56.286 1.000 22.361 202 ASN BBB C 1
ATOM 1377 O O . ASN B 2 24 ? -3.003 13.023 55.499 1.000 24.618 202 ASN BBB O 1
ATOM 1382 N N . LYS B 2 25 ? -2.395 10.920 55.955 1.000 20.049 203 LYS BBB N 1
ATOM 1383 C CA A LYS B 2 25 ? -1.846 10.672 54.599 0.500 18.832 203 LYS BBB CA 1
ATOM 1384 C CA B LYS B 2 25 ? -1.848 10.661 54.600 0.500 20.054 203 LYS BBB CA 1
ATOM 1385 C C . LYS B 2 25 ? -2.916 10.894 53.527 1.000 17.885 203 LYS BBB C 1
ATOM 1386 O O . LYS B 2 25 ? -4.094 10.589 53.762 1.000 19.642 203 LYS BBB O 1
ATOM 1397 N N . LEU B 2 26 ? -2.474 11.366 52.383 1.000 18.588 204 LEU BBB N 1
ATOM 1398 C CA . LEU B 2 26 ? -3.287 11.441 51.159 1.000 18.819 204 LEU BBB CA 1
ATOM 1399 C C . LEU B 2 26 ? -3.564 10.009 50.726 1.000 16.786 204 LEU BBB C 1
ATOM 1400 O O . LEU B 2 26 ? -2.657 9.191 50.548 1.000 16.914 204 LEU BBB O 1
ATOM 1405 N N . PRO B 2 27 ? -4.836 9.608 50.595 1.000 18.596 205 PRO BBB N 1
ATOM 1406 C CA . PRO B 2 27 ? -5.150 8.255 50.159 1.000 16.850 205 PRO BBB CA 1
ATOM 1407 C C . PRO B 2 27 ? -4.488 7.906 48.821 1.000 14.138 205 PRO BBB C 1
ATOM 1408 O O . PRO B 2 27 ? -4.457 8.693 47.894 1.000 16.028 205 PRO BBB O 1
ATOM 1412 N N . GLY B 2 28 ? -3.883 6.730 48.786 1.000 13.594 206 GLY BBB N 1
ATOM 1413 C CA . GLY B 2 28 ? -3.200 6.221 47.578 1.000 13.740 206 GLY BBB CA 1
ATOM 1414 C C . GLY B 2 28 ? -1.703 6.462 47.554 1.000 11.505 206 GLY BBB C 1
ATOM 1415 O O . GLY B 2 28 ? -1.045 5.950 46.633 1.000 12.357 206 GLY BBB O 1
ATOM 1416 N N . VAL B 2 29 ? -1.163 7.166 48.526 1.000 12.073 207 VAL BBB N 1
ATOM 1417 C CA . VAL B 2 29 ? 0.295 7.348 48.618 1.000 12.660 207 VAL BBB CA 1
ATOM 1418 C C . VAL B 2 29 ? 0.936 6.022 49.017 1.000 12.908 207 VAL BBB C 1
ATOM 1419 O O . VAL B 2 29 ? 0.445 5.345 49.926 1.000 13.202 207 VAL BBB O 1
ATOM 1423 N N . VAL B 2 30 ? 1.998 5.651 48.332 1.000 12.521 208 VAL BBB N 1
ATOM 1424 C CA . VAL B 2 30 ? 2.838 4.495 48.702 1.000 13.265 208 VAL BBB CA 1
ATOM 1425 C C . VAL B 2 30 ? 4.224 5.024 49.087 1.000 13.275 208 VAL BBB C 1
ATOM 1426 O O . VAL B 2 30 ? 4.898 5.644 48.269 1.000 14.512 208 VAL BBB O 1
ATOM 1430 N N . GLY B 2 31 ? 4.589 4.778 50.320 1.000 13.361 209 GLY BBB N 1
ATOM 1431 C CA . GLY B 2 31 ? 5.941 5.012 50.802 1.000 14.307 209 GLY BBB CA 1
ATOM 1432 C C . GLY B 2 31 ? 6.862 3.836 50.493 1.000 13.702 209 GLY BBB C 1
ATOM 1433 O O . GLY B 2 31 ? 6.598 2.983 49.661 1.000 14.723 209 GLY BBB O 1
ATOM 1434 N N . PRO B 2 32 ? 8.055 3.849 51.079 1.000 14.774 210 PRO BBB N 1
ATOM 1435 C CA . PRO B 2 32 ? 9.051 2.846 50.754 1.000 14.977 210 PRO BBB CA 1
ATOM 1436 C C . PRO B 2 32 ? 8.754 1.462 51.314 1.000 16.335 210 PRO BBB C 1
ATOM 1437 O O . PRO B 2 32 ? 9.406 0.517 50.926 1.000 16.344 210 PRO BBB O 1
ATOM 1441 N N . TRP B 2 33 ? 7.823 1.384 52.261 1.000 17.667 211 TRP BBB N 1
ATOM 1442 C CA . TRP B 2 33 ? 7.640 0.162 53.090 1.000 21.543 211 TRP BBB CA 1
ATOM 1443 C C . TRP B 2 33 ? 7.356 -1.088 52.281 1.000 22.558 211 TRP BBB C 1
ATOM 1444 O O . TRP B 2 33 ? 7.963 -2.124 52.558 1.000 26.979 211 TRP BBB O 1
ATOM 1455 N N . PRO B 2 34 ? 6.501 -1.043 51.253 1.000 21.080 212 PRO BBB N 1
ATOM 1456 C CA . PRO B 2 34 ? 6.198 -2.257 50.502 1.000 23.966 212 PRO BBB CA 1
ATOM 1457 C C . PRO B 2 34 ? 7.137 -2.342 49.304 1.000 25.620 212 PRO BBB C 1
ATOM 1458 O O . PRO B 2 34 ? 6.883 -3.131 48.427 1.000 31.047 212 PRO BBB O 1
ATOM 1462 N N . LEU B 2 35 ? 8.157 -1.456 49.247 1.000 18.625 213 LEU BBB N 1
ATOM 1463 C CA . LEU B 2 35 ? 9.022 -1.431 48.055 1.000 16.462 213 LEU BBB CA 1
ATOM 1464 C C . LEU B 2 35 ? 10.343 -2.131 48.386 1.000 14.798 213 LEU BBB C 1
ATOM 1465 O O . LEU B 2 35 ? 11.160 -1.622 49.171 1.000 15.034 213 LEU BBB O 1
ATOM 1470 N N . VAL B 2 36 ? 10.580 -3.233 47.712 1.000 13.977 214 VAL BBB N 1
ATOM 1471 C CA . VAL B 2 36 ? 11.849 -3.954 47.856 1.000 13.296 214 VAL BBB CA 1
ATOM 1472 C C . VAL B 2 36 ? 13.007 -3.007 47.560 1.000 13.160 214 VAL BBB C 1
ATOM 1473 O O . VAL B 2 36 ? 13.002 -2.332 46.527 1.000 14.497 214 VAL BBB O 1
ATOM 1477 N N . GLY B 2 37 ? 14.007 -2.998 48.440 1.000 12.117 215 GLY BBB N 1
ATOM 1478 C CA . GLY B 2 37 ? 15.172 -2.137 48.264 1.000 13.000 215 GLY BBB CA 1
ATOM 1479 C C . GLY B 2 37 ? 15.020 -0.777 48.872 1.000 13.073 215 GLY BBB C 1
ATOM 1480 O O . GLY B 2 37 ? 16.047 -0.107 49.065 1.000 14.636 215 GLY BBB O 1
ATOM 1481 N N . ALA B 2 38 ? 13.802 -0.315 49.132 1.000 12.895 216 ALA BBB N 1
ATOM 1482 C CA . ALA B 2 38 ? 13.581 0.999 49.740 1.000 13.442 216 ALA BBB CA 1
ATOM 1483 C C . ALA B 2 38 ? 13.325 0.772 51.220 1.000 14.312 216 ALA BBB C 1
ATOM 1484 O O . ALA B 2 38 ? 14.160 1.217 51.984 1.000 18.379 216 ALA BBB O 1
ATOM 1486 N N . GLY B 2 39 ? 12.260 0.056 51.565 1.000 13.116 217 GLY BBB N 1
ATOM 1487 C CA . GLY B 2 39 ? 11.853 -0.139 52.963 1.000 15.150 217 GLY BBB CA 1
ATOM 1488 C C . GLY B 2 39 ? 12.337 -1.421 53.570 1.000 13.284 217 GLY BBB C 1
ATOM 1489 O O . GLY B 2 39 ? 12.277 -1.546 54.774 1.000 16.132 217 GLY BBB O 1
ATOM 1490 N N . CYS B 2 40 ? 12.673 -2.387 52.720 1.000 12.547 218 CYS BBB N 1
ATOM 1491 C CA . CYS B 2 40 ? 12.933 -3.762 53.130 1.000 13.734 218 CYS BBB CA 1
ATOM 1492 C C . CYS B 2 40 ? 13.904 -4.372 52.138 1.000 11.158 218 CYS BBB C 1
ATOM 1493 O O . CYS B 2 40 ? 13.677 -4.242 50.932 1.000 12.550 218 CYS BBB O 1
ATOM 1496 N N . TYR B 2 41 ? 14.904 -5.120 52.606 1.000 11.363 219 TYR BBB N 1
ATOM 1497 C CA . TYR B 2 41 ? 15.789 -5.857 51.694 1.000 10.753 219 TYR BBB CA 1
ATOM 1498 C C . TYR B 2 41 ? 16.506 -6.934 52.487 1.000 10.704 219 TYR BBB C 1
ATOM 1499 O O . TYR B 2 41 ? 16.836 -6.712 53.626 1.000 11.567 219 TYR BBB O 1
ATOM 1508 N N . ALA B 2 42 ? 16.746 -8.093 51.875 1.000 10.037 220 ALA BBB N 1
ATOM 1509 C CA . ALA B 2 42 ? 17.595 -9.103 52.517 1.000 11.348 220 ALA BBB CA 1
ATOM 1510 C C . ALA B 2 42 ? 18.306 -9.907 51.456 1.000 11.268 220 ALA BBB C 1
ATOM 1511 O O . ALA B 2 42 ? 17.732 -10.315 50.441 1.000 12.753 220 ALA BBB O 1
ATOM 1513 N N . ASN B 2 43 ? 19.569 -10.175 51.751 1.000 11.716 221 ASN BBB N 1
ATOM 1514 C CA . ASN B 2 43 ? 20.444 -10.948 50.854 1.000 11.891 221 ASN BBB CA 1
ATOM 1515 C C . ASN B 2 43 ? 21.504 -11.594 51.717 1.000 12.241 221 ASN BBB C 1
ATOM 1516 O O . ASN B 2 43 ? 22.262 -10.887 52.393 1.000 12.786 221 ASN BBB O 1
ATOM 1521 N N . ASN B 2 44 ? 21.566 -12.919 51.687 1.000 12.274 222 ASN BBB N 1
ATOM 1522 C CA . ASN B 2 44 ? 22.555 -13.656 52.505 1.000 13.868 222 ASN BBB CA 1
ATOM 1523 C C . ASN B 2 44 ? 23.989 -13.207 52.226 1.000 15.303 222 ASN BBB C 1
ATOM 1524 O O . ASN B 2 44 ? 24.822 -13.399 53.116 1.000 16.739 222 ASN BBB O 1
ATOM 1529 N N . ALA B 2 45 ? 24.269 -12.696 51.035 1.000 14.136 223 ALA BBB N 1
ATOM 1530 C CA . ALA B 2 45 ? 25.630 -12.212 50.708 1.000 15.951 223 ALA BBB CA 1
ATOM 1531 C C . ALA B 2 45 ? 25.998 -11.005 51.564 1.000 15.140 223 ALA BBB C 1
ATOM 1532 O O . ALA B 2 45 ? 27.196 -10.710 51.651 1.000 18.004 223 ALA BBB O 1
ATOM 1534 N N . SER B 2 46 ? 25.017 -10.240 52.068 1.000 14.537 224 SER BBB N 1
ATOM 1535 C CA . SER B 2 46 ? 25.321 -8.927 52.651 1.000 14.405 224 SER BBB CA 1
ATOM 1536 C C . SER B 2 46 ? 24.533 -8.713 53.935 1.000 14.223 224 SER BBB C 1
ATOM 1537 O O . SER B 2 46 ? 25.114 -8.813 55.040 1.000 16.759 224 SER BBB O 1
ATOM 1540 N N . VAL B 2 47 ? 23.274 -8.300 53.823 1.000 13.319 225 VAL BBB N 1
ATOM 1541 C CA . VAL B 2 47 ? 22.570 -7.688 54.965 1.000 12.901 225 VAL BBB CA 1
ATOM 1542 C C . VAL B 2 47 ? 21.071 -7.920 54.794 1.000 10.863 225 VAL BBB C 1
ATOM 1543 O O . VAL B 2 47 ? 20.590 -8.112 53.673 1.000 12.273 225 VAL BBB O 1
ATOM 1547 N N . ALA B 2 48 ? 20.412 -7.803 55.923 1.000 11.329 226 ALA BBB N 1
ATOM 1548 C CA . ALA B 2 48 ? 18.957 -7.643 56.023 1.000 11.357 226 ALA BBB CA 1
ATOM 1549 C C . ALA B 2 48 ? 18.654 -6.281 56.657 1.000 11.235 226 ALA BBB C 1
ATOM 1550 O O . ALA B 2 48 ? 19.255 -5.952 57.688 1.000 12.020 226 ALA BBB O 1
ATOM 1552 N N . VAL B 2 49 ? 17.728 -5.527 56.066 1.000 10.939 227 VAL BBB N 1
ATOM 1553 C CA . VAL B 2 49 ? 17.430 -4.135 56.457 1.000 11.140 227 VAL BBB CA 1
ATOM 1554 C C . VAL B 2 49 ? 15.917 -3.927 56.467 1.000 11.037 227 VAL BBB C 1
ATOM 1555 O O . VAL B 2 49 ? 15.228 -4.347 55.539 1.000 11.646 227 VAL BBB O 1
ATOM 1559 N N . SER B 2 50 ? 15.439 -3.200 57.465 1.000 10.985 228 SER BBB N 1
ATOM 1560 C CA . SER B 2 50 ? 14.068 -2.685 57.508 1.000 11.058 228 SER BBB CA 1
ATOM 1561 C C . SER B 2 50 ? 14.119 -1.224 57.931 1.000 11.560 228 SER BBB C 1
ATOM 1562 O O . SER B 2 50 ? 14.763 -0.929 58.934 1.000 11.970 228 SER BBB O 1
ATOM 1565 N N . CYS B 2 51 ? 13.377 -0.359 57.226 1.000 11.192 229 CYS BBB N 1
ATOM 1566 C CA . CYS B 2 51 ? 13.485 1.099 57.379 1.000 12.341 229 CYS BBB CA 1
ATOM 1567 C C . CYS B 2 51 ? 12.223 1.757 57.950 1.000 12.801 229 CYS BBB C 1
ATOM 1568 O O . CYS B 2 51 ? 11.123 1.193 57.839 1.000 15.453 229 CYS BBB O 1
ATOM 1571 N N . THR B 2 52 ? 12.423 2.962 58.464 1.000 12.960 230 THR BBB N 1
ATOM 1572 C CA . THR B 2 52 ? 11.313 3.780 58.990 1.000 13.134 230 THR BBB CA 1
ATOM 1573 C C . THR B 2 52 ? 11.682 5.251 58.854 1.000 13.901 230 THR BBB C 1
ATOM 1574 O O . THR B 2 52 ? 12.769 5.595 59.175 1.000 15.527 230 THR BBB O 1
ATOM 1578 N N . GLY B 2 53 ? 10.761 6.122 58.432 1.000 16.476 231 GLY BBB N 1
ATOM 1579 C CA . GLY B 2 53 ? 11.037 7.578 58.343 1.000 18.070 231 GLY BBB CA 1
ATOM 1580 C C . GLY B 2 53 ? 10.422 8.210 57.111 1.000 22.380 231 GLY BBB C 1
ATOM 1581 O O . GLY B 2 53 ? 9.545 7.617 56.509 1.000 30.368 231 GLY BBB O 1
ATOM 1582 N N . THR B 2 54 ? 10.946 9.350 56.689 1.000 18.859 232 THR BBB N 1
ATOM 1583 C CA . THR B 2 54 ? 10.368 10.173 55.611 1.000 18.846 232 THR BBB CA 1
ATOM 1584 C C . THR B 2 54 ? 10.243 9.329 54.339 1.000 18.721 232 THR BBB C 1
ATOM 1585 O O . THR B 2 54 ? 11.268 9.069 53.729 1.000 18.338 232 THR BBB O 1
ATOM 1589 N N . GLY B 2 55 ? 9.050 8.918 53.955 1.000 18.024 233 GLY BBB N 1
ATOM 1590 C CA . GLY B 2 55 ? 8.907 7.869 52.958 1.000 17.842 233 GLY BBB CA 1
ATOM 1591 C C . GLY B 2 55 ? 9.568 8.204 51.651 1.000 17.470 233 GLY BBB C 1
ATOM 1592 O O . GLY B 2 55 ? 10.309 7.380 51.113 1.000 18.306 233 GLY BBB O 1
ATOM 1593 N N . GLU B 2 56 ? 9.316 9.384 51.129 1.000 17.533 234 GLU BBB N 1
ATOM 1594 C CA . GLU B 2 56 ? 9.766 9.723 49.769 1.000 16.654 234 GLU BBB CA 1
ATOM 1595 C C . GLU B 2 56 ? 11.295 9.661 49.721 1.000 16.544 234 GLU BBB C 1
ATOM 1596 O O . GLU B 2 56 ? 11.827 9.240 48.684 1.000 16.818 234 GLU BBB O 1
ATOM 1602 N N . VAL B 2 57 ? 11.970 10.038 50.802 1.000 14.865 235 VAL BBB N 1
ATOM 1603 C CA . VAL B 2 57 ? 13.452 10.067 50.748 1.000 14.897 235 VAL BBB CA 1
ATOM 1604 C C . VAL B 2 57 ? 14.033 8.642 50.728 1.000 15.094 235 VAL BBB C 1
ATOM 1605 O O . VAL B 2 57 ? 14.953 8.403 49.959 1.000 15.167 235 VAL BBB O 1
ATOM 1609 N N . PHE B 2 58 ? 13.458 7.718 51.494 1.000 14.017 236 PHE BBB N 1
ATOM 1610 C CA . PHE B 2 58 ? 13.949 6.333 51.492 1.000 14.672 236 PHE BBB CA 1
ATOM 1611 C C . PHE B 2 58 ? 13.726 5.712 50.103 1.000 12.640 236 PHE BBB C 1
ATOM 1612 O O . PHE B 2 58 ? 14.529 4.845 49.720 1.000 13.842 236 PHE BBB O 1
ATOM 1620 N N . ILE B 2 59 ? 12.681 6.106 49.375 1.000 12.558 237 ILE BBB N 1
ATOM 1621 C CA . ILE B 2 59 ? 12.511 5.598 47.985 1.000 12.311 237 ILE BBB CA 1
ATOM 1622 C C . ILE B 2 59 ? 13.584 6.185 47.092 1.000 11.773 237 ILE BBB C 1
ATOM 1623 O O . ILE B 2 59 ? 14.257 5.452 46.373 1.000 13.012 237 ILE BBB O 1
ATOM 1628 N N . ARG B 2 60 ? 13.732 7.492 47.127 1.000 11.909 238 ARG BBB N 1
ATOM 1629 C CA . ARG B 2 60 ? 14.674 8.179 46.217 1.000 12.864 238 ARG BBB CA 1
ATOM 1630 C C . ARG B 2 60 ? 16.105 7.649 46.421 1.000 13.440 238 ARG BBB C 1
ATOM 1631 O O . ARG B 2 60 ? 16.866 7.588 45.439 1.000 14.420 238 ARG BBB O 1
ATOM 1639 N N . ALA B 2 61 ? 16.442 7.371 47.672 1.000 13.654 239 ALA BBB N 1
ATOM 1640 C CA . ALA B 2 61 ? 17.783 6.927 48.085 1.000 15.350 239 ALA BBB CA 1
ATOM 1641 C C . ALA B 2 61 ? 17.926 5.403 48.057 1.000 12.685 239 ALA BBB C 1
ATOM 1642 O O . ALA B 2 61 ? 19.025 4.911 48.344 1.000 15.090 239 ALA BBB O 1
ATOM 1644 N N . LEU B 2 62 ? 16.865 4.668 47.755 1.000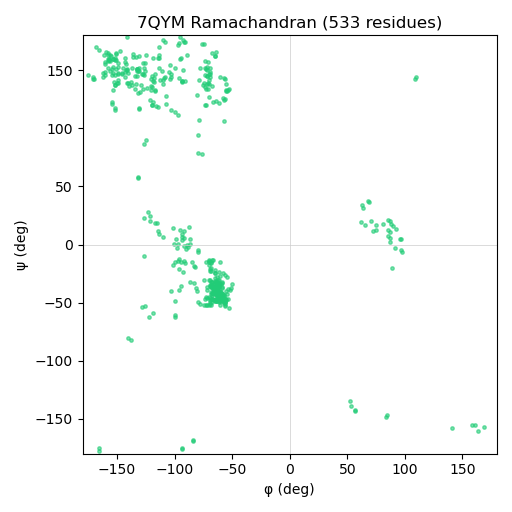 12.767 240 LEU BBB N 1
ATOM 1645 C CA A LEU B 2 62 ? 16.861 3.184 47.772 0.500 13.237 240 LEU BBB CA 1
ATOM 1646 C CA B LEU B 2 62 ? 16.794 3.192 47.811 0.500 12.897 240 LEU BBB CA 1
ATOM 1647 C C . LEU B 2 62 ? 17.601 2.730 49.027 1.000 11.661 240 LEU BBB C 1
ATOM 1648 O O . LEU B 2 62 ? 18.520 1.934 48.905 1.000 12.257 240 LEU BBB O 1
ATOM 1657 N N . ALA B 2 63 ? 17.194 3.174 50.194 1.000 12.025 241 ALA BBB N 1
ATOM 1658 C CA . ALA B 2 63 ? 18.051 3.144 51.390 1.000 12.632 241 ALA BBB CA 1
ATOM 1659 C C . ALA B 2 63 ? 18.436 1.722 51.769 1.000 12.073 241 ALA BBB C 1
ATOM 1660 O O . ALA B 2 63 ? 19.595 1.463 52.098 1.000 13.026 241 ALA BBB O 1
ATOM 1662 N N . ALA B 2 64 ? 17.477 0.788 51.759 1.000 11.978 242 ALA BBB N 1
ATOM 1663 C CA . ALA B 2 64 ? 17.762 -0.580 52.234 1.000 11.764 242 ALA BBB CA 1
ATOM 1664 C C . ALA B 2 64 ? 18.792 -1.254 51.296 1.000 11.980 242 ALA BBB C 1
ATOM 1665 O O . ALA B 2 64 ? 19.766 -1.878 51.781 1.000 13.047 242 ALA BBB O 1
ATOM 1667 N N . TYR B 2 65 ? 18.580 -1.171 49.991 1.000 11.341 243 TYR BBB N 1
ATOM 1668 C CA . TYR B 2 65 ? 19.542 -1.773 49.040 1.000 12.037 243 TYR BBB CA 1
ATOM 1669 C C . TYR B 2 65 ? 20.856 -0.997 49.069 1.000 11.933 243 TYR BBB C 1
ATOM 1670 O O . TYR B 2 65 ? 21.899 -1.595 48.894 1.000 12.963 243 TYR BBB O 1
ATOM 1679 N N . ASP B 2 66 ? 20.811 0.303 49.310 1.000 11.976 244 ASP BBB N 1
ATOM 1680 C CA . ASP B 2 66 ? 22.058 1.099 49.334 1.000 12.226 244 ASP BBB CA 1
ATOM 1681 C C . ASP B 2 66 ? 22.975 0.602 50.456 1.000 13.226 244 ASP BBB C 1
ATOM 1682 O O . ASP B 2 66 ? 24.200 0.539 50.227 1.000 13.705 244 ASP BBB O 1
ATOM 1687 N N . ILE B 2 67 ? 22.435 0.216 51.607 1.000 13.055 245 ILE BBB N 1
ATOM 1688 C CA . ILE B 2 67 ? 23.253 -0.382 52.685 1.000 13.714 245 ILE BBB CA 1
ATOM 1689 C C . ILE B 2 67 ? 23.976 -1.594 52.094 1.000 12.643 245 ILE BBB C 1
ATOM 1690 O O . ILE B 2 67 ? 25.220 -1.741 52.218 1.000 13.132 245 ILE BBB O 1
ATOM 1695 N N . ALA B 2 68 ? 23.222 -2.494 51.460 1.000 11.872 246 ALA BBB N 1
ATOM 1696 C CA . ALA B 2 68 ? 23.785 -3.710 50.859 1.000 12.170 246 ALA BBB CA 1
ATOM 1697 C C . ALA B 2 68 ? 24.869 -3.381 49.839 1.000 12.249 246 ALA BBB C 1
ATOM 1698 O O . ALA B 2 68 ? 25.910 -4.045 49.840 1.000 13.257 246 ALA BBB O 1
ATOM 1700 N N . ALA B 2 69 ? 24.592 -2.486 48.928 1.000 12.227 247 ALA BBB N 1
ATOM 1701 C CA . ALA B 2 69 ? 25.551 -2.171 47.848 1.000 12.882 247 ALA BBB CA 1
ATOM 1702 C C . ALA B 2 69 ? 26.799 -1.461 48.372 1.000 12.951 247 ALA BBB C 1
ATOM 1703 O O . ALA B 2 69 ? 27.892 -1.786 47.901 1.000 14.174 247 ALA BBB O 1
ATOM 1705 N N . LEU B 2 70 ? 26.644 -0.603 49.364 1.000 12.329 248 LEU BBB N 1
ATOM 1706 C CA . LEU B 2 70 ? 27.823 0.038 49.976 1.000 13.529 248 LEU BBB CA 1
ATOM 1707 C C . LEU B 2 70 ? 28.702 -1.031 50.621 1.000 12.864 248 LEU BBB C 1
ATOM 1708 O O . LEU B 2 70 ? 29.944 -0.922 50.526 1.000 15.214 248 LEU BBB O 1
ATOM 1713 N N . MET B 2 71 ? 28.101 -2.035 51.250 1.000 13.909 249 MET BBB N 1
ATOM 1714 C CA . MET B 2 71 ? 28.911 -3.104 51.869 1.000 14.039 249 MET BBB CA 1
ATOM 1715 C C . MET B 2 71 ? 29.504 -3.974 50.774 1.000 14.705 249 MET BBB C 1
ATOM 1716 O O . MET B 2 71 ? 30.715 -4.239 50.811 1.000 17.191 249 MET BBB O 1
ATOM 1721 N N . ASP B 2 72 ? 28.682 -4.473 49.864 1.000 14.695 250 ASP BBB N 1
ATOM 1722 C CA . ASP B 2 72 ? 29.089 -5.517 48.895 1.000 16.382 250 ASP BBB CA 1
ATOM 1723 C C . ASP B 2 72 ? 30.083 -4.934 47.889 1.000 16.966 250 ASP BBB C 1
ATOM 1724 O O . ASP B 2 72 ? 31.101 -5.573 47.608 1.000 23.612 250 ASP BBB O 1
ATOM 1729 N N . TYR B 2 73 ? 29.772 -3.778 47.322 1.000 15.664 251 TYR BBB N 1
ATOM 1730 C CA . TYR B 2 73 ? 30.571 -3.180 46.229 1.000 16.098 251 TYR BBB CA 1
ATOM 1731 C C . TYR B 2 73 ? 31.546 -2.168 46.795 1.000 17.578 251 TYR BBB C 1
ATOM 1732 O O . TYR B 2 73 ? 32.666 -2.127 46.300 1.000 19.548 251 TYR BBB O 1
ATOM 1741 N N . GLY B 2 74 ? 31.133 -1.384 47.788 1.000 16.518 252 GLY BBB N 1
ATOM 1742 C CA . GLY B 2 74 ? 31.987 -0.328 48.355 1.000 17.603 252 GLY BBB CA 1
ATOM 1743 C C . GLY B 2 74 ? 32.965 -0.840 49.399 1.000 17.135 252 GLY BBB C 1
ATOM 1744 O O . GLY B 2 74 ? 33.907 -0.113 49.726 1.000 18.490 252 GLY BBB O 1
ATOM 1745 N N . GLY B 2 75 ? 32.718 -2.016 49.955 1.000 16.548 253 GLY BBB N 1
ATOM 1746 C CA . GLY B 2 75 ? 33.543 -2.588 51.027 1.000 17.988 253 GLY BBB CA 1
ATOM 1747 C C . GLY B 2 75 ? 33.321 -1.938 52.373 1.000 17.925 253 GLY BBB C 1
ATOM 1748 O O . GLY B 2 75 ? 34.138 -2.184 53.286 1.000 21.400 253 GLY BBB O 1
ATOM 1749 N N . LEU B 2 76 ? 32.273 -1.131 52.541 1.000 15.675 254 LEU BBB N 1
ATOM 1750 C CA . LEU B 2 76 ? 32.036 -0.484 53.849 1.000 15.436 254 LEU BBB CA 1
ATOM 1751 C C . LEU B 2 76 ? 31.614 -1.536 54.861 1.000 15.346 254 LEU BBB C 1
ATOM 1752 O O . LEU B 2 76 ? 30.943 -2.532 54.488 1.000 16.824 254 LEU BBB O 1
ATOM 1757 N N . SER B 2 77 ? 31.971 -1.315 56.122 1.000 15.622 255 SER BBB N 1
ATOM 1758 C CA . SER B 2 77 ? 31.404 -2.089 57.240 1.000 15.828 255 SER BBB CA 1
ATOM 1759 C C . SER B 2 77 ? 29.906 -1.796 57.333 1.000 15.167 255 SER BBB C 1
ATOM 1760 O O . SER B 2 77 ? 29.420 -0.776 56.822 1.000 15.350 255 SER BBB O 1
ATOM 1763 N N . LEU B 2 78 ? 29.179 -2.659 58.035 1.000 16.256 256 LEU BBB N 1
ATOM 1764 C CA . LEU B 2 78 ? 27.763 -2.374 58.328 1.000 15.917 256 LEU BBB CA 1
ATOM 1765 C C . LEU B 2 78 ? 27.632 -0.995 59.003 1.000 15.274 256 LEU BBB C 1
ATOM 1766 O O . LEU B 2 78 ? 26.801 -0.171 58.615 1.000 14.526 256 LEU BBB O 1
ATOM 1771 N N . ALA B 2 79 ? 28.463 -0.726 60.003 1.000 17.165 257 ALA BBB N 1
ATOM 1772 C CA . ALA B 2 79 ? 28.351 0.535 60.758 1.000 18.996 257 ALA BBB CA 1
ATOM 1773 C C . ALA B 2 79 ? 28.629 1.713 59.822 1.000 17.069 257 ALA BBB C 1
ATOM 1774 O O . ALA B 2 79 ? 27.903 2.753 59.890 1.000 18.807 257 ALA BBB O 1
ATOM 1776 N N . GLU B 2 80 ? 29.625 1.593 58.949 1.000 16.146 258 GLU BBB N 1
ATOM 1777 C CA . GLU B 2 80 ? 29.956 2.738 58.057 1.000 16.987 258 GLU BBB CA 1
ATOM 1778 C C . GLU B 2 80 ? 28.825 2.949 57.042 1.000 13.878 258 GLU BBB C 1
ATOM 1779 O O . GLU B 2 80 ? 28.518 4.115 56.727 1.000 16.351 258 GLU BBB O 1
ATOM 1785 N N . ALA B 2 81 ? 28.285 1.855 56.504 1.000 14.444 259 ALA BBB N 1
ATOM 1786 C CA . ALA B 2 81 ? 27.204 1.975 55.504 1.000 14.004 259 ALA BBB CA 1
ATOM 1787 C C . ALA B 2 81 ? 25.954 2.605 56.144 1.000 13.941 259 ALA BBB C 1
ATOM 1788 O O . ALA B 2 81 ? 25.347 3.499 55.576 1.000 13.947 259 ALA BBB O 1
ATOM 1790 N N . CYS B 2 82 ? 25.642 2.195 57.365 1.000 15.433 260 CYS BBB N 1
ATOM 1791 C CA . CYS B 2 82 ? 24.504 2.779 58.111 1.000 16.882 260 CYS BBB CA 1
ATOM 1792 C C . CYS B 2 82 ? 24.735 4.262 58.387 1.000 17.043 260 CYS BBB C 1
ATOM 1793 O O . CYS B 2 82 ? 23.787 5.044 58.221 1.000 17.884 260 CYS BBB O 1
ATOM 1796 N N . GLU B 2 83 ? 25.935 4.644 58.805 1.000 18.463 261 GLU BBB N 1
ATOM 1797 C CA . GLU B 2 83 ? 26.256 6.052 59.106 1.000 20.684 261 GLU BBB CA 1
ATOM 1798 C C . GLU B 2 83 ? 26.063 6.832 57.808 1.000 16.857 261 GLU BBB C 1
ATOM 1799 O O . GLU B 2 83 ? 25.441 7.911 57.816 1.000 18.467 261 GLU BBB O 1
ATOM 1805 N N . ARG B 2 84 ? 26.612 6.312 56.717 1.000 16.487 262 ARG BBB N 1
ATOM 1806 C CA . ARG B 2 84 ? 26.574 7.038 55.433 1.000 16.665 262 ARG BBB CA 1
ATOM 1807 C C . ARG B 2 84 ? 25.119 7.256 55.031 1.000 15.770 262 ARG BBB C 1
ATOM 1808 O O . ARG B 2 84 ? 24.729 8.374 54.676 1.000 17.177 262 ARG BBB O 1
ATOM 1816 N N . VAL B 2 85 ? 24.320 6.200 55.016 1.000 14.199 263 VAL BBB N 1
ATOM 1817 C CA . VAL B 2 85 ? 22.925 6.318 54.520 1.000 14.393 263 VAL BBB CA 1
ATOM 1818 C C . VAL B 2 85 ? 22.079 7.172 55.476 1.000 13.708 263 VAL BBB C 1
ATOM 1819 O O . VAL B 2 85 ? 21.436 8.145 55.015 1.000 15.388 263 VAL BBB O 1
ATOM 1823 N N . VAL B 2 86 ? 22.081 6.851 56.757 1.000 13.641 264 VAL BBB N 1
ATOM 1824 C CA . VAL B 2 86 ? 21.118 7.486 57.690 1.000 13.947 264 VAL BBB CA 1
ATOM 1825 C C . VAL B 2 86 ? 21.603 8.862 58.123 1.000 14.766 264 VAL BBB C 1
ATOM 1826 O O . VAL B 2 86 ? 20.765 9.786 58.244 1.000 15.709 264 VAL BBB O 1
ATOM 1830 N N . MET B 2 87 ? 22.885 9.049 58.337 1.000 15.817 265 MET BBB N 1
ATOM 1831 C CA . MET B 2 87 ? 23.324 10.333 58.924 1.000 17.621 265 MET BBB CA 1
ATOM 1832 C C . MET B 2 87 ? 23.794 11.330 57.873 1.000 18.892 265 MET BBB C 1
ATOM 1833 O O . MET B 2 87 ? 23.911 12.495 58.235 1.000 22.101 265 MET BBB O 1
ATOM 1838 N N . GLU B 2 88 ? 24.047 10.896 56.640 1.000 18.117 266 GLU BBB N 1
ATOM 1839 C CA . GLU B 2 88 ? 24.547 11.774 55.570 1.000 19.403 266 GLU BBB CA 1
ATOM 1840 C C . GLU B 2 88 ? 23.582 11.843 54.399 1.000 17.673 266 GLU BBB C 1
ATOM 1841 O O . GLU B 2 88 ? 23.071 12.923 54.106 1.000 20.274 266 GLU BBB O 1
ATOM 1847 N N . LYS B 2 89 ? 23.268 10.722 53.787 1.000 17.079 267 LYS BBB N 1
ATOM 1848 C CA . LYS B 2 89 ? 22.525 10.755 52.503 1.000 18.755 267 LYS BBB CA 1
ATOM 1849 C C . LYS B 2 89 ? 21.064 11.141 52.754 1.000 18.871 267 LYS BBB C 1
ATOM 1850 O O . LYS B 2 89 ? 20.507 11.943 52.000 1.000 21.712 267 LYS BBB O 1
ATOM 1856 N N . LEU B 2 90 ? 20.416 10.560 53.750 1.000 16.986 268 LEU BBB N 1
ATOM 1857 C CA . LEU B 2 90 ? 18.984 10.840 53.981 1.000 18.331 268 LEU BBB CA 1
ATOM 1858 C C . LEU B 2 90 ? 18.780 12.313 54.336 1.000 18.073 268 LEU BBB C 1
ATOM 1859 O O . LEU B 2 90 ? 17.983 12.989 53.701 1.000 17.506 268 LEU BBB O 1
ATOM 1864 N N . PRO B 2 91 ? 19.549 12.904 55.271 1.000 18.709 269 PRO BBB N 1
ATOM 1865 C CA . PRO B 2 91 ? 19.374 14.328 55.562 1.000 20.441 269 PRO BBB CA 1
ATOM 1866 C C . PRO B 2 91 ? 19.666 15.247 54.358 1.000 19.415 269 PRO BBB C 1
ATOM 1867 O O . PRO B 2 91 ? 19.050 16.298 54.216 1.000 21.682 269 PRO BBB O 1
ATOM 1871 N N . ALA B 2 92 ? 20.570 14.841 53.473 1.000 20.025 270 ALA BBB N 1
ATOM 1872 C CA . ALA B 2 92 ? 20.899 15.647 52.281 1.000 22.224 270 ALA BBB CA 1
ATOM 1873 C C . ALA B 2 92 ? 19.690 15.765 51.340 1.000 21.267 270 ALA BBB C 1
ATOM 1874 O O . ALA B 2 92 ? 19.645 16.738 50.578 1.000 26.213 270 ALA BBB O 1
ATOM 1876 N N . LEU B 2 93 ? 18.758 14.820 51.400 1.000 19.537 271 LEU BBB N 1
ATOM 1877 C CA . LEU B 2 93 ? 17.524 14.826 50.572 1.000 20.611 271 LEU BBB CA 1
ATOM 1878 C C . LEU B 2 93 ? 16.352 15.362 51.396 1.000 20.069 271 LEU BBB C 1
ATOM 1879 O O . LEU B 2 93 ? 15.221 15.386 50.863 1.000 22.798 271 LEU BBB O 1
ATOM 1884 N N . GLY B 2 94 ? 16.598 15.811 52.628 1.000 20.680 272 GLY BBB N 1
ATOM 1885 C CA . GLY B 2 94 ? 15.540 16.362 53.489 1.000 23.596 272 GLY BBB CA 1
ATOM 1886 C C . GLY B 2 94 ? 14.813 15.300 54.293 1.000 22.583 272 GLY BBB C 1
ATOM 1887 O O . GLY B 2 94 ? 13.748 15.612 54.820 1.000 31.034 272 GLY BBB O 1
ATOM 1888 N N . GLY B 2 95 ? 15.422 14.137 54.478 1.000 19.231 273 GLY BBB N 1
ATOM 1889 C CA . GLY B 2 95 ? 14.795 12.985 55.144 1.000 20.816 273 GLY BBB CA 1
ATOM 1890 C C . GLY B 2 95 ? 15.201 12.824 56.594 1.000 19.621 273 GLY BBB C 1
ATOM 1891 O O . GLY B 2 95 ? 16.333 13.160 56.966 1.000 25.820 273 GLY BBB O 1
ATOM 1892 N N . SER B 2 96 ? 14.303 12.243 57.366 1.000 17.385 274 SER BBB N 1
ATOM 1893 C CA . SER B 2 96 ? 14.414 11.889 58.798 1.000 18.683 274 SER BBB CA 1
ATOM 1894 C C . SER B 2 96 ? 13.999 10.429 58.919 1.000 17.552 274 SER BBB C 1
ATOM 1895 O O . SER B 2 96 ? 13.054 10.019 58.283 1.000 21.379 274 SER BBB O 1
ATOM 1898 N N . GLY B 2 97 ? 14.718 9.658 59.688 1.000 15.518 275 GLY BBB N 1
ATOM 1899 C CA . GLY B 2 97 ? 14.287 8.311 60.056 1.000 15.188 275 GLY BBB CA 1
ATOM 1900 C C . GLY B 2 97 ? 15.449 7.451 60.485 1.000 14.244 275 GLY BBB C 1
ATOM 1901 O O . GLY B 2 97 ? 16.432 7.965 61.013 1.000 15.002 275 GLY BBB O 1
ATOM 1902 N N . GLY B 2 98 ? 15.260 6.164 60.332 1.000 13.210 276 GLY BBB N 1
ATOM 1903 C CA . GLY B 2 98 ? 16.234 5.165 60.771 1.000 14.176 276 GLY BBB CA 1
ATOM 1904 C C . GLY B 2 98 ? 15.956 3.822 60.191 1.000 12.148 276 GLY BBB C 1
ATOM 1905 O O . GLY B 2 98 ? 15.105 3.677 59.301 1.000 13.236 276 GLY BBB O 1
ATOM 1906 N N . LEU B 2 99 ? 16.776 2.885 60.593 1.000 11.955 277 LEU BBB N 1
ATOM 1907 C CA . LEU B 2 99 ? 16.620 1.522 60.098 1.000 12.202 277 LEU BBB CA 1
ATOM 1908 C C . LEU B 2 99 ? 17.268 0.578 61.077 1.000 11.973 277 LEU BBB C 1
ATOM 1909 O O . LEU B 2 99 ? 17.984 1.001 61.988 1.000 13.000 277 LEU BBB O 1
ATOM 1914 N N . ILE B 2 100 ? 16.909 -0.681 60.895 1.000 11.063 278 ILE BBB N 1
ATOM 1915 C CA . ILE B 2 100 ? 17.579 -1.794 61.591 1.000 11.573 278 ILE BBB CA 1
ATOM 1916 C C . ILE B 2 100 ? 18.213 -2.684 60.539 1.000 11.589 278 ILE BBB C 1
ATOM 1917 O O . ILE B 2 100 ? 17.674 -2.869 59.441 1.000 11.593 278 ILE BBB O 1
ATOM 1922 N N . ALA B 2 101 ? 19.378 -3.224 60.862 1.000 11.658 279 ALA BBB N 1
ATOM 1923 C CA . ALA B 2 101 ? 20.170 -4.016 59.919 1.000 12.859 279 ALA BBB CA 1
ATOM 1924 C C . ALA B 2 101 ? 20.972 -5.076 60.649 1.000 12.387 279 ALA BBB C 1
ATOM 1925 O O . ALA B 2 101 ? 21.520 -4.799 61.733 1.000 13.670 279 ALA BBB O 1
ATOM 1927 N N . ILE B 2 102 ? 21.056 -6.229 60.027 1.000 12.011 280 ILE BBB N 1
ATOM 1928 C CA . ILE B 2 102 ? 21.944 -7.330 60.479 1.000 12.378 280 ILE BBB CA 1
ATOM 1929 C C . ILE B 2 102 ? 22.695 -7.801 59.255 1.000 12.934 280 ILE BBB C 1
ATOM 1930 O O . ILE B 2 102 ? 22.085 -8.068 58.238 1.000 13.663 280 ILE BBB O 1
ATOM 1935 N N . ASP B 2 103 ? 24.023 -7.909 59.384 1.000 13.383 281 ASP BBB N 1
ATOM 1936 C CA . ASP B 2 103 ? 24.822 -8.472 58.268 1.000 13.946 281 ASP BBB CA 1
ATOM 1937 C C . ASP B 2 103 ? 24.984 -9.977 58.409 1.000 14.548 281 ASP BBB C 1
ATOM 1938 O O . ASP B 2 103 ? 24.597 -10.561 59.432 1.000 14.760 281 ASP BBB O 1
ATOM 1943 N N . HIS B 2 104 ? 25.580 -10.589 57.396 1.000 15.832 282 HIS BBB N 1
ATOM 1944 C CA . HIS B 2 104 ? 25.669 -12.069 57.381 1.000 17.152 282 HIS BBB CA 1
ATOM 1945 C C . HIS B 2 104 ? 26.635 -12.586 58.457 1.000 16.784 282 HIS BBB C 1
ATOM 1946 O O . HIS B 2 104 ? 26.579 -13.769 58.759 1.000 19.937 282 HIS BBB O 1
ATOM 1953 N N . GLU B 2 105 ? 27.474 -11.721 59.021 1.000 16.953 283 GLU BBB N 1
ATOM 1954 C CA . GLU B 2 105 ? 28.381 -12.074 60.151 1.000 18.346 283 GLU BBB CA 1
ATOM 1955 C C . GLU B 2 105 ? 27.706 -11.874 61.517 1.000 19.981 283 GLU BBB C 1
ATOM 1956 O O . GLU B 2 105 ? 28.332 -12.111 62.551 1.000 24.346 283 GLU BBB O 1
ATOM 1962 N N . GLY B 2 106 ? 26.455 -11.393 61.533 1.000 16.333 284 GLY BBB N 1
ATOM 1963 C CA . GLY B 2 106 ? 25.700 -11.178 62.777 1.000 17.143 284 GLY BBB CA 1
ATOM 1964 C C . GLY B 2 106 ? 25.971 -9.848 63.441 1.000 15.082 284 GLY BBB C 1
ATOM 1965 O O . GLY B 2 106 ? 25.549 -9.676 64.580 1.000 17.948 284 GLY BBB O 1
ATOM 1966 N N . ASN B 2 107 ? 26.628 -8.913 62.766 1.000 15.108 285 ASN BBB N 1
ATOM 1967 C CA . ASN B 2 107 ? 26.699 -7.527 63.277 1.000 15.935 285 ASN BBB CA 1
ATOM 1968 C C . ASN B 2 107 ? 25.301 -6.927 63.165 1.000 14.389 285 ASN BBB C 1
ATOM 1969 O O . ASN B 2 107 ? 24.585 -7.228 62.205 1.000 15.577 285 ASN BBB O 1
ATOM 1974 N N . VAL B 2 108 ? 24.970 -6.119 64.139 1.000 15.313 286 VAL BBB N 1
ATOM 1975 C CA A VAL B 2 108 ? 23.659 -5.429 64.171 0.500 15.595 286 VAL BBB CA 1
ATOM 1976 C CA B VAL B 2 108 ? 23.658 -5.425 64.280 0.500 14.662 286 VAL BBB CA 1
ATOM 1977 C C . VAL B 2 108 ? 23.874 -3.916 64.281 1.000 14.851 286 VAL BBB C 1
ATOM 1978 O O . VAL B 2 108 ? 24.767 -3.453 64.985 1.000 17.334 286 VAL BBB O 1
ATOM 1985 N N . ALA B 2 109 ? 23.007 -3.174 63.611 1.000 13.559 287 ALA BBB N 1
ATOM 1986 C CA . ALA B 2 109 ? 23.006 -1.707 63.644 1.000 14.118 287 ALA BBB CA 1
ATOM 1987 C C . ALA B 2 109 ? 21.577 -1.196 63.687 1.000 13.545 287 ALA BBB C 1
ATOM 1988 O O . ALA B 2 109 ? 20.714 -1.732 62.975 1.000 14.608 287 ALA BBB O 1
ATOM 1990 N N . LEU B 2 110 ? 21.366 -0.174 64.500 1.000 13.861 288 LEU BBB N 1
ATOM 1991 C CA . LEU B 2 110 ? 20.030 0.458 64.635 1.000 14.100 288 LEU BBB CA 1
ATOM 1992 C C . LEU B 2 110 ? 20.137 1.979 64.536 1.000 13.244 288 LEU BBB C 1
ATOM 1993 O O . LEU B 2 110 ? 19.761 2.694 65.461 1.000 15.567 288 LEU BBB O 1
ATOM 1998 N N . PRO B 2 111 ? 20.678 2.484 63.414 1.000 13.203 289 PRO BBB N 1
ATOM 1999 C CA . PRO B 2 111 ? 20.874 3.912 63.263 1.000 14.222 289 PRO BBB CA 1
ATOM 2000 C C . PRO B 2 111 ? 19.552 4.664 63.115 1.000 12.344 289 PRO BBB C 1
ATOM 2001 O O . PRO B 2 111 ? 18.637 4.181 62.474 1.000 13.955 289 PRO BBB O 1
ATOM 2005 N N . PHE B 2 112 ? 19.528 5.882 63.632 1.000 13.511 290 PHE BBB N 1
ATOM 2006 C CA . PHE B 2 112 ? 18.415 6.802 63.353 1.000 13.500 290 PHE BBB CA 1
ATOM 2007 C C . PHE B 2 112 ? 18.878 8.236 63.587 1.000 15.491 290 PHE BBB C 1
ATOM 2008 O O . PHE B 2 112 ? 19.700 8.474 64.474 1.000 16.248 290 PHE BBB O 1
ATOM 2016 N N . ASN B 2 113 ? 18.251 9.165 62.860 1.000 15.288 291 ASN BBB N 1
ATOM 2017 C CA . ASN B 2 113 ? 18.603 10.605 62.928 1.000 16.750 291 ASN BBB CA 1
ATOM 2018 C C . ASN B 2 113 ? 17.443 11.387 63.540 1.000 17.500 291 ASN BBB C 1
ATOM 2019 O O . ASN B 2 113 ? 17.551 12.599 63.591 1.000 20.462 291 ASN BBB O 1
ATOM 2024 N N . THR B 2 114 ? 16.432 10.687 64.061 1.000 18.416 292 THR BBB N 1
ATOM 2025 C CA . THR B 2 114 ? 15.239 11.260 64.706 1.000 18.923 292 THR BBB CA 1
ATOM 2026 C C . THR B 2 114 ? 15.473 11.396 66.213 1.000 18.323 292 THR BBB C 1
ATOM 2027 O O . THR B 2 114 ? 16.450 10.886 66.762 1.000 20.646 292 THR BBB O 1
ATOM 2031 N N . GLU B 2 115 ? 14.510 12.014 66.883 1.000 20.850 293 GLU BBB N 1
ATOM 2032 C CA . GLU B 2 115 ? 14.534 12.114 68.362 1.000 21.524 293 GLU BBB CA 1
ATOM 2033 C C . GLU B 2 115 ? 14.422 10.710 68.960 1.000 18.770 293 GLU BBB C 1
ATOM 2034 O O . GLU B 2 115 ? 14.945 10.479 70.041 1.000 20.997 293 GLU BBB O 1
ATOM 2040 N N . GLY B 2 116 ? 13.702 9.815 68.293 1.000 18.672 294 GLY BBB N 1
ATOM 2041 C CA . GLY B 2 116 ? 13.501 8.466 68.823 1.000 16.672 294 GLY BBB CA 1
ATOM 2042 C C . GLY B 2 116 ? 13.289 7.414 67.751 1.000 15.499 294 GLY BBB C 1
ATOM 2043 O O . GLY B 2 116 ? 13.027 7.750 66.588 1.000 16.235 294 GLY BBB O 1
ATOM 2044 N N . MET B 2 117 ? 13.504 6.159 68.137 1.000 14.148 295 MET BBB N 1
ATOM 2045 C CA . MET B 2 117 ? 13.111 5.011 67.324 1.000 12.949 295 MET BBB CA 1
ATOM 2046 C C . MET B 2 117 ? 12.839 3.874 68.296 1.000 13.442 295 MET BBB C 1
ATOM 2047 O O . MET B 2 117 ? 13.755 3.411 68.992 1.000 15.596 295 MET BBB O 1
ATOM 2052 N N . TYR B 2 118 ? 11.601 3.423 68.347 1.000 13.427 296 TYR BBB N 1
ATOM 2053 C CA . TYR B 2 118 ? 11.231 2.258 69.161 1.000 13.309 296 TYR BBB CA 1
ATOM 2054 C C . TYR B 2 118 ? 12.014 1.076 68.615 1.000 13.010 296 TYR BBB C 1
ATOM 2055 O O . TYR B 2 118 ? 11.894 0.799 67.404 1.000 13.103 296 TYR BBB O 1
ATOM 2064 N N . ARG B 2 119 ? 12.826 0.415 69.440 1.000 13.049 297 ARG BBB N 1
ATOM 2065 C CA . ARG B 2 119 ? 13.683 -0.636 68.887 1.000 14.347 297 ARG BBB CA 1
ATOM 2066 C C . ARG B 2 119 ? 14.098 -1.637 69.963 1.000 13.919 297 ARG BBB C 1
ATOM 2067 O O . ARG B 2 119 ? 14.099 -1.323 71.140 1.000 14.237 297 ARG BBB O 1
ATOM 2075 N N . ALA B 2 120 ? 14.475 -2.800 69.505 1.000 13.135 298 ALA BBB N 1
ATOM 2076 C CA . ALA B 2 120 ? 15.018 -3.811 70.413 1.000 13.813 298 ALA BBB CA 1
ATOM 2077 C C . ALA B 2 120 ? 15.791 -4.822 69.586 1.000 13.479 298 ALA BBB C 1
ATOM 2078 O O . ALA B 2 120 ? 15.540 -5.010 68.394 1.000 14.161 298 ALA BBB O 1
ATOM 2080 N N . TRP B 2 121 ? 16.704 -5.495 70.250 1.000 13.775 299 TRP BBB N 1
ATOM 2081 C CA . TRP B 2 121 ? 17.473 -6.548 69.559 1.000 14.211 299 TRP BBB CA 1
ATOM 2082 C C . TRP B 2 121 ? 18.028 -7.522 70.582 1.000 15.133 299 TRP BBB C 1
ATOM 2083 O O . TRP B 2 121 ? 18.128 -7.198 71.771 1.000 16.705 299 TRP BBB O 1
ATOM 2094 N N . GLY B 2 122 ? 18.431 -8.676 70.102 1.000 15.624 300 GLY BBB N 1
ATOM 2095 C CA . GLY B 2 122 ? 19.175 -9.592 70.969 1.000 17.137 300 GLY BBB CA 1
ATOM 2096 C C . GLY B 2 122 ? 19.655 -10.804 70.225 1.000 16.386 300 GLY BBB C 1
ATOM 2097 O O . GLY B 2 122 ? 19.021 -11.289 69.280 1.000 16.968 300 GLY BBB O 1
ATOM 2098 N N . TYR B 2 123 ? 20.824 -11.257 70.638 1.000 19.032 301 TYR BBB N 1
ATOM 2099 C CA . TYR B 2 123 ? 21.395 -12.534 70.170 1.000 20.588 301 TYR BBB CA 1
ATOM 2100 C C . TYR B 2 123 ? 20.590 -13.682 70.794 1.000 21.564 301 TYR BBB C 1
ATOM 2101 O O . TYR B 2 123 ? 20.140 -13.535 71.948 1.000 23.610 301 TYR BBB O 1
ATOM 2110 N N . ALA B 2 124 ? 20.409 -14.784 70.054 1.000 23.110 302 ALA BBB N 1
ATOM 2111 C CA . ALA B 2 124 ? 19.761 -16.005 70.578 1.000 26.163 302 ALA BBB CA 1
ATOM 2112 C C . ALA B 2 124 ? 20.506 -16.422 71.856 1.000 32.631 302 ALA BBB C 1
ATOM 2113 O O . ALA B 2 124 ? 21.749 -16.430 71.853 1.000 35.185 302 ALA BBB O 1
ATOM 2115 N N . GLY B 2 125 ? 19.765 -16.709 72.920 1.000 37.144 303 GLY BBB N 1
ATOM 2116 C CA . GLY B 2 125 ? 20.320 -17.214 74.188 1.000 41.140 303 GLY BBB CA 1
ATOM 2117 C C . GLY B 2 125 ? 20.783 -16.101 75.105 1.000 39.258 303 GLY BBB C 1
ATOM 2118 O O . GLY B 2 125 ? 21.357 -16.407 76.161 1.000 50.020 303 GLY BBB O 1
ATOM 2119 N N . ASP B 2 126 ? 20.508 -14.851 74.743 1.000 39.627 304 ASP BBB N 1
ATOM 2120 C CA . ASP B 2 126 ? 21.018 -13.670 75.470 1.000 38.218 304 ASP BBB CA 1
ATOM 2121 C C . ASP B 2 126 ? 19.823 -12.794 75.881 1.000 35.444 304 ASP BBB C 1
ATOM 2122 O O . ASP B 2 126 ? 18.727 -12.977 75.333 1.000 36.222 304 ASP BBB O 1
ATOM 2127 N N . THR B 2 127 ? 20.020 -11.879 76.824 1.000 40.837 305 THR BBB N 1
ATOM 2128 C CA . THR B 2 127 ? 18.990 -10.904 77.266 1.000 42.311 305 THR BBB CA 1
ATOM 2129 C C . THR B 2 127 ? 18.841 -9.845 76.170 1.000 42.941 305 THR BBB C 1
ATOM 2130 O O . THR B 2 127 ? 19.828 -9.395 75.595 1.000 43.758 305 THR BBB O 1
ATOM 2134 N N . PRO B 2 128 ? 17.606 -9.450 75.800 1.000 38.851 306 PRO BBB N 1
ATOM 2135 C CA . PRO B 2 128 ? 17.408 -8.395 74.807 1.000 34.122 306 PRO BBB CA 1
ATOM 2136 C C . PRO B 2 128 ? 17.778 -7.002 75.320 1.000 27.008 306 PRO BBB C 1
ATOM 2137 O O . PRO B 2 128 ? 17.830 -6.773 76.497 1.000 29.922 306 PRO BBB O 1
ATOM 2141 N N . THR B 2 129 ? 18.077 -6.127 74.379 1.000 19.584 307 THR BBB N 1
ATOM 2142 C CA . THR B 2 129 ? 18.306 -4.697 74.600 1.000 19.351 307 THR BBB CA 1
ATOM 2143 C C . THR B 2 129 ? 17.133 -3.937 73.977 1.000 17.117 307 THR BBB C 1
ATOM 2144 O O . THR B 2 129 ? 16.738 -4.288 72.876 1.000 18.255 307 THR BBB O 1
ATOM 2148 N N . THR B 2 130 ? 16.646 -2.927 74.661 1.000 16.506 308 THR BBB N 1
ATOM 2149 C CA . THR B 2 130 ? 15.514 -2.096 74.189 1.000 15.479 308 THR BBB CA 1
ATOM 2150 C C . THR B 2 130 ? 15.894 -0.624 74.224 1.000 19.093 308 THR BBB C 1
ATOM 2151 O O . THR B 2 130 ? 16.695 -0.243 75.040 1.000 23.614 308 THR BBB O 1
ATOM 2155 N N . GLY B 2 131 ? 15.229 0.181 73.413 1.000 16.211 309 GLY BBB N 1
ATOM 2156 C CA . GLY B 2 131 ? 15.419 1.620 73.469 1.000 18.030 309 GLY BBB CA 1
ATOM 2157 C C . GLY B 2 131 ? 14.283 2.357 72.807 1.000 15.185 309 GLY BBB C 1
ATOM 2158 O O . GLY B 2 131 ? 13.560 1.780 71.979 1.000 15.860 309 GLY BBB O 1
ATOM 2159 N N . ILE B 2 132 ? 14.232 3.635 73.136 1.000 15.960 310 ILE BBB N 1
ATOM 2160 C CA . ILE B 2 132 ? 13.320 4.624 72.506 1.000 16.325 310 ILE BBB CA 1
ATOM 2161 C C . ILE B 2 132 ? 14.085 5.852 72.025 1.000 18.129 310 ILE BBB C 1
ATOM 2162 O O . ILE B 2 132 ? 13.935 6.242 70.870 1.000 20.822 310 ILE BBB O 1
ATOM 2167 N N . TYR B 2 133 ? 14.840 6.471 72.918 1.000 17.667 311 TYR BBB N 1
ATOM 2168 C CA . TYR B 2 133 ? 15.472 7.768 72.649 1.000 19.841 311 TYR BBB CA 1
ATOM 2169 C C . TYR B 2 133 ? 16.884 7.539 72.116 1.000 20.309 311 TYR BBB C 1
ATOM 2170 O O . TYR B 2 133 ? 17.309 6.397 71.907 1.000 21.186 311 TYR BBB O 1
ATOM 2179 N N . ARG B 2 134 ? 17.607 8.635 71.906 1.000 23.959 312 ARG BBB N 1
ATOM 2180 C CA . ARG B 2 134 ? 19.028 8.629 71.432 1.000 26.213 312 ARG BBB CA 1
ATOM 2181 C C . ARG B 2 134 ? 20.001 8.207 72.545 1.000 34.563 312 ARG BBB C 1
ATOM 2182 O O . ARG B 2 134 ? 19.593 8.239 73.699 1.000 33.591 312 ARG BBB O 1
ATOM 2190 N N . GLY C 1 2 ? 28.192 19.647 27.196 1.000 49.824 2 GLY CCC N 1
ATOM 2191 C CA . GLY C 1 2 ? 28.703 18.266 26.912 1.000 40.587 2 GLY CCC CA 1
ATOM 2192 C C . GLY C 1 2 ? 27.784 17.555 25.933 1.000 33.891 2 GLY CCC C 1
ATOM 2193 O O . GLY C 1 2 ? 26.716 18.162 25.609 1.000 40.294 2 GLY CCC O 1
ATOM 2194 N N . LYS C 1 3 ? 28.126 16.324 25.517 1.000 40.647 3 LYS CCC N 1
ATOM 2195 C CA . LYS C 1 3 ? 27.435 15.636 24.392 1.000 36.113 3 LYS CCC CA 1
ATOM 2196 C C . LYS C 1 3 ? 26.098 15.027 24.844 1.000 26.917 3 LYS CCC C 1
ATOM 2197 O O . LYS C 1 3 ? 26.001 13.928 25.425 1.000 29.644 3 LYS CCC O 1
ATOM 2203 N N . ALA C 1 4 ? 25.069 15.676 24.401 1.000 19.784 4 ALA CCC N 1
ATOM 2204 C CA . ALA C 1 4 ? 23.714 15.264 24.791 1.000 16.472 4 ALA CCC CA 1
ATOM 2205 C C . ALA C 1 4 ? 23.303 14.045 23.973 1.000 14.626 4 ALA CCC C 1
ATOM 2206 O O . ALA C 1 4 ? 23.736 13.895 22.838 1.000 15.933 4 ALA CCC O 1
ATOM 2208 N N . VAL C 1 5 ? 22.429 13.212 24.536 1.000 13.966 5 VAL CCC N 1
ATOM 2209 C CA . VAL C 1 5 ? 22.078 11.923 23.913 1.000 13.512 5 VAL CCC CA 1
ATOM 2210 C C . VAL C 1 5 ? 20.774 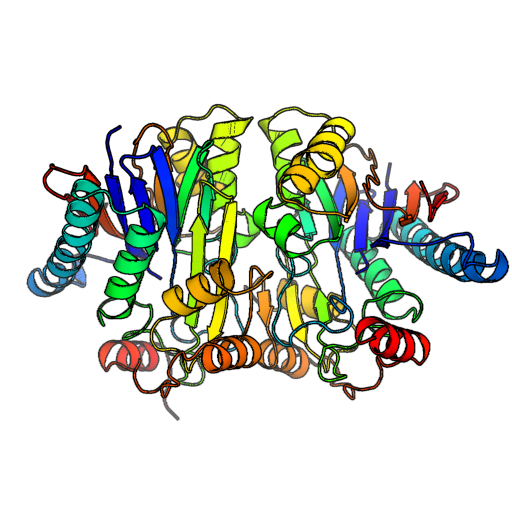11.407 24.515 1.000 11.936 5 VAL CCC C 1
ATOM 2211 O O . VAL C 1 5 ? 20.494 11.670 25.681 1.000 12.565 5 VAL CCC O 1
ATOM 2215 N N . ILE C 1 6 ? 20.032 10.710 23.675 1.000 12.717 6 ILE CCC N 1
ATOM 2216 C CA . ILE C 1 6 ? 18.789 10.007 24.085 1.000 12.096 6 ILE CCC CA 1
ATOM 2217 C C . ILE C 1 6 ? 18.858 8.560 23.661 1.000 11.868 6 ILE CCC C 1
ATOM 2218 O O . ILE C 1 6 ? 19.355 8.266 22.583 1.000 13.621 6 ILE CCC O 1
ATOM 2223 N N . ALA C 1 7 ? 18.266 7.707 24.475 1.000 11.279 7 ALA CCC N 1
ATOM 2224 C CA . ALA C 1 7 ? 17.914 6.338 24.066 1.000 11.327 7 ALA CCC CA 1
ATOM 2225 C C . ALA C 1 7 ? 16.468 6.087 24.478 1.000 10.723 7 ALA CCC C 1
ATOM 2226 O O . ALA C 1 7 ? 16.053 6.605 25.511 1.000 11.252 7 ALA CCC O 1
ATOM 2228 N N . ILE C 1 8 ? 15.805 5.260 23.691 1.000 10.690 8 ILE CCC N 1
ATOM 2229 C CA . ILE C 1 8 ? 14.425 4.805 23.984 1.000 10.910 8 ILE CCC CA 1
ATOM 2230 C C . ILE C 1 8 ? 14.334 3.308 23.793 1.000 11.584 8 ILE CCC C 1
ATOM 2231 O O . ILE C 1 8 ? 15.118 2.703 23.055 1.000 11.802 8 ILE CCC O 1
ATOM 2236 N N . HIS C 1 9 ? 13.295 2.722 24.386 1.000 10.790 9 HIS CCC N 1
ATOM 2237 C CA . HIS C 1 9 ? 12.944 1.325 24.114 1.000 11.777 9 HIS CCC CA 1
ATOM 2238 C C . HIS C 1 9 ? 11.429 1.209 24.097 1.000 12.120 9 HIS CCC C 1
ATOM 2239 O O . HIS C 1 9 ? 10.708 2.034 24.696 1.000 11.640 9 HIS CCC O 1
ATOM 2246 N N . GLY C 1 10 ? 10.991 0.190 23.382 1.000 12.459 10 GLY CCC N 1
ATOM 2247 C CA . GLY C 1 10 ? 9.597 -0.208 23.300 1.000 12.824 10 GLY CCC CA 1
ATOM 2248 C C . GLY C 1 10 ? 9.377 -1.609 23.752 1.000 14.178 10 GLY CCC C 1
ATOM 2249 O O . GLY C 1 10 ? 8.392 -2.207 23.304 1.000 15.946 10 GLY CCC O 1
ATOM 2250 N N . GLY C 1 11 ? 10.246 -2.148 24.596 1.000 13.678 11 GLY CCC N 1
ATOM 2251 C CA . GLY C 1 11 ? 10.035 -3.467 25.190 1.000 16.303 11 GLY CCC CA 1
ATOM 2252 C C . GLY C 1 11 ? 10.995 -4.537 24.668 1.000 15.430 11 GLY CCC C 1
ATOM 2253 O O . GLY C 1 11 ? 11.332 -4.578 23.477 1.000 16.001 11 GLY CCC O 1
ATOM 2254 N N . ALA C 1 12 ? 11.372 -5.425 25.564 1.000 16.220 12 ALA CCC N 1
ATOM 2255 C CA . ALA C 1 12 ? 12.246 -6.584 25.287 1.000 16.464 12 ALA CCC CA 1
ATOM 2256 C C . ALA C 1 12 ? 11.441 -7.876 25.377 1.000 18.097 12 ALA CCC C 1
ATOM 2257 O O . ALA C 1 12 ? 10.651 -8.008 26.308 1.000 24.350 12 ALA CCC O 1
ATOM 2259 N N . GLY C 1 13 ? 11.705 -8.832 24.497 1.000 17.655 13 GLY CCC N 1
ATOM 2260 C CA . GLY C 1 13 ? 11.047 -10.138 24.566 1.000 19.616 13 GLY CCC CA 1
ATOM 2261 C C . GLY C 1 13 ? 11.292 -10.957 23.327 1.000 20.285 13 GLY CCC C 1
ATOM 2262 O O . GLY C 1 13 ? 12.278 -10.739 22.637 1.000 18.843 13 GLY CCC O 1
ATOM 2263 N N . ALA C 1 14 ? 10.399 -11.907 23.082 1.000 23.749 14 ALA CCC N 1
ATOM 2264 C CA . ALA C 1 14 ? 10.536 -12.888 21.985 1.000 25.762 14 ALA CCC CA 1
ATOM 2265 C C . ALA C 1 14 ? 10.025 -12.301 20.660 1.000 32.121 14 ALA CCC C 1
ATOM 2266 O O . ALA C 1 14 ? 8.938 -12.603 20.265 1.000 42.776 14 ALA CCC O 1
ATOM 2268 N N A ILE C 1 15 ? 10.836 -11.518 19.975 0.500 34.415 15 ILE CCC N 1
ATOM 2269 N N B ILE C 1 15 ? 10.820 -11.421 20.035 0.500 35.530 15 ILE CCC N 1
ATOM 2270 C CA A ILE C 1 15 ? 10.595 -11.154 18.552 0.500 39.771 15 ILE CCC CA 1
ATOM 2271 C CA B ILE C 1 15 ? 10.590 -10.794 18.691 0.500 31.681 15 ILE CCC CA 1
ATOM 2272 C C A ILE C 1 15 ? 11.414 -12.132 17.706 0.500 37.883 15 ILE CCC C 1
ATOM 2273 C C B ILE C 1 15 ? 11.464 -11.545 17.671 0.500 38.693 15 ILE CCC C 1
ATOM 2274 O O A ILE C 1 15 ? 12.601 -12.306 18.008 0.500 40.020 15 ILE CCC O 1
ATOM 2275 O O B ILE C 1 15 ? 12.696 -11.467 17.818 0.500 46.107 15 ILE CCC O 1
ATOM 2284 N N A SER C 1 16 ? 10.796 -12.801 16.732 0.500 37.431 16 SER CCC N 1
ATOM 2285 N N B SER C 1 16 ? 10.869 -12.254 16.697 0.500 47.611 16 SER CCC N 1
ATOM 2286 C CA A SER C 1 16 ? 11.519 -13.619 15.724 0.500 42.118 16 SER CCC CA 1
ATOM 2287 C CA B SER C 1 16 ? 11.558 -13.256 15.824 0.500 49.241 16 SER CCC CA 1
ATOM 2288 C C A SER C 1 16 ? 11.290 -13.016 14.333 0.500 40.361 16 SER CCC C 1
ATOM 2289 C C B SER C 1 16 ? 11.268 -13.023 14.328 0.500 45.132 16 SER CCC C 1
ATOM 2290 O O A SER C 1 16 ? 10.229 -12.413 14.113 0.500 43.171 16 SER CCC O 1
ATOM 2291 O O B SER C 1 16 ? 10.086 -12.808 13.985 0.500 40.325 16 SER CCC O 1
ATOM 2296 N N . ARG C 1 17 ? 12.294 -13.118 13.461 1.000 37.233 17 ARG CCC N 1
ATOM 2297 C CA . ARG C 1 17 ? 12.198 -12.735 12.020 1.000 34.078 17 ARG CCC CA 1
ATOM 2298 C C . ARG C 1 17 ? 11.121 -13.562 11.316 1.000 33.366 17 ARG CCC C 1
ATOM 2299 O O . ARG C 1 17 ? 10.407 -13.005 10.461 1.000 35.827 17 ARG CCC O 1
ATOM 2307 N N . ALA C 1 18 ? 11.056 -14.861 11.637 1.000 35.766 18 ALA CCC N 1
ATOM 2308 C CA . ALA C 1 18 ? 10.110 -15.834 11.043 1.000 35.264 18 ALA CCC CA 1
ATOM 2309 C C . ALA C 1 18 ? 8.686 -15.305 11.203 1.000 36.091 18 ALA CCC C 1
ATOM 2310 O O . ALA C 1 18 ? 7.850 -15.638 10.357 1.000 47.085 18 ALA CCC O 1
ATOM 2312 N N . GLN C 1 19 ? 8.430 -14.500 12.237 1.000 35.008 19 GLN CCC N 1
ATOM 2313 C CA . GLN C 1 19 ? 7.052 -14.107 12.641 1.000 38.819 19 GLN CCC CA 1
ATOM 2314 C C . GLN C 1 19 ? 6.668 -12.823 11.917 1.000 35.331 19 GLN CCC C 1
ATOM 2315 O O . GLN C 1 19 ? 5.493 -12.464 11.906 1.000 51.043 19 GLN CCC O 1
ATOM 2321 N N . MET C 1 20 ? 7.661 -12.135 11.357 1.000 32.229 20 MET CCC N 1
ATOM 2322 C CA . MET C 1 20 ? 7.558 -10.716 10.942 1.000 28.745 20 MET CCC CA 1
ATOM 2323 C C . MET C 1 20 ? 7.738 -10.577 9.432 1.000 27.649 20 MET CCC C 1
ATOM 2324 O O . MET C 1 20 ? 8.505 -11.359 8.838 1.000 29.017 20 MET CCC O 1
ATOM 2329 N N . SER C 1 21 ? 7.037 -9.609 8.854 1.000 24.591 21 SER CCC N 1
ATOM 2330 C CA . SER C 1 21 ? 7.309 -9.067 7.506 1.000 23.690 21 SER CCC CA 1
ATOM 2331 C C . SER C 1 21 ? 8.175 -7.822 7.655 1.000 20.975 21 SER CCC C 1
ATOM 2332 O O . SER C 1 21 ? 8.189 -7.187 8.745 1.000 21.117 21 SER CCC O 1
ATOM 2335 N N . LEU C 1 22 ? 8.856 -7.456 6.583 1.000 20.005 22 LEU CCC N 1
ATOM 2336 C CA . LEU C 1 22 ? 9.621 -6.193 6.608 1.000 18.916 22 LEU CCC CA 1
ATOM 2337 C C . LEU C 1 22 ? 8.667 -5.016 6.831 1.000 18.961 22 LEU CCC C 1
ATOM 2338 O O . LEU C 1 22 ? 8.996 -4.122 7.635 1.000 17.987 22 LEU CCC O 1
ATOM 2343 N N . GLN C 1 23 ? 7.498 -4.998 6.206 1.000 20.087 23 GLN CCC N 1
ATOM 2344 C CA . GLN C 1 23 ? 6.585 -3.856 6.455 1.000 21.574 23 GLN CCC CA 1
ATOM 2345 C C . GLN C 1 23 ? 6.215 -3.774 7.948 1.000 20.284 23 GLN CCC C 1
ATOM 2346 O O . GLN C 1 23 ? 6.118 -2.657 8.454 1.000 20.784 23 GLN CCC O 1
ATOM 2352 N N . GLN C 1 24 ? 5.955 -4.908 8.612 1.000 20.640 24 GLN CCC N 1
ATOM 2353 C CA . GLN C 1 24 ? 5.640 -4.934 10.065 1.000 20.709 24 GLN CCC CA 1
ATOM 2354 C C . GLN C 1 24 ? 6.818 -4.311 10.829 1.000 20.325 24 GLN CCC C 1
ATOM 2355 O O . GLN C 1 24 ? 6.615 -3.415 11.686 1.000 21.326 24 GLN CCC O 1
ATOM 2361 N N . GLU C 1 25 ? 8.032 -4.746 10.506 1.000 19.097 25 GLU CCC N 1
ATOM 2362 C CA . GLU C 1 25 ? 9.257 -4.276 11.197 1.000 19.271 25 GLU CCC CA 1
ATOM 2363 C C . GLU C 1 25 ? 9.349 -2.766 10.969 1.000 16.458 25 GLU CCC C 1
ATOM 2364 O O . GLU C 1 25 ? 9.693 -2.021 11.905 1.000 17.760 25 GLU CCC O 1
ATOM 2370 N N . LEU C 1 26 ? 9.110 -2.332 9.735 1.000 17.944 26 LEU CCC N 1
ATOM 2371 C CA . LEU C 1 26 ? 9.294 -0.902 9.399 1.000 16.653 26 LEU CCC CA 1
ATOM 2372 C C . LEU C 1 26 ? 8.350 -0.014 10.208 1.000 17.841 26 LEU CCC C 1
ATOM 2373 O O . LEU C 1 26 ? 8.703 1.137 10.531 1.000 16.910 26 LEU CCC O 1
ATOM 2378 N N . ARG C 1 27 ? 7.169 -0.475 10.542 1.000 17.451 27 ARG CCC N 1
ATOM 2379 C CA A ARG C 1 27 ? 6.254 0.352 11.374 0.500 18.433 27 ARG CCC CA 1
ATOM 2380 C CA B ARG C 1 27 ? 6.288 0.406 11.347 0.500 18.102 27 ARG CCC CA 1
ATOM 2381 C C . ARG C 1 27 ? 6.950 0.670 12.701 1.000 16.002 27 ARG CCC C 1
ATOM 2382 O O . ARG C 1 27 ? 6.839 1.812 13.189 1.000 17.167 27 ARG CCC O 1
ATOM 2397 N N . TYR C 1 28 ? 7.594 -0.337 13.289 1.000 16.083 28 TYR CCC N 1
ATOM 2398 C CA . TYR C 1 28 ? 8.308 -0.159 14.576 1.000 15.382 28 TYR CCC CA 1
ATOM 2399 C C . TYR C 1 28 ? 9.506 0.758 14.375 1.000 15.368 28 TYR CCC C 1
ATOM 2400 O O . TYR C 1 28 ? 9.713 1.678 15.179 1.000 15.566 28 TYR CCC O 1
ATOM 2409 N N . ILE C 1 29 ? 10.329 0.473 13.363 1.000 14.936 29 ILE CCC N 1
ATOM 2410 C CA . ILE C 1 29 ? 11.529 1.296 13.076 1.000 16.333 29 ILE CCC CA 1
ATOM 2411 C C . ILE C 1 29 ? 11.106 2.752 12.880 1.000 15.293 29 ILE CCC C 1
ATOM 2412 O O . ILE C 1 29 ? 11.766 3.622 13.436 1.000 16.297 29 ILE CCC O 1
ATOM 2417 N N . GLU C 1 30 ? 10.095 2.996 12.054 1.000 16.470 30 GLU CCC N 1
ATOM 2418 C CA . GLU C 1 30 ? 9.662 4.372 11.764 1.000 17.455 30 GLU CCC CA 1
ATOM 2419 C C . GLU C 1 30 ? 9.181 5.070 13.038 1.000 18.256 30 GLU CCC C 1
ATOM 2420 O O . GLU C 1 30 ? 9.504 6.262 13.246 1.000 16.625 30 GLU CCC O 1
ATOM 2426 N N . ALA C 1 31 ? 8.430 4.396 13.882 1.000 15.055 31 ALA CCC N 1
ATOM 2427 C CA . ALA C 1 31 ? 7.971 5.007 15.136 1.000 14.934 31 ALA CCC CA 1
ATOM 2428 C C . ALA C 1 31 ? 9.144 5.334 16.048 1.000 15.210 31 ALA CCC C 1
ATOM 2429 O O . ALA C 1 31 ? 9.189 6.412 16.600 1.000 16.420 31 ALA CCC O 1
ATOM 2431 N N . LEU C 1 32 ? 10.041 4.383 16.250 1.000 13.415 32 LEU CCC N 1
ATOM 2432 C CA . LEU C 1 32 ? 11.225 4.606 17.111 1.000 13.878 32 LEU CCC CA 1
ATOM 2433 C C . LEU C 1 32 ? 12.053 5.768 16.557 1.000 14.105 32 LEU CCC C 1
ATOM 2434 O O . LEU C 1 32 ? 12.518 6.594 17.342 1.000 14.443 32 LEU CCC O 1
ATOM 2439 N N . SER C 1 33 ? 12.265 5.771 15.253 1.000 14.971 33 SER CCC N 1
ATOM 2440 C CA . SER C 1 33 ? 13.123 6.815 14.633 1.000 15.721 33 SER CCC CA 1
ATOM 2441 C C . SER C 1 33 ? 12.467 8.186 14.882 1.000 15.476 33 SER CCC C 1
ATOM 2442 O O . SER C 1 33 ? 13.140 9.148 15.280 1.000 16.810 33 SER CCC O 1
ATOM 2445 N N . ALA C 1 34 ? 11.163 8.292 14.672 1.000 15.278 34 ALA CCC N 1
ATOM 2446 C CA . ALA C 1 34 ? 10.475 9.587 14.827 1.000 15.265 34 ALA CCC CA 1
ATOM 2447 C C . ALA C 1 34 ? 10.605 10.111 16.263 1.000 15.271 34 ALA CCC C 1
ATOM 2448 O O . ALA C 1 34 ? 10.817 11.320 16.452 1.000 15.464 34 ALA CCC O 1
ATOM 2450 N N . ILE C 1 35 ? 10.426 9.241 17.237 1.000 13.929 35 ILE CCC N 1
ATOM 2451 C CA . ILE C 1 35 ? 10.465 9.617 18.668 1.000 14.157 35 ILE CCC CA 1
ATOM 2452 C C . ILE C 1 35 ? 11.897 9.994 19.052 1.000 13.852 35 ILE CCC C 1
ATOM 2453 O O . ILE C 1 35 ? 12.090 11.013 19.731 1.000 13.941 35 ILE CCC O 1
ATOM 2458 N N . VAL C 1 36 ? 12.904 9.208 18.661 1.000 13.623 36 VAL CCC N 1
ATOM 2459 C CA A VAL C 1 36 ? 14.286 9.551 19.039 0.500 14.566 36 VAL CCC CA 1
ATOM 2460 C CA B VAL C 1 36 ? 14.329 9.542 18.965 0.500 14.191 36 VAL CCC CA 1
ATOM 2461 C C . VAL C 1 36 ? 14.641 10.886 18.343 1.000 13.916 36 VAL CCC C 1
ATOM 2462 O O . VAL C 1 36 ? 15.308 11.702 18.977 1.000 14.854 36 VAL CCC O 1
ATOM 2469 N N . GLU C 1 37 ? 14.179 11.098 17.109 1.000 14.284 37 GLU CCC N 1
ATOM 2470 C CA . GLU C 1 37 ? 14.504 12.372 16.409 1.000 15.634 37 GLU CCC CA 1
ATOM 2471 C C . GLU C 1 37 ? 13.874 13.571 17.133 1.000 14.658 37 GLU CCC C 1
ATOM 2472 O O . GLU C 1 37 ? 14.530 14.603 17.258 1.000 15.773 37 GLU CCC O 1
ATOM 2478 N N . THR C 1 38 ? 12.678 13.412 17.661 1.000 15.133 38 THR CCC N 1
ATOM 2479 C CA . THR C 1 38 ? 12.071 14.497 18.453 1.000 14.366 38 THR CCC CA 1
ATOM 2480 C C . THR C 1 38 ? 12.904 14.766 19.708 1.000 14.344 38 THR CCC C 1
ATOM 2481 O O . THR C 1 38 ? 13.214 15.890 20.031 1.000 13.574 38 THR CCC O 1
ATOM 2485 N N . GLY C 1 39 ? 13.343 13.709 20.368 1.000 13.330 39 GLY CCC N 1
ATOM 2486 C CA . GLY C 1 39 ? 14.186 13.852 21.561 1.000 13.767 39 GLY CCC CA 1
ATOM 2487 C C . GLY C 1 39 ? 15.496 14.544 21.211 1.000 13.372 39 GLY CCC C 1
ATOM 2488 O O . GLY C 1 39 ? 15.950 15.403 21.983 1.000 13.479 39 GLY CCC O 1
ATOM 2489 N N . GLN C 1 40 ? 16.146 14.090 20.135 1.000 13.706 40 GLN CCC N 1
ATOM 2490 C CA . GLN C 1 40 ? 17.425 14.713 19.704 1.000 14.645 40 GLN CCC CA 1
ATOM 2491 C C . GLN C 1 40 ? 17.219 16.200 19.462 1.000 13.517 40 GLN CCC C 1
ATOM 2492 O O . GLN C 1 40 ? 18.055 17.014 19.882 1.000 15.608 40 GLN CCC O 1
ATOM 2498 N N . LYS C 1 41 ? 16.182 16.535 18.736 1.000 14.926 41 LYS CCC N 1
ATOM 2499 C CA . LYS C 1 41 ? 15.932 17.957 18.402 1.000 15.167 41 LYS CCC CA 1
ATOM 2500 C C . LYS C 1 41 ? 15.709 18.757 19.687 1.000 13.922 41 LYS CCC C 1
ATOM 2501 O O . LYS C 1 41 ? 16.237 19.893 19.832 1.000 15.828 41 LYS CCC O 1
ATOM 2507 N N . MET C 1 42 ? 14.959 18.213 20.623 1.000 13.719 42 MET CCC N 1
ATOM 2508 C CA . MET C 1 42 ? 14.719 18.911 21.895 1.000 13.120 42 MET CCC CA 1
ATOM 2509 C C . MET C 1 42 ? 16.033 19.077 22.651 1.000 13.027 42 MET CCC C 1
ATOM 2510 O O . MET C 1 42 ? 16.284 20.163 23.181 1.000 13.364 42 MET CCC O 1
ATOM 2515 N N . LEU C 1 43 ? 16.873 18.042 22.707 1.000 12.623 43 LEU CCC N 1
ATOM 2516 C CA . LEU C 1 43 ? 18.169 18.152 23.424 1.000 13.584 43 LEU CCC CA 1
ATOM 2517 C C . LEU C 1 43 ? 19.016 19.242 22.753 1.000 13.262 43 LEU CCC C 1
ATOM 2518 O O . LEU C 1 43 ? 19.650 20.051 23.473 1.000 14.253 43 LEU CCC O 1
ATOM 2523 N N . GLU C 1 44 ? 19.083 19.221 21.423 1.000 14.585 44 GLU CCC N 1
ATOM 2524 C CA . GLU C 1 44 ? 19.910 20.185 20.641 1.000 15.446 44 GLU CCC CA 1
ATOM 2525 C C . GLU C 1 44 ? 19.438 21.610 20.956 1.000 14.936 44 GLU CCC C 1
ATOM 2526 O O . GLU C 1 44 ? 20.260 22.549 21.018 1.000 16.098 44 GLU CCC O 1
ATOM 2532 N N . ALA C 1 45 ? 18.151 21.787 21.207 1.000 14.751 45 ALA CCC N 1
ATOM 2533 C CA . ALA C 1 45 ? 17.560 23.108 21.483 1.000 15.722 45 ALA CCC CA 1
ATOM 2534 C C . ALA C 1 45 ? 17.644 23.495 22.969 1.000 16.284 45 ALA CCC C 1
ATOM 2535 O O . ALA C 1 45 ? 17.071 24.522 23.355 1.000 18.354 45 ALA CCC O 1
ATOM 2537 N N . GLY C 1 46 ? 18.289 22.686 23.802 1.000 14.553 46 GLY CCC N 1
ATOM 2538 C CA . GLY C 1 46 ? 18.536 23.030 25.200 1.000 15.925 46 GLY CCC CA 1
ATOM 2539 C C . GLY C 1 46 ? 17.429 22.629 26.124 1.000 14.395 46 GLY CCC C 1
ATOM 2540 O O . GLY C 1 46 ? 17.461 23.035 27.299 1.000 17.194 46 GLY CCC O 1
ATOM 2541 N N . GLU C 1 47 ? 16.544 21.726 25.702 1.000 12.217 47 GLU CCC N 1
ATOM 2542 C CA . GLU C 1 47 ? 15.508 21.213 26.603 1.000 12.596 47 GLU CCC CA 1
ATOM 2543 C C . GLU C 1 47 ? 16.155 20.263 27.602 1.000 11.558 47 GLU CCC C 1
ATOM 2544 O O . GLU C 1 47 ? 17.206 19.663 27.311 1.000 12.878 47 GLU CCC O 1
ATOM 2550 N N . SER C 1 48 ? 15.553 20.157 28.778 1.000 12.364 48 SER CCC N 1
ATOM 2551 C CA . SER C 1 48 ? 16.102 19.339 29.866 1.000 12.881 48 SER CCC CA 1
ATOM 2552 C C . SER C 1 48 ? 15.946 17.853 29.553 1.000 12.417 48 SER CCC C 1
ATOM 2553 O O . SER C 1 48 ? 14.989 17.437 28.892 1.000 12.282 48 SER CCC O 1
ATOM 2556 N N . ALA C 1 49 ? 16.844 17.066 30.109 1.000 12.328 49 ALA CCC N 1
ATOM 2557 C CA . ALA C 1 49 ? 16.730 15.612 30.036 1.000 12.618 49 ALA CCC CA 1
ATOM 2558 C C . ALA C 1 49 ? 15.369 15.177 30.588 1.000 11.396 49 ALA CCC C 1
ATOM 2559 O O . ALA C 1 49 ? 14.759 14.269 30.030 1.000 11.614 49 ALA CCC O 1
ATOM 2561 N N . LEU C 1 50 ? 14.931 15.816 31.659 1.000 11.138 50 LEU CCC N 1
ATOM 2562 C CA . LEU C 1 50 ? 13.661 15.427 32.291 1.000 12.109 50 LEU CCC CA 1
ATOM 2563 C C . LEU C 1 50 ? 12.509 15.672 31.316 1.000 11.163 50 LEU CCC C 1
ATOM 2564 O O . LEU C 1 50 ? 11.638 14.801 31.148 1.000 12.084 50 LEU CCC O 1
ATOM 2569 N N . ASP C 1 51 ? 12.457 16.819 30.689 1.000 12.124 51 ASP CCC N 1
ATOM 2570 C CA . ASP C 1 51 ? 11.392 17.084 29.697 1.000 12.009 51 ASP CCC CA 1
ATOM 2571 C C . ASP C 1 51 ? 11.509 16.178 28.478 1.000 11.793 51 ASP 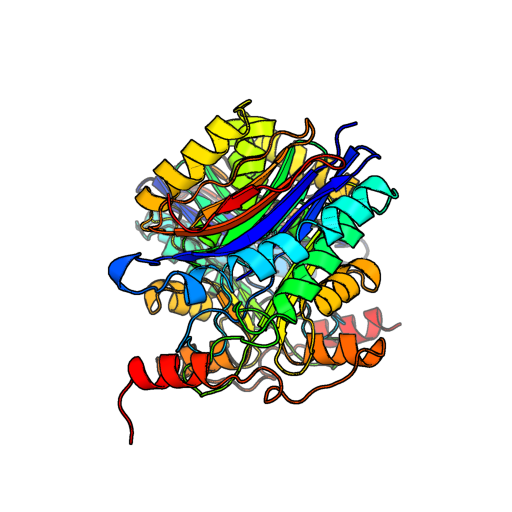CCC C 1
ATOM 2572 O O . ASP C 1 51 ? 10.481 15.732 27.946 1.000 11.500 51 ASP CCC O 1
ATOM 2577 N N . VAL C 1 52 ? 12.721 15.858 28.071 1.000 11.270 52 VAL CCC N 1
ATOM 2578 C CA . VAL C 1 52 ? 12.919 14.981 26.897 1.000 11.871 52 VAL CCC CA 1
ATOM 2579 C C . VAL C 1 52 ? 12.436 13.564 27.204 1.000 11.635 52 VAL CCC C 1
ATOM 2580 O O . VAL C 1 52 ? 11.739 12.988 26.357 1.000 11.569 52 VAL CCC O 1
ATOM 2584 N N . VAL C 1 53 ? 12.802 12.988 28.348 1.000 10.827 53 VAL CCC N 1
ATOM 2585 C CA . VAL C 1 53 ? 12.336 11.600 28.583 1.000 10.761 53 VAL CCC CA 1
ATOM 2586 C C . VAL C 1 53 ? 10.820 11.592 28.813 1.000 10.832 53 VAL CCC C 1
ATOM 2587 O O . VAL C 1 53 ? 10.151 10.627 28.455 1.000 10.869 53 VAL CCC O 1
ATOM 2591 N N . THR C 1 54 ? 10.255 12.657 29.381 1.000 10.818 54 THR CCC N 1
ATOM 2592 C CA . THR C 1 54 ? 8.797 12.727 29.576 1.000 11.302 54 THR CCC CA 1
ATOM 2593 C C . THR C 1 54 ? 8.097 12.747 28.216 1.000 10.548 54 THR CCC C 1
ATOM 2594 O O . THR C 1 54 ? 7.153 11.994 28.014 1.000 11.764 54 THR CCC O 1
ATOM 2598 N N . GLU C 1 55 ? 8.556 13.585 27.301 1.000 11.688 55 GLU CCC N 1
ATOM 2599 C CA . GLU C 1 55 ? 7.946 13.677 25.971 1.000 12.011 55 GLU CCC CA 1
ATOM 2600 C C . GLU C 1 55 ? 8.149 12.393 25.173 1.000 11.732 55 GLU CCC C 1
ATOM 2601 O O . GLU C 1 55 ? 7.225 11.923 24.515 1.000 11.819 55 GLU CCC O 1
ATOM 2607 N N . ALA C 1 56 ? 9.324 11.807 25.228 1.000 11.050 56 ALA CCC N 1
ATOM 2608 C CA . ALA C 1 56 ? 9.562 10.551 24.490 1.000 11.116 56 ALA CCC CA 1
ATOM 2609 C C . ALA C 1 56 ? 8.598 9.477 24.984 1.000 10.815 56 ALA CCC C 1
ATOM 2610 O O . ALA C 1 56 ? 8.015 8.750 24.161 1.000 10.791 56 ALA CCC O 1
ATOM 2612 N N . VAL C 1 57 ? 8.496 9.342 26.303 1.000 10.303 57 VAL CCC N 1
ATOM 2613 C CA . VAL C 1 57 ? 7.595 8.289 26.828 1.000 10.808 57 VAL CCC CA 1
ATOM 2614 C C . VAL C 1 57 ? 6.146 8.657 26.535 1.000 10.472 57 VAL CCC C 1
ATOM 2615 O O . VAL C 1 57 ? 5.366 7.759 26.238 1.000 10.844 57 VAL CCC O 1
ATOM 2619 N N . ARG C 1 58 ? 5.789 9.931 26.569 1.000 10.079 58 ARG CCC N 1
ATOM 2620 C CA . ARG C 1 58 ? 4.427 10.302 26.178 1.000 10.847 58 ARG CCC CA 1
ATOM 2621 C C . ARG C 1 58 ? 4.171 9.860 24.737 1.000 10.691 58 ARG CCC C 1
ATOM 2622 O O . ARG C 1 58 ? 3.069 9.337 24.433 1.000 11.239 58 ARG CCC O 1
ATOM 2630 N N . LEU C 1 59 ? 5.120 10.048 23.830 1.000 10.968 59 LEU CCC N 1
ATOM 2631 C CA . LEU C 1 59 ? 4.932 9.630 22.432 1.000 11.480 59 LEU CCC CA 1
ATOM 2632 C C . LEU C 1 59 ? 4.840 8.114 22.319 1.000 11.335 59 LEU CCC C 1
ATOM 2633 O O . LEU C 1 59 ? 4.082 7.628 21.489 1.000 12.194 59 LEU CCC O 1
ATOM 2638 N N . LEU C 1 60 ? 5.614 7.386 23.100 1.000 10.851 60 LEU CCC N 1
ATOM 2639 C CA . LEU C 1 60 ? 5.561 5.907 23.072 1.000 11.403 60 LEU CCC CA 1
ATOM 2640 C C . LEU C 1 60 ? 4.225 5.437 23.642 1.000 11.450 60 LEU CCC C 1
ATOM 2641 O O . LEU C 1 60 ? 3.660 4.438 23.151 1.000 12.353 60 LEU CCC O 1
ATOM 2646 N N . GLU C 1 61 ? 3.706 6.146 24.645 1.000 10.912 61 GLU CCC N 1
ATOM 2647 C CA . GLU C 1 61 ? 2.336 5.877 25.137 1.000 11.452 61 GLU CCC CA 1
ATOM 2648 C C . GLU C 1 61 ? 1.327 6.111 24.009 1.000 10.982 61 GLU CCC C 1
ATOM 2649 O O . GLU C 1 61 ? 0.463 5.279 23.778 1.000 12.057 61 GLU CCC O 1
ATOM 2655 N N . GLU C 1 62 ? 1.411 7.243 23.340 1.000 11.659 62 GLU CCC N 1
ATOM 2656 C CA . GLU C 1 62 ? 0.413 7.570 22.299 1.000 12.351 62 GLU CCC CA 1
ATOM 2657 C C . GLU C 1 62 ? 0.480 6.592 21.128 1.000 12.812 62 GLU CCC C 1
ATOM 2658 O O . GLU C 1 62 ? -0.539 6.322 20.514 1.000 14.944 62 GLU CCC O 1
ATOM 2664 N N . CYS C 1 63 ? 1.641 6.024 20.868 1.000 12.572 63 CYS CCC N 1
ATOM 2665 C CA . CYS C 1 63 ? 1.838 5.110 19.748 1.000 13.793 63 CYS CCC CA 1
ATOM 2666 C C . CYS C 1 63 ? 1.163 3.786 20.060 1.000 13.469 63 CYS CCC C 1
ATOM 2667 O O . CYS C 1 63 ? 1.602 3.088 20.974 1.000 12.585 63 CYS CCC O 1
ATOM 2670 N N . PRO C 1 64 ? 0.193 3.333 19.254 1.000 13.420 64 PRO CCC N 1
ATOM 2671 C CA . PRO C 1 64 ? -0.516 2.100 19.595 1.000 13.820 64 PRO CCC CA 1
ATOM 2672 C C . PRO C 1 64 ? 0.361 0.841 19.458 1.000 14.298 64 PRO CCC C 1
ATOM 2673 O O . PRO C 1 64 ? -0.059 -0.229 19.899 1.000 15.105 64 PRO CCC O 1
ATOM 2677 N N . LEU C 1 65 ? 1.520 0.947 18.794 1.000 14.138 65 LEU CCC N 1
ATOM 2678 C CA . LEU C 1 65 ? 2.409 -0.220 18.575 1.000 14.290 65 LEU CCC CA 1
ATOM 2679 C C . LEU C 1 65 ? 3.019 -0.682 19.889 1.000 12.943 65 LEU CCC C 1
ATOM 2680 O O . LEU C 1 65 ? 3.445 -1.843 19.953 1.000 15.328 65 LEU CCC O 1
ATOM 2685 N N . PHE C 1 66 ? 3.092 0.193 20.879 1.000 12.917 66 PHE CCC N 1
ATOM 2686 C CA . PHE C 1 66 ? 3.836 -0.092 22.116 1.000 13.548 66 PHE CCC CA 1
ATOM 2687 C C . PHE C 1 66 ? 2.909 -0.213 23.302 1.000 12.751 66 PHE CCC C 1
ATOM 2688 O O . PHE C 1 66 ? 1.967 0.574 23.446 1.000 13.292 66 PHE CCC O 1
ATOM 2696 N N . ASN C 1 67 ? 3.250 -1.161 24.154 1.000 12.141 67 ASN CCC N 1
ATOM 2697 C CA . ASN C 1 67 ? 2.470 -1.533 25.343 1.000 11.839 67 ASN CCC CA 1
ATOM 2698 C C . ASN C 1 67 ? 2.736 -0.541 26.474 1.000 11.371 67 ASN CCC C 1
ATOM 2699 O O . ASN C 1 67 ? 3.440 -0.819 27.469 1.000 11.452 67 ASN CCC O 1
ATOM 2704 N N . ALA C 1 68 ? 2.079 0.580 26.344 1.000 11.460 68 ALA CCC N 1
ATOM 2705 C CA . ALA C 1 68 ? 2.055 1.681 27.310 1.000 11.141 68 ALA CCC CA 1
ATOM 2706 C C . ALA C 1 68 ? 0.976 2.625 26.796 1.000 10.395 68 ALA CCC C 1
ATOM 2707 O O . ALA C 1 68 ? 0.905 2.795 25.590 1.000 11.189 68 ALA CCC O 1
ATOM 2709 N N . GLY C 1 69 ? 0.188 3.245 27.658 1.000 10.581 69 GLY CCC N 1
ATOM 2710 C CA . GLY C 1 69 ? -0.828 4.148 27.141 1.000 11.326 69 GLY CCC CA 1
ATOM 2711 C C . GLY C 1 69 ? -1.703 3.459 26.099 1.000 10.847 69 GLY CCC C 1
ATOM 2712 O O . GLY C 1 69 ? -2.151 2.315 26.299 1.000 11.626 69 GLY CCC O 1
ATOM 2713 N N . ILE C 1 70 ? -2.022 4.186 25.032 1.000 12.130 70 ILE CCC N 1
ATOM 2714 C CA . ILE C 1 70 ? -2.793 3.624 23.893 1.000 12.497 70 ILE CCC CA 1
ATOM 2715 C C . ILE C 1 70 ? -2.046 2.401 23.345 1.000 12.594 70 ILE CCC C 1
ATOM 2716 O O . ILE C 1 70 ? -0.869 2.515 22.975 1.000 13.896 70 ILE CCC O 1
ATOM 2721 N N . GLY C 1 71 ? -2.721 1.243 23.277 1.000 12.610 71 GLY CCC N 1
ATOM 2722 C CA . GLY C 1 71 ? -2.009 0.009 22.916 1.000 12.932 71 GLY CCC CA 1
ATOM 2723 C C . GLY C 1 71 ? -1.584 -0.818 24.112 1.000 12.031 71 GLY CCC C 1
ATOM 2724 O O . GLY C 1 71 ? -0.922 -1.850 23.932 1.000 13.606 71 GLY CCC O 1
ATOM 2725 N N . ALA C 1 72 ? -1.967 -0.427 25.311 1.000 12.105 72 ALA CCC N 1
ATOM 2726 C CA . ALA C 1 72 ? -1.719 -1.227 26.516 1.000 12.437 72 ALA CCC CA 1
ATOM 2727 C C . ALA C 1 72 ? -2.340 -2.610 26.339 1.000 12.185 72 ALA CCC C 1
ATOM 2728 O O . ALA C 1 72 ? -3.451 -2.787 25.802 1.000 14.148 72 ALA CCC O 1
ATOM 2730 N N . VAL C 1 73 ? -1.656 -3.602 26.854 1.000 11.772 73 VAL CCC N 1
ATOM 2731 C CA . VAL C 1 73 ? -2.213 -4.961 26.909 1.000 12.354 73 VAL CCC CA 1
ATOM 2732 C C . VAL C 1 73 ? -3.424 -4.997 27.824 1.000 12.038 73 VAL CCC C 1
ATOM 2733 O O . VAL C 1 73 ? -3.684 -4.087 28.621 1.000 12.659 73 VAL CCC O 1
ATOM 2737 N N . PHE C 1 74 ? -4.189 -6.059 27.643 1.000 12.682 74 PHE CCC N 1
ATOM 2738 C CA . PHE C 1 74 ? -5.362 -6.348 28.468 1.000 14.057 74 PHE CCC CA 1
ATOM 2739 C C . PHE C 1 74 ? -4.993 -7.260 29.623 1.000 13.356 74 PHE CCC C 1
ATOM 2740 O O . PHE C 1 74 ? -4.240 -8.216 29.411 1.000 14.273 74 PHE CCC O 1
ATOM 2748 N N . THR C 1 75 ? -5.550 -7.004 30.796 1.000 14.326 75 THR CCC N 1
ATOM 2749 C CA . THR C 1 75 ? -5.462 -7.906 31.951 1.000 14.997 75 THR CCC CA 1
ATOM 2750 C C . THR C 1 75 ? -6.378 -9.119 31.735 1.000 16.846 75 THR CCC C 1
ATOM 2751 O O . THR C 1 75 ? -7.153 -9.167 30.736 1.000 16.011 75 THR CCC O 1
ATOM 2755 N N . ARG C 1 76 ? -6.270 -10.085 32.655 1.000 18.620 76 ARG CCC N 1
ATOM 2756 C CA . ARG C 1 76 ? -7.156 -11.264 32.710 1.000 20.954 76 ARG CCC CA 1
ATOM 2757 C C . ARG C 1 76 ? -8.629 -10.860 32.646 1.000 21.296 76 ARG CCC C 1
ATOM 2758 O O . ARG C 1 76 ? -9.475 -11.665 32.137 1.000 24.887 76 ARG CCC O 1
ATOM 2766 N N . ASP C 1 77 ? -8.971 -9.719 33.219 1.000 19.670 77 ASP CCC N 1
ATOM 2767 C CA . ASP C 1 77 ? -10.371 -9.235 33.305 1.000 20.128 77 ASP CCC CA 1
ATOM 2768 C C . ASP C 1 77 ? -10.735 -8.338 32.110 1.000 19.832 77 ASP CCC C 1
ATOM 2769 O O . ASP C 1 77 ? -11.797 -7.680 32.191 1.000 20.212 77 ASP CCC O 1
ATOM 2774 N N . GLU C 1 78 ? -9.914 -8.284 31.058 1.000 18.493 78 GLU CCC N 1
ATOM 2775 C CA . GLU C 1 78 ? -10.181 -7.452 29.855 1.000 17.875 78 GLU CCC CA 1
ATOM 2776 C C . GLU C 1 78 ? -10.203 -5.982 30.259 1.000 17.721 78 GLU CCC C 1
ATOM 2777 O O . GLU C 1 78 ? -10.966 -5.217 29.666 1.000 18.340 78 GLU CCC O 1
ATOM 2783 N N . THR C 1 79 ? -9.380 -5.627 31.240 1.000 16.324 79 THR CCC N 1
ATOM 2784 C CA . THR C 1 79 ? -9.193 -4.241 31.715 1.000 17.585 79 THR CCC CA 1
ATOM 2785 C C . THR C 1 79 ? -7.801 -3.784 31.259 1.000 14.868 79 THR CCC C 1
ATOM 2786 O O . THR C 1 79 ? -6.971 -4.589 30.780 1.000 15.841 79 THR CCC O 1
ATOM 2790 N N . HIS C 1 80 ? -7.508 -2.533 31.497 1.000 13.133 80 HIS CCC N 1
ATOM 2791 C CA . HIS C 1 80 ? -6.147 -2.004 31.379 1.000 12.228 80 HIS CCC CA 1
ATOM 2792 C C . HIS C 1 80 ? -5.755 -1.445 32.746 1.000 12.875 80 HIS CCC C 1
ATOM 2793 O O . HIS C 1 80 ? -6.554 -0.715 33.347 1.000 15.053 80 HIS CCC O 1
ATOM 2800 N N . GLU C 1 81 ? -4.542 -1.743 33.156 1.000 11.823 81 GLU CCC N 1
ATOM 2801 C CA . GLU C 1 81 ? -3.933 -1.208 34.391 1.000 12.239 81 GLU CCC CA 1
ATOM 2802 C C . GLU C 1 81 ? -2.568 -0.697 33.982 1.000 10.956 81 GLU CCC C 1
ATOM 2803 O O . GLU C 1 81 ? -1.743 -1.498 33.529 1.000 12.488 81 GLU CCC O 1
ATOM 2809 N N . LEU C 1 82 ? -2.344 0.587 34.133 1.000 10.919 82 LEU CCC N 1
ATOM 2810 C CA . LEU C 1 82 ? -1.132 1.229 33.628 1.000 10.641 82 LEU CCC CA 1
ATOM 2811 C C . LEU C 1 82 ? -0.265 1.736 34.766 1.000 10.395 82 LEU CCC C 1
ATOM 2812 O O . LEU C 1 82 ? -0.765 2.146 35.811 1.000 11.154 82 LEU CCC O 1
ATOM 2817 N N . ASP C 1 83 ? 1.029 1.777 34.495 1.000 10.521 83 ASP CCC N 1
ATOM 2818 C CA . ASP C 1 83 ? 2.013 2.228 35.503 1.000 10.851 83 ASP CCC CA 1
ATOM 2819 C C . ASP C 1 83 ? 3.087 3.060 34.804 1.000 10.176 83 ASP CCC C 1
ATOM 2820 O O . ASP C 1 83 ? 3.386 2.808 33.626 1.000 11.428 83 ASP CCC O 1
ATOM 2825 N N . ALA C 1 84 ? 3.680 3.999 35.506 1.000 9.450 84 ALA CCC N 1
ATOM 2826 C CA . ALA C 1 84 ? 4.809 4.767 34.972 1.000 9.749 84 ALA CCC CA 1
ATOM 2827 C C . ALA C 1 84 ? 5.634 5.349 36.101 1.000 9.834 84 ALA CCC C 1
ATOM 2828 O O . ALA C 1 84 ? 5.171 5.523 37.203 1.000 10.652 84 ALA CCC O 1
ATOM 2830 N N . CYS C 1 85 ? 6.877 5.688 35.733 1.000 10.092 85 CYS CCC N 1
ATOM 2831 C CA . CYS C 1 85 ? 7.821 6.349 36.644 1.000 11.082 85 CYS CCC CA 1
ATOM 2832 C C . CYS C 1 85 ? 8.670 7.317 35.846 1.000 10.075 85 CYS CCC C 1
ATOM 2833 O O . CYS C 1 85 ? 8.931 7.095 34.669 1.000 10.804 85 CYS CCC O 1
ATOM 2836 N N . VAL C 1 86 ? 9.109 8.351 36.536 1.000 10.176 86 VAL CCC N 1
ATOM 2837 C CA . VAL C 1 86 ? 10.094 9.282 35.971 1.000 10.155 86 VAL CCC CA 1
ATOM 2838 C C . VAL C 1 86 ? 11.012 9.701 37.109 1.000 10.142 86 VAL CCC C 1
ATOM 2839 O O . VAL C 1 86 ? 10.575 9.894 38.225 1.000 11.139 86 VAL CCC O 1
ATOM 2843 N N . MET C 1 87 ? 12.293 9.876 36.783 1.000 10.215 87 MET CCC N 1
ATOM 2844 C CA . MET C 1 87 ? 13.283 10.298 37.800 1.000 10.354 87 MET CCC CA 1
ATOM 2845 C C . MET C 1 87 ? 14.242 11.325 37.195 1.000 10.090 87 MET CCC C 1
ATOM 2846 O O . MET C 1 87 ? 14.733 11.182 36.076 1.000 10.996 87 MET CCC O 1
ATOM 2851 N N . ASP C 1 88 ? 14.509 12.353 37.974 1.000 10.936 88 ASP CCC N 1
ATOM 2852 C CA . ASP C 1 88 ? 15.435 13.447 37.661 1.000 11.989 88 ASP CCC CA 1
ATOM 2853 C C . ASP C 1 88 ? 16.761 13.200 38.366 1.000 11.948 88 ASP CCC C 1
ATOM 2854 O O . ASP C 1 88 ? 16.813 13.240 39.585 1.000 12.719 88 ASP CCC O 1
ATOM 2859 N N . GLY C 1 89 ? 17.806 12.962 37.583 1.000 11.752 89 GLY CCC N 1
ATOM 2860 C CA . GLY C 1 89 ? 19.132 12.693 38.150 1.000 12.371 89 GLY CCC CA 1
ATOM 2861 C C . GLY C 1 89 ? 19.784 13.906 38.807 1.000 13.358 89 GLY CCC C 1
ATOM 2862 O O . GLY C 1 89 ? 20.763 13.706 39.530 1.000 14.773 89 GLY CCC O 1
ATOM 2863 N N . ASN C 1 90 ? 19.272 15.107 38.587 1.000 14.045 90 ASN CCC N 1
ATOM 2864 C CA . ASN C 1 90 ? 19.871 16.326 39.165 1.000 15.363 90 ASN CCC CA 1
ATOM 2865 C C . ASN C 1 90 ? 19.430 16.453 40.621 1.000 15.083 90 ASN CCC C 1
ATOM 2866 O O . ASN C 1 90 ? 20.252 16.588 41.515 1.000 22.063 90 ASN CCC O 1
ATOM 2871 N N . THR C 1 91 ? 18.139 16.331 40.860 1.000 15.401 91 THR CCC N 1
ATOM 2872 C CA . THR C 1 91 ? 17.551 16.528 42.200 1.000 15.988 91 THR CCC CA 1
ATOM 2873 C C . THR C 1 91 ? 17.296 15.194 42.907 1.000 13.737 91 THR CCC C 1
ATOM 2874 O O . THR C 1 91 ? 17.051 15.211 44.120 1.000 14.886 91 THR CCC O 1
ATOM 2878 N N . LEU C 1 92 ? 17.325 14.092 42.161 1.000 13.084 92 LEU CCC N 1
ATOM 2879 C CA . LEU C 1 92 ? 16.944 12.739 42.637 1.000 12.337 92 LEU CCC CA 1
ATOM 2880 C C . LEU C 1 92 ? 15.480 12.724 43.050 1.000 12.793 92 LEU CCC C 1
ATOM 2881 O O . LEU C 1 92 ? 15.059 11.782 43.682 1.000 13.525 92 LEU CCC O 1
ATOM 2886 N N . LYS C 1 93 ? 14.695 13.679 42.600 1.000 11.840 93 LYS CCC N 1
ATOM 2887 C CA . LYS C 1 93 ? 13.233 13.545 42.706 1.000 12.234 93 LYS CCC CA 1
ATOM 2888 C C . LYS C 1 93 ? 12.744 12.490 41.718 1.000 11.309 93 LYS CCC C 1
ATOM 2889 O O . LYS C 1 93 ? 13.321 12.301 40.648 1.000 12.440 93 LYS CCC O 1
ATOM 2895 N N . ALA C 1 94 ? 11.654 11.837 42.079 1.000 11.682 94 ALA CCC N 1
ATOM 28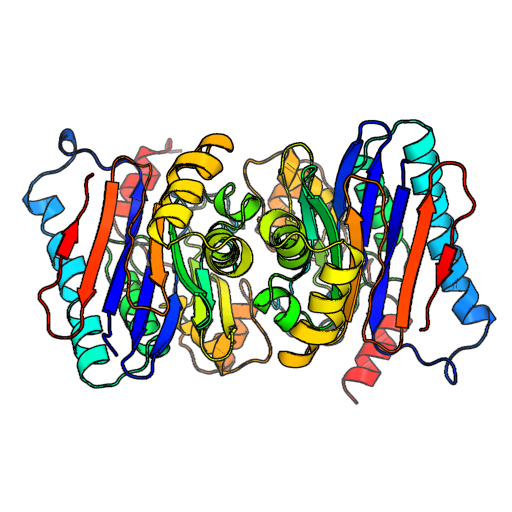96 C CA . ALA C 1 94 ? 10.981 10.853 41.230 1.000 11.509 94 ALA CCC CA 1
ATOM 2897 C C . ALA C 1 94 ? 9.487 11.001 41.454 1.000 10.975 94 ALA CCC C 1
ATOM 2898 O O . ALA C 1 94 ? 9.059 11.490 42.508 1.000 12.130 94 ALA CCC O 1
ATOM 2900 N N . GLY C 1 95 ? 8.743 10.492 40.482 1.000 10.623 95 GLY CCC N 1
ATOM 2901 C CA . GLY C 1 95 ? 7.312 10.339 40.596 1.000 10.507 95 GLY CCC CA 1
ATOM 2902 C C . GLY C 1 95 ? 6.875 9.114 39.871 1.000 10.528 95 GLY CCC C 1
ATOM 2903 O O . GLY C 1 95 ? 7.457 8.752 38.845 1.000 11.740 95 GLY CCC O 1
ATOM 2904 N N . ALA C 1 96 ? 5.844 8.467 40.391 1.000 10.499 96 ALA CCC N 1
ATOM 2905 C CA . ALA C 1 96 ? 5.374 7.191 39.843 1.000 10.521 96 ALA CCC CA 1
ATOM 2906 C C . ALA C 1 96 ? 3.891 7.021 40.146 1.000 10.522 96 ALA CCC C 1
ATOM 2907 O O . ALA C 1 96 ? 3.429 7.420 41.213 1.000 11.225 96 ALA CCC O 1
ATOM 2909 N N . VAL C 1 97 ? 3.236 6.352 39.228 1.000 10.175 97 VAL CCC N 1
ATOM 2910 C CA . VAL C 1 97 ? 1.854 5.879 39.440 1.000 10.087 97 VAL CCC CA 1
ATOM 2911 C C . VAL C 1 97 ? 1.798 4.419 39.055 1.000 10.174 97 VAL CCC C 1
ATOM 2912 O O . VAL C 1 97 ? 2.507 3.972 38.161 1.000 10.848 97 VAL CCC O 1
ATOM 2916 N N . ALA C 1 98 ? 0.922 3.704 39.726 1.000 10.293 98 ALA CCC N 1
ATOM 2917 C CA . ALA C 1 98 ? 0.636 2.309 39.384 1.000 10.617 98 ALA CCC CA 1
ATOM 2918 C C . ALA C 1 98 ? -0.830 2.033 39.511 1.000 10.911 98 ALA CCC C 1
ATOM 2919 O O . ALA C 1 98 ? -1.509 2.577 40.391 1.000 11.808 98 ALA CCC O 1
ATOM 2921 N N . GLY C 1 99 ? -1.278 1.137 38.658 1.000 11.531 99 GLY CCC N 1
ATOM 2922 C CA . GLY C 1 99 ? -2.658 0.654 38.712 1.000 12.092 99 GLY CCC CA 1
ATOM 2923 C C . GLY C 1 99 ? -3.653 1.719 38.320 1.000 12.085 99 GLY CCC C 1
ATOM 2924 O O . GLY C 1 99 ? -4.771 1.698 38.839 1.000 15.581 99 GLY CCC O 1
ATOM 2925 N N . VAL C 1 100 ? -3.333 2.566 37.367 1.000 11.172 100 VAL CCC N 1
ATOM 2926 C CA . VAL C 1 100 ? -4.252 3.636 36.927 1.000 11.302 100 VAL CCC CA 1
ATOM 2927 C C . VAL C 1 100 ? -4.868 3.249 35.591 1.000 11.996 100 VAL CCC C 1
ATOM 2928 O O . VAL C 1 100 ? -4.223 2.639 34.751 1.000 12.188 100 VAL CCC O 1
ATOM 2932 N N . SER C 1 101 ? -6.147 3.587 35.440 1.000 12.034 101 SER CCC N 1
ATOM 2933 C CA A SER C 1 101 ? -6.967 3.193 34.266 0.500 13.638 101 SER CCC CA 1
ATOM 2934 C CA B SER C 1 101 ? -6.875 3.224 34.200 0.500 12.847 101 SER CCC CA 1
ATOM 2935 C C . SER C 1 101 ? -7.648 4.408 33.620 1.000 12.504 101 SER CCC C 1
ATOM 2936 O O . SER C 1 101 ? -8.179 4.236 32.521 1.000 14.877 101 SER CCC O 1
ATOM 2941 N N . HIS C 1 102 ? -7.658 5.554 34.297 1.000 12.426 102 HIS CCC N 1
ATOM 2942 C CA . HIS C 1 102 ? -8.456 6.688 33.798 1.000 13.038 102 HIS CCC CA 1
ATOM 2943 C C . HIS C 1 102 ? -7.579 7.892 33.439 1.000 13.791 102 HIS CCC C 1
ATOM 2944 O O . HIS C 1 102 ? -8.134 9.014 33.317 1.000 15.101 102 HIS CCC O 1
ATOM 2951 N N . LEU C 1 103 ? -6.297 7.663 33.259 1.000 13.584 103 LEU CCC N 1
ATOM 2952 C CA . LEU C 1 103 ? -5.324 8.746 32.931 1.000 13.634 103 LEU CCC CA 1
ATOM 2953 C C . LEU C 1 103 ? -4.709 8.397 31.575 1.000 12.986 103 LEU CCC C 1
ATOM 2954 O O . LEU C 1 103 ? -4.022 7.345 31.447 1.000 14.106 103 LEU CCC O 1
ATOM 2959 N N . ARG C 1 104 ? -4.884 9.274 30.588 1.000 12.918 104 ARG CCC N 1
ATOM 2960 C CA . ARG C 1 104 ? -4.445 8.966 29.217 1.000 12.679 104 ARG CCC CA 1
ATOM 2961 C C . ARG C 1 104 ? -2.929 8.686 29.166 1.000 12.268 104 ARG CCC C 1
ATOM 2962 O O . ARG C 1 104 ? -2.494 7.802 28.424 1.000 11.829 104 ARG CCC O 1
ATOM 2970 N N . ASN C 1 105 ? -2.162 9.496 29.879 1.000 11.645 105 ASN CCC N 1
ATOM 2971 C CA . ASN C 1 105 ? -0.698 9.444 29.799 1.000 11.420 105 ASN CCC CA 1
ATOM 2972 C C . ASN C 1 105 ? -0.106 9.257 31.188 1.000 11.160 105 ASN CCC C 1
ATOM 2973 O O . ASN C 1 105 ? 0.198 10.223 31.894 1.000 11.563 105 ASN CCC O 1
ATOM 2978 N N . PRO C 1 106 ? 0.077 7.981 31.595 1.000 10.597 106 PRO CCC N 1
ATOM 2979 C CA . PRO C 1 106 ? 0.642 7.711 32.919 1.000 10.903 106 PRO CCC CA 1
ATOM 2980 C C . PRO C 1 106 ? 1.950 8.456 33.203 1.000 10.617 106 PRO CCC C 1
ATOM 2981 O O . PRO C 1 106 ? 2.126 8.859 34.350 1.000 10.962 106 PRO CCC O 1
ATOM 2985 N N . VAL C 1 107 ? 2.831 8.572 32.215 1.000 10.133 107 VAL CCC N 1
ATOM 2986 C CA . VAL C 1 107 ? 4.100 9.281 32.508 1.000 10.362 107 VAL CCC CA 1
ATOM 2987 C C . VAL C 1 107 ? 3.830 10.728 32.923 1.000 9.962 107 VAL CCC C 1
ATOM 2988 O O . VAL C 1 107 ? 4.595 11.289 33.726 1.000 10.775 107 VAL CCC O 1
ATOM 2992 N N . LEU C 1 108 ? 2.809 11.366 32.377 1.000 10.646 108 LEU CCC N 1
ATOM 2993 C CA . LEU C 1 108 ? 2.459 12.724 32.784 1.000 11.116 108 LEU CCC CA 1
ATOM 2994 C C . LEU C 1 108 ? 1.893 12.755 34.197 1.000 11.389 108 LEU CCC C 1
ATOM 2995 O O . LEU C 1 108 ? 2.148 13.715 34.937 1.000 12.030 108 LEU CCC O 1
ATOM 3000 N N . ALA C 1 109 ? 1.157 11.723 34.566 1.000 11.042 109 ALA CCC N 1
ATOM 3001 C CA . ALA C 1 109 ? 0.676 11.596 35.956 1.000 11.415 109 ALA CCC CA 1
ATOM 3002 C C . ALA C 1 109 ? 1.862 11.384 36.892 1.000 11.150 109 ALA CCC C 1
ATOM 3003 O O . ALA C 1 109 ? 1.902 11.947 37.987 1.000 11.427 109 ALA CCC O 1
ATOM 3005 N N . ALA C 1 110 ? 2.827 10.572 36.477 1.000 11.126 110 ALA CCC N 1
ATOM 3006 C CA . ALA C 1 110 ? 4.055 10.365 37.284 1.000 10.948 110 ALA CCC CA 1
ATOM 3007 C C . ALA C 1 110 ? 4.798 11.684 37.459 1.000 10.965 110 ALA CCC C 1
ATOM 3008 O O . ALA C 1 110 ? 5.253 11.991 38.574 1.000 11.662 110 ALA CCC O 1
ATOM 3010 N N . ARG C 1 111 ? 4.893 12.468 36.381 1.000 11.576 111 ARG CCC N 1
ATOM 3011 C CA . ARG C 1 111 ? 5.582 13.761 36.445 1.000 12.433 111 ARG CCC CA 1
ATOM 3012 C C . ARG C 1 111 ? 4.785 14.688 37.385 1.000 12.585 111 ARG CCC C 1
ATOM 3013 O O . ARG C 1 111 ? 5.415 15.432 38.120 1.000 13.517 111 ARG CCC O 1
ATOM 3021 N N . LEU C 1 112 ? 3.459 14.601 37.377 1.000 12.312 112 LEU CCC N 1
ATOM 3022 C CA . LEU C 1 112 ? 2.642 15.412 38.293 1.000 12.747 112 LEU CCC CA 1
ATOM 3023 C C . LEU C 1 112 ? 2.911 15.008 39.752 1.000 12.582 112 LEU CCC C 1
ATOM 3024 O O . LEU C 1 112 ? 3.053 15.879 40.607 1.000 13.695 112 LEU CCC O 1
ATOM 3029 N N . VAL C 1 113 ? 3.030 13.714 40.045 1.000 11.569 113 VAL CCC N 1
ATOM 3030 C CA . VAL C 1 113 ? 3.396 13.308 41.419 1.000 12.236 113 VAL CCC CA 1
ATOM 3031 C C . VAL C 1 113 ? 4.773 13.912 41.756 1.000 12.770 113 VAL CCC C 1
ATOM 3032 O O . VAL C 1 113 ? 4.984 14.349 42.878 1.000 13.512 113 VAL CCC O 1
ATOM 3036 N N . MET C 1 114 ? 5.723 13.793 40.824 1.000 12.032 114 MET CCC N 1
ATOM 3037 C CA . MET C 1 114 ? 7.074 14.330 41.061 1.000 13.541 114 MET CCC CA 1
ATOM 3038 C C . MET C 1 114 ? 6.998 15.827 41.400 1.000 14.200 114 MET CCC C 1
ATOM 3039 O O . MET C 1 114 ? 7.659 16.235 42.385 1.000 16.447 114 MET CCC O 1
ATOM 3044 N N . GLU C 1 115 ? 6.331 16.611 40.561 1.000 14.029 115 GLU CCC N 1
ATOM 3045 C CA . GLU C 1 115 ? 6.499 18.084 40.517 1.000 16.017 115 GLU CCC CA 1
ATOM 3046 C C . GLU C 1 115 ? 5.471 18.769 41.410 1.000 15.813 115 GLU CCC C 1
ATOM 3047 O O . GLU C 1 115 ? 5.686 19.922 41.735 1.000 19.511 115 GLU CCC O 1
ATOM 3053 N N . GLN C 1 116 ? 4.346 18.128 41.690 1.000 14.648 116 GLN CCC N 1
ATOM 3054 C CA . GLN C 1 116 ? 3.196 18.832 42.309 1.000 15.782 116 GLN CCC CA 1
ATOM 3055 C C . GLN C 1 116 ? 2.739 18.097 43.581 1.000 16.349 116 GLN CCC C 1
ATOM 3056 O O . GLN C 1 116 ? 1.582 18.232 43.978 1.000 20.929 116 GLN CCC O 1
ATOM 3062 N N . SER C 1 117 ? 3.616 17.312 44.200 1.000 15.101 117 SER CCC N 1
ATOM 3063 C CA . SER C 1 117 ? 3.325 16.659 45.489 1.000 15.550 117 SER CCC CA 1
ATOM 3064 C C . SER C 1 117 ? 4.608 16.471 46.257 1.000 15.563 117 SER CCC C 1
ATOM 3065 O O . SER C 1 117 ? 5.694 16.478 45.663 1.000 15.809 117 SER CCC O 1
ATOM 3068 N N . PRO C 1 118 ? 4.484 16.194 47.569 1.000 16.214 118 PRO CCC N 1
ATOM 3069 C CA . PRO C 1 118 ? 5.630 15.781 48.375 1.000 16.935 118 PRO CCC CA 1
ATOM 3070 C C . PRO C 1 118 ? 5.894 14.278 48.375 1.000 16.361 118 PRO CCC C 1
ATOM 3071 O O . PRO C 1 118 ? 6.644 13.793 49.189 1.000 18.876 118 PRO CCC O 1
ATOM 3075 N N . HIS C 1 119 ? 5.278 13.560 47.433 1.000 14.258 119 HIS CCC N 1
ATOM 3076 C CA . HIS C 1 119 ? 5.324 12.096 47.375 1.000 13.323 119 HIS CCC CA 1
ATOM 3077 C C . HIS C 1 119 ? 6.068 11.621 46.153 1.000 12.532 119 HIS CCC C 1
ATOM 3078 O O . HIS C 1 119 ? 6.304 12.358 45.193 1.000 14.321 119 HIS CCC O 1
ATOM 3085 N N . VAL C 1 120 ? 6.455 10.351 46.206 1.000 12.796 120 VAL CCC N 1
ATOM 3086 C CA . VAL C 1 120 ? 7.089 9.698 45.037 1.000 11.824 120 VAL CCC CA 1
ATOM 3087 C C . VAL C 1 120 ? 6.104 8.789 44.322 1.000 11.742 120 VAL CCC C 1
ATOM 3088 O O . VAL C 1 120 ? 6.184 8.724 43.117 1.000 15.154 120 VAL CCC O 1
ATOM 3092 N N . MET C 1 121 ? 5.263 8.047 45.029 1.000 11.988 121 MET CCC N 1
ATOM 3093 C CA . MET C 1 121 ? 4.441 7.035 44.358 1.000 11.787 121 MET CCC CA 1
ATOM 3094 C C . MET C 1 121 ? 2.998 7.142 44.846 1.000 11.086 121 MET CCC C 1
ATOM 3095 O O . MET C 1 121 ? 2.762 7.267 46.038 1.000 12.312 121 MET CCC O 1
ATOM 3100 N N . MET C 1 122 ? 2.089 7.023 43.894 1.000 10.656 122 MET CCC N 1
ATOM 3101 C CA A MET C 1 122 ? 0.651 6.903 44.195 0.500 10.970 122 MET CCC CA 1
ATOM 3102 C CA B MET C 1 122 ? 0.661 6.877 44.225 0.500 11.146 122 MET CCC CA 1
ATOM 3103 C C . MET C 1 122 ? 0.046 5.759 43.389 1.000 10.815 122 MET CCC C 1
ATOM 3104 O O . MET C 1 122 ? 0.525 5.484 42.285 1.000 11.384 122 MET CCC O 1
ATOM 3113 N N . ILE C 1 123 ? -1.006 5.165 43.924 1.000 10.687 123 ILE CCC N 1
ATOM 3114 C CA . ILE C 1 123 ? -1.654 4.032 43.237 1.000 11.197 123 ILE CCC CA 1
ATOM 3115 C C . ILE C 1 123 ? -3.152 4.255 43.043 1.000 11.724 123 ILE CCC C 1
ATOM 3116 O O . ILE C 1 123 ? -3.817 4.935 43.839 1.000 12.558 123 ILE CCC O 1
ATOM 3121 N N . GLY C 1 124 ? -3.675 3.641 42.000 1.000 12.155 124 GLY CCC N 1
ATOM 3122 C CA . GLY C 1 124 ? -5.106 3.406 41.831 1.000 13.199 124 GLY CCC CA 1
ATOM 3123 C C . GLY C 1 124 ? -5.933 4.670 41.882 1.000 13.264 124 GLY CCC C 1
ATOM 3124 O O . GLY C 1 124 ? -5.554 5.706 41.340 1.000 13.007 124 GLY CCC O 1
ATOM 3125 N N . GLU C 1 125 ? -7.100 4.560 42.496 1.000 13.728 125 GLU CCC N 1
ATOM 3126 C CA . GLU C 1 125 ? -8.055 5.675 42.543 1.000 14.181 125 GLU CCC CA 1
ATOM 3127 C C . GLU C 1 125 ? -7.476 6.882 43.267 1.000 13.087 125 GLU CCC C 1
ATOM 3128 O O . GLU C 1 125 ? -7.777 8.002 42.886 1.000 13.849 125 GLU CCC O 1
ATOM 3134 N N . GLY C 1 126 ? -6.678 6.684 44.316 1.000 13.501 126 GLY CCC N 1
ATOM 3135 C CA . GLY C 1 126 ? -6.036 7.817 45.004 1.000 13.676 126 GLY CCC CA 1
ATOM 3136 C C . GLY C 1 126 ? -5.171 8.591 44.039 1.000 12.989 126 GLY CCC C 1
ATOM 3137 O O . GLY C 1 126 ? -5.172 9.788 44.077 1.000 13.738 126 GLY CCC O 1
ATOM 3138 N N . ALA C 1 127 ? -4.346 7.887 43.274 1.000 12.230 127 ALA CCC N 1
ATOM 3139 C CA . ALA C 1 127 ? -3.497 8.531 42.257 1.000 12.420 127 ALA CCC CA 1
ATOM 3140 C C . ALA C 1 127 ? -4.350 9.304 41.256 1.000 11.551 127 ALA CCC C 1
ATOM 3141 O O . ALA C 1 127 ? -4.047 10.441 40.899 1.000 12.554 127 ALA CCC O 1
ATOM 3143 N N . GLU C 1 128 ? -5.396 8.652 40.771 1.000 12.653 128 GLU CCC N 1
ATOM 3144 C CA . GLU C 1 128 ? -6.285 9.330 39.797 1.000 12.243 128 GLU CCC CA 1
ATOM 3145 C C . GLU C 1 128 ? -6.937 10.580 40.404 1.000 12.757 128 GLU CCC C 1
ATOM 3146 O O . GLU C 1 128 ? -6.936 11.636 39.785 1.000 13.396 128 GLU CCC O 1
ATOM 3152 N N . ASN C 1 129 ? -7.431 10.449 41.623 1.000 13.380 129 ASN CCC N 1
ATOM 3153 C CA . ASN C 1 129 ? -8.085 11.590 42.269 1.000 14.230 129 ASN CCC CA 1
ATOM 3154 C C . ASN C 1 129 ? -7.088 12.741 42.467 1.000 13.865 129 ASN CCC C 1
ATOM 3155 O O . ASN C 1 129 ? -7.468 13.924 42.314 1.000 15.329 129 ASN CCC O 1
ATOM 3160 N N . PHE C 1 130 ? -5.845 12.444 42.854 1.000 13.344 130 PHE CCC N 1
ATOM 3161 C CA . PHE C 1 130 ? -4.812 13.495 42.990 1.000 12.868 130 PHE CCC CA 1
ATOM 3162 C C . PHE C 1 130 ? -4.638 14.187 41.634 1.000 13.390 130 PHE CCC C 1
ATOM 3163 O O . PHE C 1 130 ? -4.528 15.409 41.564 1.000 15.425 130 PHE CCC O 1
ATOM 3171 N N . ALA C 1 131 ? -4.516 13.394 40.563 1.000 13.345 131 ALA CCC N 1
ATOM 3172 C CA . ALA C 1 131 ? -4.295 13.945 39.217 1.000 14.411 131 ALA CCC CA 1
ATOM 3173 C C . ALA C 1 131 ? -5.484 14.809 38.807 1.000 13.515 131 ALA CCC C 1
ATOM 3174 O O . ALA C 1 131 ? -5.289 15.909 38.266 1.000 14.656 131 ALA CCC O 1
ATOM 3176 N N . PHE C 1 132 ? -6.696 14.313 39.046 1.000 14.037 132 PHE CCC N 1
ATOM 3177 C CA . PHE C 1 132 ? -7.893 15.080 38.648 1.000 14.140 132 PHE CCC CA 1
ATOM 3178 C C . PHE C 1 132 ? -7.978 16.395 39.424 1.000 15.275 132 PHE CCC C 1
ATOM 3179 O O . PHE C 1 132 ? -8.375 17.420 38.864 1.000 17.503 132 PHE CCC O 1
ATOM 3187 N N . ALA C 1 133 ? -7.561 16.394 40.685 1.000 15.773 133 ALA CCC N 1
ATOM 3188 C CA . ALA C 1 133 ? -7.551 17.604 41.546 1.000 17.873 133 ALA CCC CA 1
ATOM 3189 C C . ALA C 1 133 ? -6.555 18.637 40.998 1.000 19.480 133 ALA CCC C 1
ATOM 3190 O O . ALA C 1 133 ? -6.766 19.812 41.232 1.000 21.454 133 ALA CCC O 1
ATOM 3192 N N . ARG C 1 134 ? -5.583 18.205 40.207 1.000 18.951 134 ARG CCC N 1
ATOM 3193 C CA . ARG C 1 134 ? -4.559 19.061 39.571 1.000 19.004 134 ARG CCC CA 1
ATOM 3194 C C . ARG C 1 134 ? -4.932 19.290 38.104 1.000 19.177 134 ARG CCC C 1
ATOM 3195 O O . ARG C 1 134 ? -4.114 19.846 37.361 1.000 21.091 134 ARG CCC O 1
ATOM 3203 N N . GLY C 1 135 ? -6.167 18.967 37.734 1.000 18.007 135 GLY CCC N 1
ATOM 3204 C CA . GLY C 1 135 ? -6.714 19.328 36.422 1.000 18.249 135 GLY CCC CA 1
ATOM 3205 C C . GLY C 1 135 ? -6.415 18.326 35.327 1.000 16.744 135 GLY CCC C 1
ATOM 3206 O O . GLY C 1 135 ? -6.760 18.606 34.186 1.000 19.822 135 GLY CCC O 1
ATOM 3207 N N . MET C 1 136 ? -5.813 17.183 35.623 1.000 15.542 136 MET CCC N 1
ATOM 3208 C CA . MET C 1 136 ? -5.630 16.192 34.559 1.000 15.478 136 MET CCC CA 1
ATOM 3209 C C . MET C 1 136 ? -7.002 15.614 34.214 1.000 15.106 136 MET CCC C 1
ATOM 3210 O O . MET C 1 136 ? -7.825 15.388 35.120 1.000 17.042 136 MET CCC O 1
ATOM 3215 N N . GLU C 1 137 ? -7.221 15.379 32.931 1.000 16.147 137 GLU CCC N 1
ATOM 3216 C CA . GLU C 1 137 ? -8.481 14.888 32.349 1.000 17.325 137 GLU CCC CA 1
ATOM 3217 C C . GLU C 1 137 ? -8.681 13.414 32.719 1.000 16.026 137 GLU CCC C 1
ATOM 3218 O O . GLU C 1 137 ? -7.751 12.596 32.702 1.000 17.640 137 GLU CCC O 1
ATOM 3224 N N . ARG C 1 138 ? -9.910 13.093 33.071 1.000 17.537 138 ARG CCC N 1
ATOM 3225 C CA . ARG C 1 138 ? -10.387 11.710 33.193 1.000 16.169 138 ARG CCC CA 1
ATOM 3226 C C . ARG C 1 138 ? -10.733 11.137 31.823 1.000 16.675 138 ARG CCC C 1
ATOM 3227 O O . ARG C 1 138 ? -11.498 11.754 31.065 1.000 21.256 138 ARG CCC O 1
ATOM 3235 N N . VAL C 1 139 ? -10.193 9.974 31.526 1.000 16.278 139 VAL CCC N 1
ATOM 3236 C CA . VAL C 1 139 ? -10.562 9.235 30.296 1.000 16.503 139 VAL CCC CA 1
ATOM 3237 C C . VAL C 1 139 ? -11.160 7.886 30.692 1.000 16.123 139 VAL CCC C 1
ATOM 3238 O O . VAL C 1 139 ? -10.952 7.395 31.808 1.000 18.150 139 VAL CCC O 1
ATOM 3242 N N . SER C 1 140 ? -11.892 7.297 29.765 1.000 18.695 140 SER CCC N 1
ATOM 3243 C CA . SER C 1 140 ? -12.339 5.901 29.859 1.000 19.903 140 SER CCC CA 1
ATOM 3244 C C . SER C 1 140 ? -11.164 4.989 29.563 1.000 18.194 140 SER CCC C 1
ATOM 3245 O O . SER C 1 140 ? -10.441 5.273 28.609 1.000 17.655 140 SER CCC O 1
ATOM 3248 N N . PRO C 1 141 ? -10.944 3.880 30.325 1.000 19.279 141 PRO CCC N 1
ATOM 3249 C CA . PRO C 1 141 ? -9.906 2.927 29.978 1.000 19.745 141 PRO CCC CA 1
ATOM 3250 C C . PRO C 1 141 ? -10.135 2.294 28.603 1.000 17.208 141 PRO CCC C 1
ATOM 3251 O O . PRO C 1 141 ? -9.202 1.732 28.058 1.000 17.733 141 PRO CCC O 1
ATOM 3255 N N . GLU C 1 142 ? -11.336 2.422 28.030 1.000 16.856 142 GLU CCC N 1
ATOM 3256 C CA . GLU C 1 142 ? -11.554 1.895 26.665 1.000 16.334 142 GLU CCC CA 1
ATOM 3257 C C . GLU C 1 142 ? -10.644 2.597 25.656 1.000 15.035 142 GLU CCC C 1
ATOM 3258 O O . GLU C 1 142 ? -10.377 2.041 24.586 1.000 16.268 142 GLU CCC O 1
ATOM 3264 N N . ILE C 1 143 ? -10.182 3.803 25.951 1.000 15.317 143 ILE CCC N 1
ATOM 3265 C CA A ILE C 1 143 ? -9.378 4.553 24.940 0.500 16.143 143 ILE CCC CA 1
ATOM 3266 C CA B ILE C 1 143 ? -9.348 4.588 25.002 0.500 15.813 143 ILE CCC CA 1
ATOM 3267 C C . ILE C 1 143 ? -8.071 3.807 24.669 1.000 14.904 143 ILE CCC C 1
ATOM 3268 O O . ILE C 1 143 ? -7.479 4.049 23.606 1.000 16.374 143 ILE CCC O 1
ATOM 3277 N N . PHE C 1 144 ? -7.620 2.942 25.577 1.000 13.264 144 PHE CCC N 1
ATOM 3278 C CA . PHE C 1 144 ? -6.331 2.256 25.387 1.000 12.861 144 PHE CCC CA 1
ATOM 3279 C C . PHE C 1 144 ? -6.472 1.051 24.479 1.000 13.182 144 PHE CCC C 1
ATOM 3280 O O . PHE C 1 144 ? -5.444 0.514 24.037 1.000 13.314 144 PHE CCC O 1
ATOM 3288 N N . SER C 1 145 ? -7.691 0.552 24.317 1.000 13.434 145 SER CCC N 1
ATOM 3289 C CA . SER C 1 145 ? -7.939 -0.729 23.649 1.000 14.242 145 SER CCC CA 1
ATOM 3290 C C . SER C 1 145 ? -7.603 -0.653 22.164 1.000 14.245 145 SER CCC C 1
ATOM 3291 O O . SER C 1 145 ? -8.007 0.289 21.485 1.000 16.515 145 SER CCC O 1
ATOM 3294 N N . THR C 1 146 ? -6.935 -1.701 21.675 1.000 15.133 146 THR CCC N 1
ATOM 3295 C CA . THR C 1 146 ? -6.599 -1.901 20.247 1.000 15.984 146 THR CCC CA 1
ATOM 3296 C C . THR C 1 146 ? -6.957 -3.339 19.867 1.000 17.645 146 THR CCC C 1
ATOM 3297 O O . THR C 1 146 ? -6.884 -4.261 20.721 1.000 17.144 146 THR CCC O 1
ATOM 3301 N N . SER C 1 147 ? -7.321 -3.533 18.605 1.000 18.632 147 SER CCC N 1
ATOM 3302 C CA . SER C 1 147 ? -7.677 -4.863 18.067 1.000 19.557 147 SER CCC CA 1
ATOM 3303 C C . SER C 1 147 ? -6.449 -5.776 18.225 1.000 19.356 147 SER CCC C 1
ATOM 3304 O O . SER C 1 147 ? -6.613 -6.936 18.639 1.000 19.732 147 SER CCC O 1
ATOM 3307 N N . LEU C 1 148 ? -5.244 -5.287 17.926 1.000 19.233 148 LEU CCC N 1
ATOM 3308 C CA . LEU C 1 148 ? -4.046 -6.159 17.984 1.000 19.301 148 LEU CCC CA 1
ATOM 3309 C C . LEU C 1 148 ? -3.922 -6.750 19.386 1.000 17.103 148 LEU CCC C 1
ATOM 3310 O O . LEU C 1 148 ? -3.631 -7.961 19.517 1.000 18.816 148 LEU CCC O 1
ATOM 3315 N N . ARG C 1 149 ? -4.024 -5.930 20.424 1.000 16.154 149 ARG CCC N 1
ATOM 3316 C CA . ARG C 1 149 ? -3.784 -6.428 21.798 1.000 15.399 149 ARG CCC CA 1
ATOM 3317 C C . ARG C 1 149 ? -4.966 -7.273 22.272 1.000 14.046 149 ARG CCC C 1
ATOM 3318 O O . ARG C 1 149 ? -4.766 -8.220 23.037 1.000 14.910 149 ARG CCC O 1
ATOM 3326 N N . TYR C 1 150 ? -6.180 -6.979 21.811 1.000 15.627 150 TYR CCC N 1
ATOM 3327 C CA . TYR C 1 150 ? -7.336 -7.821 22.159 1.000 15.708 150 TYR CCC CA 1
ATOM 3328 C C . TYR C 1 150 ? -7.167 -9.194 21.518 1.000 16.215 150 TYR CCC C 1
ATOM 3329 O O . TYR C 1 150 ? -7.407 -10.208 22.189 1.000 17.821 150 TYR CCC O 1
ATOM 3338 N N . GLU C 1 151 ? -6.731 -9.225 20.266 1.000 17.867 151 GLU CCC N 1
ATOM 3339 C CA . GLU C 1 151 ? -6.512 -10.528 19.583 1.000 19.194 151 GLU CCC CA 1
ATOM 3340 C C . GLU C 1 151 ? -5.424 -11.309 20.324 1.000 17.138 151 GLU CCC C 1
ATOM 3341 O O . GLU C 1 151 ? -5.538 -12.521 20.375 1.000 20.079 151 GLU CCC O 1
ATOM 3347 N N . GLN C 1 152 ? -4.395 -10.662 20.846 1.000 16.982 152 GLN CCC N 1
ATOM 3348 C CA . GLN C 1 152 ? -3.343 -11.357 21.620 1.000 17.369 152 GLN CCC CA 1
ATOM 3349 C C . GLN C 1 152 ? -3.937 -11.931 22.907 1.000 17.493 152 GLN CCC C 1
ATOM 3350 O O . GLN C 1 152 ? -3.547 -13.030 23.291 1.000 18.260 152 GLN CCC O 1
ATOM 3356 N N . LEU C 1 153 ? -4.809 -11.199 23.592 1.000 16.175 153 LEU CCC N 1
ATOM 3357 C CA . LEU C 1 153 ? -5.520 -11.767 24.764 1.000 16.263 153 LEU CCC CA 1
ATOM 3358 C C . LEU C 1 153 ? -6.339 -13.003 24.355 1.000 16.813 153 LEU CCC C 1
ATOM 3359 O O . LEU C 1 153 ? -6.220 -14.037 25.020 1.000 18.019 153 LEU CCC O 1
ATOM 3364 N N . LEU C 1 154 ? -7.106 -12.907 23.274 1.000 16.702 154 LEU CCC N 1
ATOM 3365 C CA . LEU C 1 154 ? -7.948 -14.028 22.811 1.000 18.012 154 LEU CCC CA 1
ATOM 3366 C C . LEU C 1 154 ? -7.069 -15.249 22.499 1.000 18.112 154 LEU CCC C 1
ATOM 3367 O O . LEU C 1 154 ? -7.484 -16.365 22.828 1.000 20.794 154 LEU CCC O 1
ATOM 3372 N N . ALA C 1 155 ? -5.916 -15.073 21.848 1.000 19.257 155 ALA CCC N 1
ATOM 3373 C CA . ALA C 1 155 ? -5.065 -16.183 21.380 1.000 21.098 155 ALA CCC CA 1
ATOM 3374 C C . ALA C 1 155 ? -4.452 -16.872 22.594 1.000 22.463 155 ALA CCC C 1
ATOM 3375 O O . ALA C 1 155 ? -4.116 -18.009 22.474 1.000 24.306 155 ALA CCC O 1
ATOM 3377 N N . ALA C 1 156 ? -4.354 -16.183 23.723 1.000 19.954 156 ALA CCC N 1
ATOM 3378 C CA . ALA C 1 156 ? -3.738 -16.674 24.959 1.000 21.807 156 ALA CCC CA 1
ATOM 3379 C C . ALA C 1 156 ? -4.750 -17.396 25.842 1.000 20.923 156 ALA CCC C 1
ATOM 3380 O O . ALA C 1 156 ? -4.325 -17.858 26.889 1.000 24.838 156 ALA CCC O 1
ATOM 3382 N N . ARG C 1 157 ? -6.015 -17.498 25.450 1.000 20.431 157 ARG CCC N 1
ATOM 3383 C CA . ARG C 1 157 ? -7.056 -18.020 26.348 1.000 21.030 157 ARG CCC CA 1
ATOM 3384 C C . ARG C 1 157 ? -8.036 -18.904 25.575 1.000 19.426 157 ARG CCC C 1
ATOM 3385 O O . ARG C 1 157 ? -7.947 -19.005 24.330 1.000 25.193 157 ARG CCC O 1
ATOM 3393 N N . LYS C 1 158 ? -8.995 -19.445 26.316 1.000 19.076 158 LYS CCC N 1
ATOM 3394 C CA . LYS C 1 158 ? -10.208 -20.106 25.780 1.000 18.711 158 LYS CCC CA 1
ATOM 3395 C C . LYS C 1 158 ? -11.392 -19.159 25.955 1.000 18.661 158 LYS CCC C 1
ATOM 3396 O O . LYS C 1 158 ? -11.356 -18.300 26.858 1.000 22.650 158 LYS CCC O 1
ATOM 3402 N N . GLU C 1 159 ? -12.401 -19.329 25.109 1.000 20.780 159 GLU CCC N 1
ATOM 3403 C CA . GLU C 1 159 ? -13.670 -18.575 25.201 1.000 22.441 159 GLU CCC CA 1
ATOM 3404 C C . GLU C 1 159 ? -14.679 -19.357 26.029 1.000 22.684 159 GLU CCC C 1
ATOM 3405 O O . GLU C 1 159 ? -14.687 -20.605 25.971 1.000 25.048 159 GLU CCC O 1
ATOM 3411 N N . GLY C 1 160 ? -15.566 -18.636 26.703 1.000 30.508 160 GLY CCC N 1
ATOM 3412 C CA . GLY C 1 160 ? -16.770 -19.248 27.299 1.000 35.247 160 GLY CCC CA 1
ATOM 3413 C C . GLY C 1 160 ? -17.715 -18.171 27.810 1.000 43.939 160 GLY CCC C 1
ATOM 3414 O O . GLY C 1 160 ? -17.710 -18.037 29.010 1.000 54.094 160 GLY CCC O 1
ATOM 3415 N N . THR D 2 1 ? 5.880 -2.365 27.844 1.000 15.878 179 THR DDD N 1
ATOM 3416 C CA . THR D 2 1 ? 6.759 -1.409 28.525 1.000 13.031 179 THR DDD CA 1
ATOM 3417 C C . THR D 2 1 ? 7.519 -0.614 27.485 1.000 12.106 179 THR DDD C 1
ATOM 3418 O O . THR D 2 1 ? 7.935 -1.154 26.459 1.000 14.969 179 THR DDD O 1
ATOM 3422 N N . VAL D 2 2 ? 7.681 0.650 27.795 1.000 10.788 180 VAL DDD N 1
ATOM 3423 C CA . VAL D 2 2 ? 8.471 1.605 27.003 1.000 10.799 180 VAL DDD CA 1
ATOM 3424 C C . VAL D 2 2 ? 9.303 2.407 27.977 1.000 10.062 180 VAL DDD C 1
ATOM 3425 O O . VAL D 2 2 ? 9.001 2.484 29.156 1.000 10.464 180 VAL DDD O 1
ATOM 3429 N N . GLY D 2 3 ? 10.303 3.082 27.441 1.000 9.991 181 GLY DDD N 1
ATOM 3430 C CA . GLY D 2 3 ? 11.125 3.924 28.288 1.000 10.980 181 GLY DDD CA 1
ATOM 3431 C C . GLY D 2 3 ? 12.045 4.839 27.519 1.000 9.891 181 GLY DDD C 1
ATOM 3432 O O . GLY D 2 3 ? 12.205 4.681 26.304 1.000 10.479 181 GLY DDD O 1
ATOM 3433 N N . ALA D 2 4 ? 12.643 5.759 28.241 1.000 10.123 182 ALA DDD N 1
ATOM 3434 C CA . ALA D 2 4 ? 13.593 6.728 27.674 1.000 9.875 182 ALA DDD CA 1
ATOM 3435 C C . ALA D 2 4 ? 14.566 7.119 28.762 1.000 10.187 182 ALA DDD C 1
ATOM 3436 O O . ALA D 2 4 ? 14.208 7.252 29.919 1.000 10.347 182 ALA DDD O 1
ATOM 3438 N N . VAL D 2 5 ? 15.798 7.353 28.305 1.000 10.467 183 VAL DDD N 1
ATOM 3439 C CA . VAL D 2 5 ? 16.866 7.962 29.137 1.000 10.746 183 VAL DDD CA 1
ATOM 3440 C C . VAL D 2 5 ? 17.519 9.060 28.313 1.000 10.574 183 VAL DDD C 1
ATOM 3441 O O . VAL D 2 5 ? 17.549 8.958 27.086 1.000 11.305 183 VAL DDD O 1
ATOM 3445 N N . ALA D 2 6 ? 18.029 10.076 28.996 1.000 10.798 184 ALA DDD N 1
ATOM 3446 C CA . ALA D 2 6 ? 18.675 11.185 28.289 1.000 11.590 184 ALA DDD CA 1
ATOM 3447 C C . ALA D 2 6 ? 19.689 11.836 29.194 1.000 11.513 184 ALA DDD C 1
ATOM 3448 O O . ALA D 2 6 ? 19.531 11.884 30.395 1.000 11.820 184 ALA DDD O 1
ATOM 3450 N N . LEU D 2 7 ? 20.684 12.424 28.519 1.000 11.867 185 LEU DDD N 1
ATOM 3451 C CA . LEU D 2 7 ? 21.692 13.341 29.063 1.000 12.176 185 LEU DDD CA 1
ATOM 3452 C C . LEU D 2 7 ? 21.558 14.649 28.275 1.000 12.857 185 LEU DDD C 1
ATOM 3453 O O . LEU D 2 7 ? 21.607 14.609 27.058 1.000 13.181 185 LEU DDD O 1
ATOM 3458 N N . ASP D 2 8 ? 21.352 15.757 28.968 1.000 12.726 186 ASP DDD N 1
ATOM 3459 C CA . ASP D 2 8 ? 21.141 17.067 28.323 1.000 12.946 186 ASP DDD CA 1
ATOM 3460 C C . ASP D 2 8 ? 22.411 17.885 28.253 1.000 14.458 186 ASP DDD C 1
ATOM 3461 O O . ASP D 2 8 ? 23.480 17.468 28.723 1.000 14.908 186 ASP DDD O 1
ATOM 3466 N N . LEU D 2 9 ? 22.364 19.000 27.551 1.000 14.558 187 LEU DDD N 1
ATOM 3467 C CA . LEU D 2 9 ? 23.528 19.878 27.379 1.000 17.275 187 LEU DDD CA 1
ATOM 3468 C C . LEU D 2 9 ? 24.029 20.396 28.713 1.000 19.620 187 LEU DDD C 1
ATOM 3469 O O . LEU D 2 9 ? 25.203 20.825 28.735 1.000 26.244 187 LEU DDD O 1
ATOM 3474 N N . ASP D 2 10 ? 23.196 20.515 29.735 1.000 19.811 188 ASP DDD N 1
ATOM 3475 C CA . ASP D 2 10 ? 23.589 21.019 31.073 1.000 21.272 188 ASP DDD CA 1
ATOM 3476 C C . ASP D 2 10 ? 24.275 19.914 31.887 1.000 18.619 188 ASP DDD C 1
ATOM 3477 O O . ASP D 2 10 ? 24.679 20.213 33.012 1.000 23.115 188 ASP DDD O 1
ATOM 3482 N N . GLY D 2 11 ? 24.317 18.671 31.389 1.000 17.343 189 GLY DDD N 1
ATOM 3483 C CA . GLY D 2 11 ? 24.960 17.539 32.085 1.000 16.635 189 GLY DDD CA 1
ATOM 3484 C C . GLY D 2 11 ? 23.984 16.745 32.957 1.000 15.991 189 GLY DDD C 1
ATOM 3485 O O . GLY D 2 11 ? 24.417 15.970 33.824 1.000 18.401 189 GLY DDD O 1
ATOM 3486 N N . ASN D 2 12 ? 22.690 16.965 32.796 1.000 14.350 190 ASN DDD N 1
ATOM 3487 C CA . ASN D 2 12 ? 21.692 16.289 33.644 1.000 13.686 190 ASN DDD CA 1
ATOM 3488 C C . ASN D 2 12 ? 21.187 15.020 32.982 1.000 13.131 190 ASN DDD C 1
ATOM 3489 O O . ASN D 2 12 ? 21.001 14.994 31.762 1.000 13.367 190 ASN DDD O 1
ATOM 3494 N N . LEU D 2 13 ? 21.002 14.018 33.821 1.000 12.360 191 LEU DDD N 1
ATOM 3495 C CA . LEU D 2 13 ? 20.462 12.710 33.448 1.000 12.037 191 LEU DDD CA 1
ATOM 3496 C C . LEU D 2 13 ? 18.997 12.606 33.880 1.000 11.458 191 LEU DDD C 1
ATOM 3497 O O . LEU D 2 13 ? 18.656 13.082 34.953 1.000 12.495 191 LEU DDD O 1
ATOM 3502 N N . ALA D 2 14 ? 18.205 11.883 33.107 1.000 10.766 192 ALA DDD N 1
ATOM 3503 C CA . ALA D 2 14 ? 16.829 11.559 33.495 1.000 10.415 192 ALA DDD CA 1
ATOM 3504 C C . ALA D 2 14 ? 16.416 10.236 32.868 1.000 10.110 192 ALA DDD C 1
ATOM 3505 O O . ALA D 2 14 ? 16.981 9.819 31.842 1.000 10.895 192 ALA DDD O 1
ATOM 3507 N N . ALA D 2 15 ? 15.403 9.622 33.471 1.000 10.065 193 ALA DDD N 1
ATOM 3508 C CA . ALA D 2 15 ? 14.860 8.330 33.023 1.000 10.147 193 ALA DDD CA 1
ATOM 3509 C C . ALA D 2 15 ? 13.348 8.349 33.196 1.000 9.840 193 ALA DDD C 1
ATOM 3510 O O . ALA D 2 15 ? 12.858 8.923 34.166 1.000 10.752 193 ALA DDD O 1
ATOM 3512 N N . ALA D 2 16 ? 12.683 7.607 32.328 1.000 9.590 194 ALA DDD N 1
ATOM 3513 C CA . ALA D 2 16 ? 11.228 7.388 32.464 1.000 10.444 194 ALA DDD CA 1
ATOM 3514 C C . ALA D 2 16 ? 10.862 6.052 31.879 1.000 10.199 194 ALA DDD C 1
ATOM 3515 O O . ALA D 2 16 ? 11.526 5.564 30.967 1.000 11.167 194 ALA DDD O 1
ATOM 3517 N N . THR D 2 17 ? 9.797 5.470 32.427 1.000 10.363 195 THR DDD N 1
ATOM 3518 C CA A THR D 2 17 ? 9.269 4.152 32.013 0.500 11.798 195 THR DDD CA 1
ATOM 3519 C CA B THR D 2 17 ? 9.286 4.145 32.032 0.500 10.776 195 THR DDD CA 1
ATOM 3520 C C . THR D 2 17 ? 7.754 4.217 32.070 1.000 10.813 195 THR DDD C 1
ATOM 3521 O O . THR D 2 17 ? 7.223 4.848 32.985 1.000 12.895 195 THR DDD O 1
ATOM 3528 N N . SER D 2 18 ? 7.084 3.534 31.155 1.000 10.159 196 SER DDD N 1
ATOM 3529 C CA . SER D 2 18 ? 5.622 3.436 31.216 1.000 10.133 196 SER DDD CA 1
ATOM 3530 C C . SER D 2 18 ? 5.233 2.064 30.701 1.000 10.440 196 SER DDD C 1
ATOM 3531 O O . SER D 2 18 ? 5.888 1.549 29.815 1.000 11.068 196 SER DDD O 1
ATOM 3534 N N . THR D 2 19 ? 4.149 1.495 31.226 1.000 10.315 197 THR DDD N 1
ATOM 3535 C CA . THR D 2 19 ? 3.734 0.156 30.787 1.000 10.862 197 THR DDD CA 1
ATOM 3536 C C . THR D 2 19 ? 2.243 -0.074 30.963 1.000 10.580 197 THR DDD C 1
ATOM 3537 O O . THR D 2 19 ? 1.600 0.560 31.803 1.000 10.714 197 THR DDD O 1
ATOM 3541 N N . GLY D 2 20 ? 1.772 -1.054 30.215 1.000 11.020 198 GLY DDD N 1
ATOM 3542 C CA . GLY D 2 20 ? 0.508 -1.744 30.492 1.000 12.870 198 GLY DDD CA 1
ATOM 3543 C C . GLY D 2 20 ? 0.675 -3.060 31.225 1.000 12.712 198 GLY DDD C 1
ATOM 3544 O O . GLY D 2 20 ? -0.374 -3.712 31.524 1.000 15.037 198 GLY DDD O 1
ATOM 3545 N N . GLY D 2 21 ? 1.887 -3.518 31.503 1.000 14.077 199 GLY DDD N 1
ATOM 3546 C CA . GLY D 2 21 ? 2.089 -4.815 32.171 1.000 16.411 199 GLY DDD CA 1
ATOM 3547 C C . GLY D 2 21 ? 2.076 -5.930 31.161 1.000 14.395 199 GLY DDD C 1
ATOM 3548 O O . GLY D 2 21 ? 2.503 -5.733 30.058 1.000 17.385 199 GLY DDD O 1
ATOM 3549 N N . MET D 2 22 ? 1.578 -7.092 31.551 1.000 18.792 200 MET DDD N 1
ATOM 3550 C CA A MET D 2 22 ? 1.589 -8.331 30.731 0.500 18.461 200 MET DDD CA 1
ATOM 3551 C CA B MET D 2 22 ? 1.586 -8.309 30.697 0.500 18.058 200 MET DDD CA 1
ATOM 3552 C C . MET D 2 22 ? 0.163 -8.686 30.283 1.000 16.789 200 MET DDD C 1
ATOM 3553 O O . MET D 2 22 ? -0.760 -8.531 31.081 1.000 16.866 200 MET DDD O 1
ATOM 3562 N N . THR D 2 23 ? 0.015 -9.173 29.057 1.000 16.133 201 THR DDD N 1
ATOM 3563 C CA . THR D 2 23 ? -1.264 -9.729 28.573 1.000 16.811 201 THR DDD CA 1
ATOM 3564 C C . THR D 2 23 ? -1.674 -10.762 29.600 1.000 15.915 201 THR DDD C 1
ATOM 3565 O O . THR D 2 23 ? -0.850 -11.605 30.041 1.000 17.904 201 THR DDD O 1
ATOM 3569 N N . ASN D 2 24 ? -2.938 -10.691 29.965 1.000 15.924 202 ASN DDD N 1
ATOM 3570 C CA . ASN D 2 24 ? -3.562 -11.678 30.851 1.000 17.204 202 ASN DDD CA 1
ATOM 3571 C C . ASN D 2 24 ? -3.042 -11.541 32.280 1.000 16.627 202 ASN DDD C 1
ATOM 3572 O O . ASN D 2 24 ? -3.234 -12.443 33.088 1.000 19.516 202 ASN DDD O 1
ATOM 3577 N N . LYS D 2 25 ? -2.485 -10.395 32.644 1.000 15.848 203 LYS DDD N 1
ATOM 3578 C CA A LYS D 2 25 ? -1.980 -10.224 34.026 0.500 15.270 203 LYS DDD CA 1
ATOM 3579 C CA B LYS D 2 25 ? -1.993 -10.154 34.019 0.500 16.070 203 LYS DDD CA 1
ATOM 3580 C C . LYS D 2 25 ? -3.143 -10.274 35.026 1.000 15.832 203 LYS DDD C 1
ATOM 3581 O O . LYS D 2 25 ? -4.307 -9.842 34.731 1.000 15.651 203 LYS DDD O 1
ATOM 3592 N N . LEU D 2 26 ? -2.834 -10.728 36.223 1.000 15.870 204 LEU DDD N 1
ATOM 3593 C CA . LEU D 2 26 ? -3.788 -10.688 37.339 1.000 18.207 204 LEU DDD CA 1
ATOM 3594 C C . LEU D 2 26 ? -3.971 -9.240 37.770 1.000 16.694 204 LEU DDD C 1
ATOM 3595 O O . LEU D 2 26 ? -2.975 -8.543 37.999 1.000 15.949 204 LEU DDD O 1
ATOM 3600 N N . PRO D 2 27 ? -5.207 -8.702 37.854 1.000 15.690 205 PRO DDD N 1
ATOM 3601 C CA . PRO D 2 27 ? -5.372 -7.321 38.301 1.000 16.185 205 PRO DDD CA 1
ATOM 3602 C C . PRO D 2 27 ? -4.707 -7.115 39.668 1.000 14.274 205 PRO DDD C 1
ATOM 3603 O O . PRO D 2 27 ? -4.816 -7.906 40.574 1.000 15.232 205 PRO DDD O 1
ATOM 3607 N N . GLY D 2 28 ? -4.038 -5.974 39.775 1.000 13.007 206 GLY DDD N 1
ATOM 3608 C CA . GLY D 2 28 ? -3.402 -5.556 41.036 1.000 13.051 206 GLY DDD CA 1
ATOM 3609 C C . GLY D 2 28 ? -1.935 -5.882 41.111 1.000 11.538 206 GLY DDD C 1
ATOM 3610 O O . GLY D 2 28 ? -1.298 -5.510 42.073 1.000 12.503 206 GLY DDD O 1
ATOM 3611 N N . VAL D 2 29 ? -1.397 -6.604 40.149 1.000 12.402 207 VAL DDD N 1
ATOM 3612 C CA . VAL D 2 29 ? 0.050 -6.906 40.127 1.000 12.749 207 VAL DDD CA 1
ATOM 3613 C C . VAL D 2 29 ? 0.796 -5.626 39.737 1.000 12.892 207 VAL DDD C 1
ATOM 3614 O O . VAL D 2 29 ? 0.404 -4.949 38.760 1.000 13.980 207 VAL DDD O 1
ATOM 3618 N N . VAL D 2 30 ? 1.859 -5.315 40.462 1.000 12.641 208 VAL DDD N 1
ATOM 3619 C CA . VAL D 2 30 ? 2.793 -4.238 40.079 1.000 13.915 208 VAL DDD CA 1
ATOM 3620 C C . VAL D 2 30 ? 4.141 -4.886 39.808 1.000 13.520 208 VAL DDD C 1
ATOM 3621 O O . VAL D 2 30 ? 4.719 -5.497 40.712 1.000 14.523 208 VAL DDD O 1
ATOM 3625 N N . GLY D 2 31 ? 4.585 -4.730 38.580 1.000 12.720 209 GLY DDD N 1
ATOM 3626 C CA . GLY D 2 31 ? 5.914 -5.179 38.197 1.000 13.616 209 GLY DDD CA 1
ATOM 3627 C C . GLY D 2 31 ? 6.954 -4.131 38.538 1.000 13.768 209 GLY DDD C 1
ATOM 3628 O O . GLY D 2 31 ? 6.724 -3.139 39.234 1.000 14.667 209 GLY DDD O 1
ATOM 3629 N N . PRO D 2 32 ? 8.172 -4.323 38.021 1.000 15.669 210 PRO DDD N 1
ATOM 3630 C CA . PRO D 2 32 ? 9.257 -3.426 38.391 1.000 16.305 210 PRO DDD CA 1
ATOM 3631 C C . PRO D 2 32 ? 9.171 -2.042 37.772 1.000 17.217 210 PRO DDD C 1
ATOM 3632 O O . PRO D 2 32 ? 9.846 -1.182 38.210 1.000 16.727 210 PRO DDD O 1
ATOM 3636 N N A TRP D 2 33 ? 8.214 -1.723 36.902 0.500 18.927 211 TRP DDD N 1
ATOM 3637 N N B TRP D 2 33 ? 8.542 -2.079 36.596 0.500 14.194 211 TRP DDD N 1
ATOM 3638 C CA A TRP D 2 33 ? 8.273 -0.480 36.066 0.500 19.225 211 TRP DDD CA 1
ATOM 3639 C CA B TRP D 2 33 ? 8.738 -1.090 35.517 0.500 13.058 211 TRP DDD CA 1
ATOM 3640 C C A TRP D 2 33 ? 7.989 0.809 36.830 0.500 19.745 211 TRP DDD C 1
ATOM 3641 C C B TRP D 2 33 ? 8.466 0.295 36.094 0.500 11.485 211 TRP DDD C 1
ATOM 3642 O O A TRP D 2 33 ? 8.629 1.837 36.590 0.500 24.325 211 TRP DDD O 1
ATOM 3643 O O B TRP D 2 33 ? 9.257 1.178 35.827 0.500 13.786 211 TRP DDD O 1
ATOM 3664 N N A PRO D 2 34 ? 6.992 0.876 37.732 0.500 17.172 212 PRO DDD N 1
ATOM 3665 N N B PRO D 2 34 ? 7.456 0.516 36.973 0.500 11.461 212 PRO DDD N 1
ATOM 3666 C CA A PRO D 2 34 ? 6.738 2.134 38.408 0.500 19.854 212 PRO DDD CA 1
ATOM 3667 C CA B PRO D 2 34 ? 7.229 1.840 37.565 0.500 12.241 212 PRO DDD CA 1
ATOM 3668 C C A PRO D 2 34 ? 7.739 2.341 39.537 0.500 18.697 212 PRO DDD C 1
ATOM 3669 C C B PRO D 2 34 ? 7.889 2.036 38.938 0.500 12.779 212 PRO DDD C 1
ATOM 3670 O O A PRO D 2 34 ? 7.782 3.416 40.012 0.500 18.957 212 PRO DDD O 1
ATOM 3671 O O B PRO D 2 34 ? 7.565 2.996 39.635 0.500 18.479 212 PRO DDD O 1
ATOM 3678 N N A LEU D 2 35 ? 8.557 1.327 39.839 0.500 17.227 213 LEU DDD N 1
ATOM 3679 N N B LEU D 2 35 ? 8.740 1.081 39.337 0.500 11.931 213 LEU DDD N 1
ATOM 3680 C CA A LEU D 2 35 ? 9.315 1.297 41.105 0.500 14.471 213 LEU DDD CA 1
ATOM 3681 C CA B LEU D 2 35 ? 9.349 1.106 40.694 0.500 13.304 213 LEU DDD CA 1
ATOM 3682 C C A LEU D 2 35 ? 10.710 1.866 40.904 0.500 13.489 213 LEU DDD C 1
ATOM 3683 C C B LEU D 2 35 ? 10.742 1.722 40.646 0.500 12.736 213 LEU DDD C 1
ATOM 3684 O O A LEU D 2 35 ? 11.538 1.273 40.169 0.500 14.773 213 LEU DDD O 1
ATOM 3685 O O B LEU D 2 35 ? 11.613 1.239 39.893 0.500 12.768 213 LEU DDD O 1
ATOM 3694 N N A VAL D 2 36 ? 10.962 2.970 41.577 0.500 13.709 214 VAL DDD N 1
ATOM 3695 N N B VAL D 2 36 ? 10.936 2.731 41.475 0.500 12.042 214 VAL DDD N 1
ATOM 3696 C CA A VAL D 2 36 ? 12.317 3.569 41.572 0.500 12.784 214 VAL DDD CA 1
ATOM 3697 C CA B VAL D 2 36 ? 12.235 3.456 41.541 0.500 11.569 214 VAL DDD CA 1
ATOM 3698 C C A VAL D 2 36 ? 13.311 2.473 41.906 0.500 13.046 214 VAL DDD C 1
ATOM 3699 C C B VAL D 2 36 ? 13.326 2.474 41.934 0.500 12.147 214 VAL DDD C 1
ATOM 3700 O O A VAL D 2 36 ? 13.077 1.687 42.831 0.500 14.382 214 VAL DDD O 1
ATOM 3701 O O B VAL D 2 36 ? 13.210 1.808 42.970 0.500 13.279 214 VAL DDD O 1
ATOM 3708 N N . GLY D 2 37 ? 14.374 2.435 41.123 1.000 11.727 215 GLY DDD N 1
ATOM 3709 C CA . GLY D 2 37 ? 15.484 1.511 41.378 1.000 12.450 215 GLY DDD CA 1
ATOM 3710 C C . GLY D 2 37 ? 15.335 0.169 40.727 1.000 12.300 215 GLY DDD C 1
ATOM 3711 O O . GLY D 2 37 ? 16.341 -0.545 40.614 1.000 13.591 215 GLY DDD O 1
ATOM 3712 N N . ALA D 2 38 ? 14.125 -0.207 40.363 1.000 12.210 216 ALA DDD N 1
ATOM 3713 C CA . ALA D 2 38 ? 13.867 -1.490 39.707 1.000 12.756 216 ALA DDD CA 1
ATOM 3714 C C . ALA D 2 38 ? 13.727 -1.262 38.217 1.000 14.217 216 ALA DDD C 1
ATOM 3715 O O . ALA D 2 38 ? 14.553 -1.782 37.462 1.000 18.055 216 ALA DDD O 1
ATOM 3717 N N . GLY D 2 39 ? 12.746 -0.457 37.816 1.000 13.517 217 GLY DDD N 1
ATOM 3718 C CA . GLY D 2 39 ? 12.409 -0.216 36.403 1.000 15.167 217 GLY DDD CA 1
ATOM 3719 C C . GLY D 2 39 ? 12.935 1.105 35.883 1.000 12.839 217 GLY DDD C 1
ATOM 3720 O O . GLY D 2 39 ? 12.928 1.294 34.658 1.000 14.283 217 GLY DDD O 1
ATOM 3721 N N . CYS D 2 40 ? 13.290 2.009 36.781 1.000 11.923 218 CYS DDD N 1
ATOM 3722 C CA . CYS D 2 40 ? 13.595 3.397 36.412 1.000 12.450 218 CYS DDD CA 1
ATOM 3723 C C . CYS D 2 40 ? 14.554 3.931 37.466 1.000 11.094 218 CYS DDD C 1
ATOM 3724 O O . CYS D 2 40 ? 14.256 3.788 38.632 1.000 11.976 218 CYS DDD O 1
ATOM 3727 N N . TYR D 2 41 ? 15.642 4.589 37.066 1.000 10.798 219 TYR DDD N 1
ATOM 3728 C CA . TYR D 2 41 ? 16.524 5.260 38.038 1.000 10.701 219 TYR DDD CA 1
ATOM 3729 C C . TYR D 2 41 ? 17.337 6.289 37.290 1.000 10.304 219 TYR DDD C 1
ATOM 3730 O O . TYR D 2 41 ? 17.738 6.048 36.162 1.000 11.592 219 TYR DDD O 1
ATOM 3739 N N . ALA D 2 42 ? 17.640 7.416 37.924 1.000 10.327 220 ALA DDD N 1
ATOM 3740 C CA . ALA D 2 42 ? 18.586 8.383 37.365 1.000 10.629 220 ALA DDD CA 1
ATOM 3741 C C . ALA D 2 42 ? 19.292 9.102 38.486 1.000 10.965 220 ALA DDD C 1
ATOM 3742 O O . ALA D 2 42 ? 18.668 9.536 39.443 1.000 12.102 220 ALA DDD O 1
ATOM 3744 N N . ASN D 2 43 ? 20.591 9.298 38.281 1.000 11.607 221 ASN DDD N 1
ATOM 3745 C CA . ASN D 2 43 ? 21.438 10.028 39.237 1.000 13.072 221 ASN DDD CA 1
ATOM 3746 C C . ASN D 2 43 ? 22.600 10.609 38.443 1.000 12.783 221 ASN DDD C 1
ATOM 3747 O O . ASN D 2 43 ? 23.361 9.873 37.796 1.000 14.302 221 ASN DDD O 1
ATOM 3752 N N . ASN D 2 44 ? 22.748 11.912 38.507 1.000 14.484 222 ASN DDD N 1
ATOM 3753 C CA . ASN D 2 44 ? 23.816 12.599 37.742 1.000 16.332 222 ASN DDD CA 1
ATOM 3754 C C . ASN D 2 44 ? 25.186 12.048 38.121 1.000 17.770 222 ASN DDD C 1
ATOM 3755 O O . ASN D 2 44 ? 26.087 12.223 37.308 1.000 24.973 222 ASN DDD O 1
ATOM 3760 N N . ALA D 2 45 ? 25.346 11.479 39.316 1.000 17.629 223 ALA DDD N 1
ATOM 3761 C CA . ALA D 2 45 ? 26.645 10.901 39.775 1.000 21.282 223 ALA DDD CA 1
ATOM 3762 C C . ALA D 2 45 ? 27.007 9.647 38.986 1.000 18.350 223 ALA DDD C 1
ATOM 3763 O O . ALA D 2 45 ? 28.165 9.184 39.063 1.000 23.300 223 ALA DDD O 1
ATOM 3765 N N . SER D 2 46 ? 26.032 9.012 38.345 1.000 15.926 224 SER DDD N 1
ATOM 3766 C CA . SER D 2 46 ? 26.260 7.675 37.749 1.000 16.397 224 SER DDD CA 1
ATOM 3767 C C . SER D 2 46 ? 25.571 7.546 36.394 1.000 14.516 224 SER DDD C 1
ATOM 3768 O O . SER D 2 46 ? 26.235 7.610 35.356 1.000 16.436 224 SER DDD O 1
ATOM 3771 N N . VAL D 2 47 ? 24.265 7.275 36.406 1.000 13.077 225 VAL DDD N 1
ATOM 3772 C CA . VAL D 2 47 ? 23.585 6.696 35.221 1.000 12.394 225 VAL DDD CA 1
ATOM 3773 C C . VAL D 2 47 ? 22.088 7.031 35.289 1.000 11.720 225 VAL DDD C 1
ATOM 3774 O O . VAL D 2 47 ? 21.552 7.226 36.387 1.000 12.641 225 VAL DDD O 1
ATOM 3778 N N . ALA D 2 48 ? 21.485 6.962 34.116 1.000 11.765 226 ALA DDD N 1
ATOM 3779 C CA . ALA D 2 48 ? 20.025 6.918 33.917 1.000 11.479 226 ALA DDD CA 1
ATOM 3780 C C . ALA D 2 48 ? 19.700 5.584 33.260 1.000 10.909 226 ALA DDD C 1
ATOM 3781 O O . ALA D 2 48 ? 20.360 5.224 32.295 1.000 11.796 226 ALA DDD O 1
ATOM 3783 N N . VAL D 2 49 ? 18.709 4.881 33.795 1.000 10.598 227 VAL DDD N 1
ATOM 3784 C CA . VAL D 2 49 ? 18.332 3.518 33.368 1.000 10.602 227 VAL DDD CA 1
ATOM 3785 C C . VAL D 2 49 ? 16.817 3.404 33.279 1.000 10.791 227 VAL DDD C 1
ATOM 3786 O O . VAL D 2 49 ? 16.099 3.875 34.174 1.000 10.977 227 VAL DDD O 1
ATOM 3790 N N . SER D 2 50 ? 16.370 2.757 32.206 1.000 10.825 228 SER DDD N 1
ATOM 3791 C CA . SER D 2 50 ? 14.977 2.315 32.035 1.000 10.674 228 SER DDD CA 1
ATOM 3792 C C . SER D 2 50 ? 14.995 0.840 31.617 1.000 10.843 228 SER DDD C 1
ATOM 3793 O O . SER D 2 50 ? 15.666 0.509 30.670 1.000 11.871 228 SER DDD O 1
ATOM 3796 N N . CYS D 2 51 ? 14.194 0.030 32.295 1.000 10.869 229 CYS DDD N 1
ATOM 3797 C CA . CYS D 2 51 ? 14.227 -1.418 32.126 1.000 12.289 229 CYS DDD CA 1
ATOM 3798 C C . CYS D 2 51 ? 12.948 -1.966 31.492 1.000 12.347 229 CYS DDD C 1
ATOM 3799 O O . CYS D 2 51 ? 11.885 -1.344 31.528 1.000 14.751 229 CYS DDD O 1
ATOM 3802 N N . THR D 2 52 ? 13.066 -3.169 30.956 1.000 12.738 230 THR DDD N 1
ATOM 3803 C CA . THR D 2 52 ? 11.928 -3.918 30.389 1.000 14.114 230 THR DDD CA 1
ATOM 3804 C C . THR D 2 52 ? 12.201 -5.417 30.538 1.000 15.729 230 THR DDD C 1
ATOM 3805 O O . THR D 2 52 ? 13.279 -5.868 30.325 1.000 15.855 230 THR DDD O 1
ATOM 3809 N N A GLY D 2 53 ? 11.235 -6.224 30.976 0.500 18.730 231 GLY DDD N 1
ATOM 3810 N N B GLY D 2 53 ? 11.158 -6.165 30.835 0.500 17.151 231 GLY DDD N 1
ATOM 3811 C CA A GLY D 2 53 ? 11.447 -7.688 31.085 0.500 20.865 231 GLY DDD CA 1
ATOM 3812 C CA B GLY D 2 53 ? 11.290 -7.615 31.000 0.500 18.502 231 GLY DDD CA 1
ATOM 3813 C C A GLY D 2 53 ? 10.888 -8.296 32.369 0.500 20.054 231 GLY DDD C 1
ATOM 3814 C C B GLY D 2 53 ? 9.942 -8.247 31.236 0.500 15.213 231 GLY DDD C 1
ATOM 3815 O O A GLY D 2 53 ? 10.140 -7.584 33.073 0.500 22.324 231 GLY DDD O 1
ATOM 3816 O O B GLY D 2 53 ? 8.888 -7.562 31.121 0.500 18.053 231 GLY DDD O 1
ATOM 3817 N N A THR D 2 54 ? 11.251 -9.554 32.666 0.500 19.353 232 THR DDD N 1
ATOM 3818 N N B THR D 2 54 ? 9.957 -9.508 31.594 0.500 16.412 232 THR DDD N 1
ATOM 3819 C CA A THR D 2 54 ? 10.692 -10.369 33.783 0.500 17.004 232 THR DDD CA 1
ATOM 3820 C CA B THR D 2 54 ? 8.738 -10.329 31.476 0.500 20.853 232 THR DDD CA 1
ATOM 3821 C C A THR D 2 54 ? 10.496 -9.477 35.004 0.500 17.121 232 THR DDD C 1
ATOM 3822 C C B THR D 2 54 ? 8.269 -10.882 32.819 0.500 21.762 232 THR DDD C 1
ATOM 3823 O O A THR D 2 54 ? 11.512 -9.077 35.663 0.500 19.999 232 THR DDD O 1
ATOM 3824 O O B THR D 2 54 ? 7.211 -11.529 32.825 0.500 27.249 232 THR DDD O 1
ATOM 3831 N N A GLY D 2 55 ? 9.251 -9.137 35.287 0.500 16.671 233 GLY DDD N 1
ATOM 3832 N N B GLY D 2 55 ? 8.983 -10.601 33.907 0.500 20.272 233 GLY DDD N 1
ATOM 3833 C CA A GLY D 2 55 ? 8.980 -8.096 36.275 0.500 17.902 233 GLY DDD CA 1
ATOM 3834 C CA B GLY D 2 55 ? 8.674 -11.145 35.252 0.500 18.898 233 GLY DDD CA 1
ATOM 3835 C C A GLY D 2 55 ? 9.582 -8.478 37.607 0.500 16.891 233 GLY DDD C 1
ATOM 3836 C C B GLY D 2 55 ? 9.015 -10.153 36.365 0.500 16.157 233 GLY DDD C 1
ATOM 3837 O O A GLY D 2 55 ? 10.327 -7.674 38.197 0.500 17.136 233 GLY DDD O 1
ATOM 3838 O O B GLY D 2 55 ? 8.878 -8.954 36.142 0.500 15.768 233 GLY DDD O 1
ATOM 3839 N N A GLU D 2 56 ? 9.225 -9.650 38.095 0.500 17.717 234 GLU DDD N 1
ATOM 3840 N N B GLU D 2 56 ? 9.505 -10.633 37.511 0.500 16.166 234 GLU DDD N 1
ATOM 3841 C CA A GLU D 2 56 ? 9.640 -10.062 39.450 0.500 17.877 234 GLU DDD CA 1
ATOM 3842 C CA B GLU D 2 56 ? 9.631 -9.826 38.762 0.500 16.413 234 GLU DDD CA 1
ATOM 3843 C C A GLU D 2 56 ? 11.181 -10.030 39.522 0.500 16.540 234 GLU DDD C 1
ATOM 3844 C C B GLU D 2 56 ? 11.095 -9.712 39.193 0.500 16.048 234 GLU DDD C 1
ATOM 3845 O O A GLU D 2 56 ? 11.673 -9.631 40.594 0.500 14.384 234 GLU DDD O 1
ATOM 3846 O O B GLU D 2 56 ? 11.390 -9.004 40.160 0.500 18.148 234 GLU DDD O 1
ATOM 3857 N N . VAL D 2 57 ? 11.958 -10.430 38.489 1.000 16.247 235 VAL DDD N 1
ATOM 3858 C CA . VAL D 2 57 ? 13.412 -10.496 38.764 1.000 15.476 235 VAL DDD CA 1
ATOM 3859 C C . VAL D 2 57 ? 14.035 -9.094 38.845 1.000 14.250 235 VAL DDD C 1
ATOM 3860 O O . VAL D 2 57 ? 14.930 -8.855 39.681 1.000 14.557 235 VAL DDD O 1
ATOM 3864 N N . PHE D 2 58 ? 13.594 -8.164 38.017 1.000 13.494 236 PHE DDD N 1
ATOM 3865 C CA . PHE D 2 58 ? 14.138 -6.796 38.061 1.000 12.867 236 PHE DDD CA 1
ATOM 3866 C C . PHE D 2 58 ? 13.878 -6.130 39.414 1.000 11.770 236 PHE DDD C 1
ATOM 3867 O O . PHE D 2 58 ? 14.657 -5.252 39.804 1.000 13.977 236 PHE DDD O 1
ATOM 3875 N N . ILE D 2 59 ? 12.783 -6.472 40.084 1.000 12.272 237 ILE DDD N 1
ATOM 3876 C CA . ILE D 2 59 ? 12.539 -5.958 41.455 1.000 13.176 237 ILE DDD CA 1
ATOM 3877 C C . ILE D 2 59 ? 13.488 -6.635 42.420 1.000 12.205 237 ILE DDD C 1
ATOM 3878 O O . ILE D 2 59 ? 14.134 -5.960 43.205 1.000 13.538 237 ILE DDD O 1
ATOM 3883 N N . ARG D 2 60 ? 13.524 -7.964 42.402 1.000 12.593 238 ARG DDD N 1
ATOM 3884 C CA . ARG D 2 60 ? 14.336 -8.703 43.397 1.000 13.315 238 ARG DDD CA 1
ATOM 3885 C C . ARG D 2 60 ? 15.810 -8.321 43.308 1.000 12.588 238 ARG DDD C 1
ATOM 3886 O O . ARG D 2 60 ? 16.479 -8.337 44.357 1.000 15.072 238 ARG DDD O 1
ATOM 3894 N N . ALA D 2 61 ? 16.272 -8.040 42.094 1.000 12.587 239 ALA DDD N 1
ATOM 3895 C CA . ALA D 2 61 ? 17.674 -7.690 41.846 1.000 14.691 239 ALA DDD CA 1
ATOM 3896 C C . ALA D 2 61 ? 17.901 -6.193 41.770 1.000 12.444 239 ALA DDD C 1
ATOM 3897 O O . ALA D 2 61 ? 19.006 -5.753 41.520 1.000 14.246 239 ALA DDD O 1
ATOM 3899 N N . LEU D 2 62 ? 16.853 -5.384 41.942 1.000 12.731 240 LEU DDD N 1
ATOM 3900 C CA A LEU D 2 62 ? 16.863 -3.904 41.850 0.500 11.997 240 LEU DDD CA 1
ATOM 3901 C CA B LEU D 2 62 ? 16.928 -3.898 41.901 0.500 12.413 240 LEU DDD CA 1
ATOM 3902 C C . LEU D 2 62 ? 17.772 -3.499 40.689 1.000 10.426 240 LEU DDD C 1
ATOM 3903 O O . LEU D 2 62 ? 18.742 -2.746 40.856 1.000 12.045 240 LEU DDD O 1
ATOM 3912 N N . ALA D 2 63 ? 17.398 -3.924 39.503 1.000 11.520 241 ALA DDD N 1
ATOM 3913 C CA . ALA D 2 63 ? 18.312 -3.907 38.352 1.000 12.476 241 ALA DDD CA 1
ATOM 3914 C C . ALA D 2 63 ? 18.791 -2.503 38.019 1.000 11.503 241 ALA DDD C 1
ATOM 3915 O O . ALA D 2 63 ? 19.976 -2.306 37.744 1.000 13.326 241 ALA DDD O 1
ATOM 3917 N N . ALA D 2 64 ? 17.882 -1.511 37.971 1.000 11.586 242 ALA DDD N 1
ATOM 3918 C CA . ALA D 2 64 ? 18.280 -0.174 37.546 1.000 11.827 242 ALA DDD CA 1
ATOM 3919 C C . ALA D 2 64 ? 19.284 0.422 38.540 1.000 11.710 242 ALA DDD C 1
ATOM 3920 O O . ALA D 2 64 ? 20.307 1.013 38.126 1.000 13.178 242 ALA DDD O 1
ATOM 3922 N N . TYR D 2 65 ? 18.983 0.365 39.829 1.000 11.203 243 TYR DDD N 1
ATOM 3923 C CA . TYR D 2 65 ? 19.928 0.881 40.834 1.000 11.244 243 TYR DDD CA 1
ATOM 3924 C C . TYR D 2 65 ? 21.206 0.057 40.858 1.000 10.948 243 TYR DDD C 1
ATOM 3925 O O . TYR D 2 65 ? 22.249 0.620 41.122 1.000 12.834 243 TYR DDD O 1
ATOM 3934 N N . ASP D 2 66 ? 21.116 -1.235 40.616 1.000 11.868 244 ASP DDD N 1
ATOM 3935 C CA . ASP D 2 66 ? 22.320 -2.088 40.666 1.000 12.002 244 ASP DDD CA 1
ATOM 3936 C C . ASP D 2 66 ? 23.324 -1.590 39.607 1.000 11.887 244 ASP DDD C 1
ATOM 3937 O O . ASP D 2 66 ? 24.527 -1.583 39.895 1.000 13.626 244 ASP DDD O 1
ATOM 3942 N N . ILE D 2 67 ? 22.873 -1.211 38.416 1.000 12.434 245 ILE DDD N 1
ATOM 3943 C CA . ILE D 2 67 ? 23.782 -0.630 37.391 1.000 12.662 245 ILE DDD CA 1
ATOM 3944 C C . ILE D 2 67 ? 24.526 0.540 38.055 1.000 12.284 245 ILE DDD C 1
ATOM 3945 O O . ILE D 2 67 ? 25.760 0.656 37.965 1.000 13.438 245 ILE DDD O 1
ATOM 3950 N N . ALA D 2 68 ? 23.753 1.458 38.613 1.000 11.761 246 ALA DDD N 1
ATOM 3951 C CA . ALA D 2 68 ? 24.298 2.672 39.226 1.000 12.013 246 ALA DDD CA 1
ATOM 3952 C C . ALA D 2 68 ? 25.317 2.331 40.312 1.000 11.716 246 ALA DDD C 1
ATOM 3953 O O . ALA D 2 68 ? 26.370 2.934 40.371 1.000 13.357 246 ALA DDD O 1
ATOM 3955 N N . ALA D 2 69 ? 24.982 1.406 41.186 1.000 11.555 247 ALA DDD N 1
ATOM 3956 C CA . ALA D 2 69 ? 25.830 1.077 42.357 1.000 12.866 247 ALA DDD CA 1
ATOM 3957 C C . ALA D 2 69 ? 27.078 0.345 41.895 1.000 12.011 247 ALA DDD C 1
ATOM 3958 O O . ALA D 2 69 ? 28.174 0.609 42.431 1.000 14.107 247 ALA DDD O 1
ATOM 3960 N N . LEU D 2 70 ? 26.962 -0.508 40.890 1.000 12.641 248 LEU DDD N 1
ATOM 3961 C CA . LEU D 2 70 ? 28.141 -1.197 40.346 1.000 12.584 248 LEU DDD CA 1
ATOM 3962 C C . LEU D 2 70 ? 29.127 -0.159 39.769 1.000 13.267 248 LEU DDD C 1
ATOM 3963 O O . LEU D 2 70 ? 30.340 -0.317 39.944 1.000 15.368 248 LEU DDD O 1
ATOM 3968 N N . MET D 2 71 ? 28.615 0.858 39.097 1.000 12.940 249 MET DDD N 1
ATOM 3969 C CA . MET D 2 71 ? 29.467 1.930 38.552 1.000 13.328 249 MET DDD CA 1
ATOM 3970 C C . MET D 2 71 ? 30.021 2.777 39.698 1.000 14.291 249 MET DDD C 1
ATOM 3971 O O . MET D 2 71 ? 31.226 3.019 39.758 1.000 17.576 249 MET DDD O 1
ATOM 3976 N N . ASP D 2 72 ? 29.170 3.263 40.583 1.000 14.783 250 ASP DDD N 1
ATOM 3977 C CA .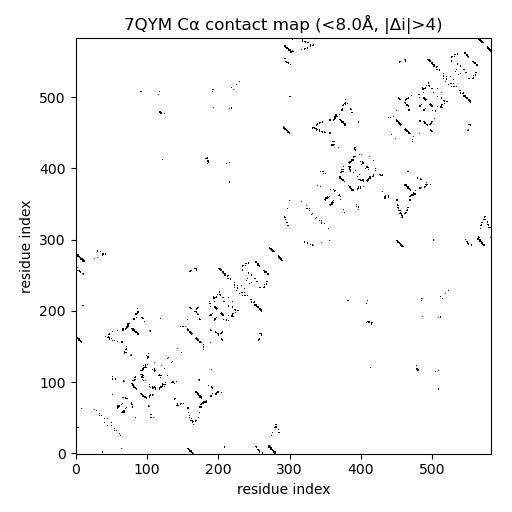 ASP D 2 72 ? 29.551 4.315 41.543 1.000 15.494 250 ASP DDD CA 1
ATOM 3978 C C . ASP D 2 72 ? 30.443 3.705 42.621 1.000 15.979 250 ASP DDD C 1
ATOM 3979 O O . ASP D 2 72 ? 31.452 4.293 42.982 1.000 21.125 250 ASP DDD O 1
ATOM 3984 N N . TYR D 2 73 ? 30.046 2.572 43.161 1.000 15.310 251 TYR DDD N 1
ATOM 3985 C CA . TYR D 2 73 ? 30.751 1.934 44.293 1.000 15.657 251 TYR DDD CA 1
ATOM 3986 C C . TYR D 2 73 ? 31.748 0.894 43.811 1.000 16.040 251 TYR DDD C 1
ATOM 3987 O O . TYR D 2 73 ? 32.815 0.767 44.429 1.000 21.299 251 TYR DDD O 1
ATOM 3996 N N . GLY D 2 74 ? 31.437 0.177 42.741 1.000 16.430 252 GLY DDD N 1
ATOM 3997 C CA . GLY D 2 74 ? 32.273 -0.922 42.251 1.000 16.391 252 GLY DDD CA 1
ATOM 3998 C C . GLY D 2 74 ? 33.292 -0.468 41.221 1.000 17.868 252 GLY DDD C 1
ATOM 3999 O O . GLY D 2 74 ? 34.189 -1.246 40.907 1.000 20.829 252 GLY DDD O 1
ATOM 4000 N N . GLY D 2 75 ? 33.157 0.727 40.670 1.000 17.732 253 GLY DDD N 1
ATOM 4001 C CA . GLY D 2 75 ? 34.045 1.290 39.633 1.000 17.541 253 GLY DDD CA 1
ATOM 4002 C C . GLY D 2 75 ? 33.867 0.647 38.261 1.000 16.962 253 GLY DDD C 1
ATOM 4003 O O . GLY D 2 75 ? 34.729 0.858 37.382 1.000 19.360 253 GLY DDD O 1
ATOM 4004 N N . LEU D 2 76 ? 32.818 -0.148 38.043 1.000 15.495 254 LEU DDD N 1
ATOM 4005 C CA A LEU D 2 76 ? 32.603 -0.761 36.714 0.500 14.822 254 LEU DDD CA 1
ATOM 4006 C CA B LEU D 2 76 ? 32.591 -0.757 36.717 0.500 14.151 254 LEU DDD CA 1
ATOM 4007 C C . LEU D 2 76 ? 32.280 0.329 35.689 1.000 14.559 254 LEU DDD C 1
ATOM 4008 O O . LEU D 2 76 ? 31.618 1.337 36.027 1.000 15.464 254 LEU DDD O 1
ATOM 4017 N N . SER D 2 77 ? 32.698 0.111 34.463 1.000 14.619 255 SER DDD N 1
ATOM 4018 C CA . SER D 2 77 ? 32.227 0.932 33.330 1.000 14.591 255 SER DDD CA 1
ATOM 4019 C C . SER D 2 77 ? 30.740 0.648 33.114 1.000 14.149 255 SER DDD C 1
ATOM 4020 O O . SER D 2 77 ? 30.191 -0.364 33.598 1.000 14.409 255 SER DDD O 1
ATOM 4023 N N . LEU D 2 78 ? 30.106 1.507 32.355 1.000 14.021 256 LEU DDD N 1
ATOM 4024 C CA . LEU D 2 78 ? 28.710 1.252 31.969 1.000 13.653 256 LEU DDD CA 1
ATOM 4025 C C . LEU D 2 78 ? 28.592 -0.107 31.283 1.000 14.432 256 LEU DDD C 1
ATOM 4026 O O . LEU D 2 78 ? 27.689 -0.911 31.628 1.000 14.041 256 LEU DDD O 1
ATOM 4031 N N . ALA D 2 79 ? 29.472 -0.390 30.333 1.000 14.614 257 ALA DDD N 1
ATOM 4032 C CA . ALA D 2 79 ? 29.376 -1.658 29.590 1.000 15.663 257 ALA DDD CA 1
ATOM 4033 C C . ALA D 2 79 ? 29.526 -2.835 30.557 1.000 14.312 257 ALA DDD C 1
ATOM 4034 O O . ALA D 2 79 ? 28.806 -3.839 30.400 1.000 16.044 257 ALA DDD O 1
ATOM 4036 N N . GLU D 2 80 ? 30.480 -2.759 31.471 1.000 14.732 258 GLU DDD N 1
ATOM 4037 C CA . GLU D 2 80 ? 30.731 -3.863 32.421 1.000 16.149 258 GLU DDD CA 1
ATOM 4038 C C . GLU D 2 80 ? 29.523 -4.043 33.346 1.000 13.268 258 GLU DDD C 1
ATOM 4039 O O . GLU D 2 80 ? 29.135 -5.185 33.628 1.000 14.607 258 GLU DDD O 1
ATOM 4045 N N . ALA D 2 81 ? 28.949 -2.943 33.805 1.000 13.557 259 ALA DDD N 1
ATOM 4046 C CA . ALA D 2 81 ? 27.815 -3.036 34.758 1.000 13.527 259 ALA DDD CA 1
ATOM 4047 C C . ALA D 2 81 ? 26.611 -3.641 34.031 1.000 12.603 259 ALA DDD C 1
ATOM 4048 O O . ALA D 2 81 ? 25.892 -4.490 34.561 1.000 12.993 259 ALA DDD O 1
ATOM 4050 N N . CYS D 2 82 ? 26.371 -3.192 32.811 1.000 12.930 260 CYS DDD N 1
ATOM 4051 C CA . CYS D 2 82 ? 25.273 -3.722 31.983 1.000 14.566 260 CYS DDD CA 1
ATOM 4052 C C . CYS D 2 82 ? 25.462 -5.215 31.723 1.000 14.301 260 CYS DDD C 1
ATOM 4053 O O . CYS D 2 82 ? 24.511 -5.985 31.800 1.000 15.591 260 CYS DDD O 1
ATOM 4056 N N . GLU D 2 83 ? 26.652 -5.661 31.349 1.000 15.423 261 GLU DDD N 1
ATOM 4057 C CA . GLU D 2 83 ? 26.902 -7.102 31.119 1.000 16.935 261 GLU DDD CA 1
ATOM 4058 C C . GLU D 2 83 ? 26.610 -7.862 32.414 1.000 15.575 261 GLU DDD C 1
ATOM 4059 O O . GLU D 2 83 ? 25.969 -8.923 32.369 1.000 17.158 261 GLU DDD O 1
ATOM 4065 N N . ARG D 2 84 ? 27.144 -7.394 33.530 1.000 15.437 262 ARG DDD N 1
ATOM 4066 C CA . ARG D 2 84 ? 26.995 -8.050 34.848 1.000 15.668 262 ARG DDD CA 1
ATOM 4067 C C . ARG D 2 84 ? 25.517 -8.204 35.177 1.000 14.225 262 ARG DDD C 1
ATOM 4068 O O . ARG D 2 84 ? 25.079 -9.309 35.543 1.000 17.022 262 ARG DDD O 1
ATOM 4076 N N . VAL D 2 85 ? 24.758 -7.136 35.060 1.000 12.651 263 VAL DDD N 1
ATOM 4077 C CA . VAL D 2 85 ? 23.342 -7.215 35.480 1.000 13.450 263 VAL DDD CA 1
ATOM 4078 C C . VAL D 2 85 ? 22.521 -8.011 34.464 1.000 12.632 263 VAL DDD C 1
ATOM 4079 O O . VAL D 2 85 ? 21.795 -8.959 34.840 1.000 15.287 263 VAL DDD O 1
ATOM 4083 N N . VAL D 2 86 ? 22.596 -7.672 33.192 1.000 13.383 264 VAL DDD N 1
ATOM 4084 C CA . VAL D 2 86 ? 21.648 -8.200 32.185 1.000 13.726 264 VAL DDD CA 1
ATOM 4085 C C . VAL D 2 86 ? 22.043 -9.595 31.732 1.000 13.939 264 VAL DDD C 1
ATOM 4086 O O . VAL D 2 86 ? 21.168 -10.446 31.486 1.000 15.325 264 VAL DDD O 1
ATOM 4090 N N . MET D 2 87 ? 23.351 -9.834 31.555 1.000 14.222 265 MET DDD N 1
ATOM 4091 C CA . MET D 2 87 ? 23.809 -11.121 30.988 1.000 16.437 265 MET DDD CA 1
ATOM 4092 C C . MET D 2 87 ? 24.223 -12.129 32.067 1.000 16.178 265 MET DDD C 1
ATOM 4093 O O . MET D 2 87 ? 24.326 -13.320 31.709 1.000 21.069 265 MET DDD O 1
ATOM 4098 N N . GLU D 2 88 ? 24.388 -11.742 33.339 1.000 16.975 266 GLU DDD N 1
ATOM 4099 C CA . GLU D 2 88 ? 24.839 -12.699 34.386 1.000 16.893 266 GLU DDD CA 1
ATOM 4100 C C . GLU D 2 88 ? 23.787 -12.745 35.500 1.000 16.590 266 GLU DDD C 1
ATOM 4101 O O . GLU D 2 88 ? 23.199 -13.819 35.714 1.000 19.373 266 GLU DDD O 1
ATOM 4107 N N . LYS D 2 89 ? 23.548 -11.641 36.182 1.000 15.210 267 LYS DDD N 1
ATOM 4108 C CA . LYS D 2 89 ? 22.732 -11.683 37.418 1.000 15.646 267 LYS DDD CA 1
ATOM 4109 C C . LYS D 2 89 ? 21.278 -11.964 37.078 1.000 16.804 267 LYS DDD C 1
ATOM 4110 O O . LYS D 2 89 ? 20.625 -12.764 37.758 1.000 16.927 267 LYS DDD O 1
ATOM 4116 N N . LEU D 2 90 ? 20.737 -11.300 36.073 1.000 15.644 268 LEU DDD N 1
ATOM 4117 C CA . LEU D 2 90 ? 19.298 -11.502 35.801 1.000 17.103 268 LEU DDD CA 1
ATOM 4118 C C . LEU D 2 90 ? 19.016 -12.931 35.327 1.000 15.596 268 LEU DDD C 1
ATOM 4119 O O . LEU D 2 90 ? 18.116 -13.568 35.860 1.000 16.079 268 LEU DDD O 1
ATOM 4124 N N . PRO D 2 91 ? 19.782 -13.505 34.371 1.000 16.444 269 PRO DDD N 1
ATOM 4125 C CA . PRO D 2 91 ? 19.592 -14.913 34.008 1.000 18.623 269 PRO DDD CA 1
ATOM 4126 C C . PRO D 2 91 ? 19.777 -15.857 35.202 1.000 17.671 269 PRO DDD C 1
ATOM 4127 O O . PRO D 2 91 ? 19.048 -16.854 35.261 1.000 20.505 269 PRO DDD O 1
ATOM 4131 N N . ALA D 2 92 ? 20.713 -15.570 36.111 1.000 17.987 270 ALA DDD N 1
ATOM 4132 C CA . ALA D 2 92 ? 20.948 -16.444 37.284 1.000 18.580 270 ALA DDD CA 1
ATOM 4133 C C . ALA D 2 92 ? 19.663 -16.555 38.115 1.000 17.634 270 ALA DDD C 1
ATOM 4134 O O . ALA D 2 92 ? 19.466 -17.590 38.737 1.000 22.066 270 ALA DDD O 1
ATOM 4136 N N . LEU D 2 93 ? 18.837 -15.506 38.151 1.000 18.172 271 LEU DDD N 1
ATOM 4137 C CA . LEU D 2 93 ? 17.537 -15.517 38.869 1.000 20.221 271 LEU DDD CA 1
ATOM 4138 C C . LEU D 2 93 ? 16.383 -15.912 37.943 1.000 17.811 271 LEU DDD C 1
ATOM 4139 O O . LEU D 2 93 ? 15.250 -15.861 38.389 1.000 21.826 271 LEU DDD O 1
ATOM 4144 N N . GLY D 2 94 ? 16.648 -16.256 36.691 1.000 19.348 272 GLY DDD N 1
ATOM 4145 C CA . GLY D 2 94 ? 15.596 -16.684 35.761 1.000 21.447 272 GLY DDD CA 1
ATOM 4146 C C . GLY D 2 94 ? 14.921 -15.510 35.085 1.000 20.110 272 GLY DDD C 1
ATOM 4147 O O . GLY D 2 94 ? 13.829 -15.701 34.565 1.000 27.509 272 GLY DDD O 1
ATOM 4148 N N . GLY D 2 95 ? 15.575 -14.347 35.040 1.000 19.044 273 GLY DDD N 1
ATOM 4149 C CA . GLY D 2 95 ? 14.989 -13.125 34.472 1.000 22.320 273 GLY DDD CA 1
ATOM 4150 C C . GLY D 2 95 ? 15.352 -12.956 33.017 1.000 20.894 273 GLY DDD C 1
ATOM 4151 O O . GLY D 2 95 ? 16.503 -13.187 32.631 1.000 28.297 273 GLY DDD O 1
ATOM 4152 N N . SER D 2 96 ? 14.388 -12.500 32.240 1.000 17.479 274 SER DDD N 1
ATOM 4153 C CA . SER D 2 96 ? 14.522 -12.192 30.799 1.000 18.365 274 SER DDD CA 1
ATOM 4154 C C . SER D 2 96 ? 14.185 -10.724 30.660 1.000 16.793 274 SER DDD C 1
ATOM 4155 O O . SER D 2 96 ? 13.177 -10.299 31.182 1.000 21.442 274 SER DDD O 1
ATOM 4158 N N . GLY D 2 97 ? 15.003 -9.996 29.929 1.000 15.822 275 GLY DDD N 1
ATOM 4159 C CA . GLY D 2 97 ? 14.676 -8.625 29.561 1.000 15.809 275 GLY DDD CA 1
ATOM 4160 C C . GLY D 2 97 ? 15.912 -7.874 29.152 1.000 15.189 275 GLY DDD C 1
ATOM 4161 O O . GLY D 2 97 ? 16.902 -8.468 28.701 1.000 15.579 275 GLY DDD O 1
ATOM 4162 N N . GLY D 2 98 ? 15.835 -6.577 29.294 1.000 12.832 276 GLY DDD N 1
ATOM 4163 C CA . GLY D 2 98 ? 16.904 -5.665 28.899 1.000 13.561 276 GLY DDD CA 1
ATOM 4164 C C . GLY D 2 98 ? 16.692 -4.294 29.497 1.000 12.104 276 GLY DDD C 1
ATOM 4165 O O . GLY D 2 98 ? 15.767 -4.077 30.318 1.000 13.424 276 GLY DDD O 1
ATOM 4166 N N . LEU D 2 99 ? 17.553 -3.381 29.119 1.000 12.320 277 LEU DDD N 1
ATOM 4167 C CA . LEU D 2 99 ? 17.465 -2.002 29.616 1.000 11.484 277 LEU DDD CA 1
ATOM 4168 C C . LEU D 2 99 ? 18.216 -1.089 28.680 1.000 11.568 277 LEU DDD C 1
ATOM 4169 O O . LEU D 2 99 ? 18.970 -1.531 27.821 1.000 12.287 277 LEU DDD O 1
ATOM 4174 N N . ILE D 2 100 ? 17.941 0.186 28.868 1.000 10.993 278 ILE DDD N 1
ATOM 4175 C CA . ILE D 2 100 ? 18.698 1.253 28.209 1.000 11.115 278 ILE DDD CA 1
ATOM 4176 C C . ILE D 2 100 ? 19.316 2.085 29.308 1.000 10.943 278 ILE DDD C 1
ATOM 4177 O O . ILE D 2 100 ? 18.726 2.284 30.366 1.000 11.049 278 ILE DDD O 1
ATOM 4182 N N . ALA D 2 101 ? 20.529 2.594 29.038 1.000 10.869 279 ALA DDD N 1
ATOM 4183 C CA . ALA D 2 101 ? 21.284 3.332 30.042 1.000 11.554 279 ALA DDD CA 1
ATOM 4184 C C . ALA D 2 101 ? 22.215 4.323 29.368 1.000 11.672 279 ALA DDD C 1
ATOM 4185 O O . ALA D 2 101 ? 22.794 4.026 28.323 1.000 12.986 279 ALA DDD O 1
ATOM 4187 N N . ILE D 2 102 ? 22.278 5.471 29.969 1.000 11.308 280 ILE DDD N 1
ATOM 4188 C CA . ILE D 2 102 ? 23.282 6.507 29.632 1.000 11.822 280 ILE DDD CA 1
ATOM 4189 C C . ILE D 2 102 ? 23.975 6.907 30.911 1.000 12.821 280 ILE DDD C 1
ATOM 4190 O O . ILE D 2 102 ? 23.320 7.203 31.909 1.000 13.043 280 ILE DDD O 1
ATOM 4195 N N . ASP D 2 103 ? 25.309 6.976 30.851 1.000 13.167 281 ASP DDD N 1
ATOM 4196 C CA . ASP D 2 103 ? 26.055 7.450 32.042 1.000 14.419 281 ASP DDD CA 1
ATOM 4197 C C . ASP D 2 103 ? 26.385 8.941 31.946 1.000 13.918 281 ASP DDD C 1
ATOM 4198 O O . ASP D 2 103 ? 26.064 9.605 30.949 1.000 15.572 281 ASP DDD O 1
ATOM 4203 N N . HIS D 2 104 ? 26.935 9.477 33.031 1.000 16.594 282 HIS DDD N 1
ATOM 4204 C CA . HIS D 2 104 ? 27.135 10.939 33.159 1.000 18.560 282 HIS DDD CA 1
ATOM 4205 C C . HIS D 2 104 ? 28.202 11.418 32.167 1.000 21.527 282 HIS DDD C 1
ATOM 4206 O O . HIS D 2 104 ? 28.278 12.621 31.907 1.000 25.674 282 HIS DDD O 1
ATOM 4213 N N . GLU D 2 105 ? 28.984 10.490 31.599 1.000 19.827 283 GLU DDD N 1
ATOM 4214 C CA . GLU D 2 105 ? 30.003 10.793 30.562 1.000 22.440 283 GLU DDD CA 1
ATOM 4215 C C . GLU D 2 105 ? 29.438 10.665 29.141 1.000 24.170 283 GLU DDD C 1
ATOM 4216 O O . GLU D 2 105 ? 30.180 10.908 28.200 1.000 30.136 283 GLU DDD O 1
ATOM 4222 N N . GLY D 2 106 ? 28.159 10.290 28.981 1.000 20.425 284 GLY DDD N 1
ATOM 4223 C CA . GLY D 2 106 ? 27.490 10.208 27.676 1.000 20.832 284 GLY DDD CA 1
ATOM 4224 C C . GLY D 2 106 ? 27.658 8.888 26.978 1.000 19.727 284 GLY DDD C 1
ATOM 4225 O O . GLY D 2 106 ? 27.283 8.807 25.796 1.000 21.802 284 GLY DDD O 1
ATOM 4226 N N . ASN D 2 107 ? 28.181 7.881 27.669 1.000 17.783 285 ASN DDD N 1
ATOM 4227 C CA . ASN D 2 107 ? 28.170 6.513 27.096 1.000 19.112 285 ASN DDD CA 1
ATOM 4228 C C . ASN D 2 107 ? 26.738 5.985 27.120 1.000 16.056 285 ASN DDD C 1
ATOM 4229 O O . ASN D 2 107 ? 26.014 6.305 28.048 1.000 16.517 285 ASN DDD O 1
ATOM 4234 N N . VAL D 2 108 ? 26.408 5.208 26.099 1.000 16.664 286 VAL DDD N 1
ATOM 4235 C CA A VAL D 2 108 ? 25.053 4.610 25.954 0.500 16.812 286 VAL DDD CA 1
ATOM 4236 C CA B VAL D 2 108 ? 25.060 4.606 25.885 0.500 16.904 286 VAL DDD CA 1
ATOM 4237 C C . VAL D 2 108 ? 25.178 3.088 25.833 1.000 16.491 286 VAL DDD C 1
ATOM 4238 O O . VAL D 2 108 ? 26.113 2.579 25.200 1.000 20.110 286 VAL DDD O 1
ATOM 4245 N N . ALA D 2 109 ? 24.242 2.381 26.455 1.000 13.530 287 ALA DDD N 1
ATOM 4246 C CA . ALA D 2 109 ? 24.219 0.920 26.421 1.000 14.642 287 ALA DDD CA 1
ATOM 4247 C C . ALA D 2 109 ? 22.763 0.498 26.317 1.000 13.226 287 ALA DDD C 1
ATOM 4248 O O . ALA D 2 109 ? 21.899 1.088 26.986 1.000 13.909 287 ALA DDD O 1
ATOM 4250 N N . LEU D 2 110 ? 22.519 -0.513 25.495 1.000 13.543 288 LEU DDD N 1
ATOM 4251 C CA . LEU D 2 110 ? 21.173 -1.059 25.250 1.000 13.717 288 LEU DDD CA 1
ATOM 4252 C C . LEU D 2 110 ? 21.210 -2.587 25.362 1.000 13.830 288 LEU DDD C 1
ATOM 4253 O O . LEU D 2 110 ? 20.846 -3.308 24.422 1.000 15.282 288 LEU DDD O 1
ATOM 4258 N N . PRO D 2 111 ? 21.657 -3.118 26.529 1.000 12.976 289 PRO DDD N 1
ATOM 4259 C CA . PRO D 2 111 ? 21.767 -4.568 26.704 1.000 13.397 289 PRO DDD CA 1
ATOM 4260 C C . PRO D 2 111 ? 20.409 -5.259 26.784 1.000 12.794 289 PRO DDD C 1
ATOM 4261 O O . PRO D 2 111 ? 19.442 -4.722 27.338 1.000 14.116 289 PRO DDD O 1
ATOM 4265 N N . PHE D 2 112 ? 20.349 -6.477 26.269 1.000 14.364 290 PHE DDD N 1
ATOM 4266 C CA . PHE D 2 112 ? 19.163 -7.344 26.443 1.000 13.643 290 PHE DDD CA 1
ATOM 4267 C C . PHE D 2 112 ? 19.599 -8.791 26.294 1.000 14.543 290 PHE DDD C 1
ATOM 4268 O O . PHE D 2 112 ? 20.482 -9.075 25.471 1.000 16.717 290 PHE DDD O 1
ATOM 4276 N N . ASN D 2 113 ? 18.908 -9.681 27.002 1.000 15.946 291 ASN DDD N 1
ATOM 4277 C CA . ASN D 2 113 ? 19.204 -11.119 26.984 1.000 17.001 291 ASN DDD CA 1
ATOM 4278 C C . ASN D 2 113 ? 18.072 -11.852 26.259 1.000 17.408 291 ASN DDD C 1
ATOM 4279 O O . ASN D 2 113 ? 18.113 -13.085 26.218 1.000 20.682 291 ASN DDD O 1
ATOM 4284 N N . THR D 2 114 ? 17.128 -11.116 25.673 1.000 19.136 292 THR DDD N 1
ATOM 4285 C CA . THR D 2 114 ? 15.982 -11.670 24.924 1.000 17.696 292 THR DDD CA 1
ATOM 4286 C C . THR D 2 114 ? 16.338 -11.759 23.435 1.000 18.120 292 THR DDD C 1
ATOM 4287 O O . THR D 2 114 ? 17.403 -11.309 23.021 1.000 19.628 292 THR DDD O 1
ATOM 4291 N N . GLU D 2 115 ? 15.437 -12.320 22.648 1.000 19.060 293 GLU DDD N 1
ATOM 4292 C CA . GLU D 2 115 ? 15.572 -12.414 21.179 1.000 21.878 293 GLU DDD CA 1
ATOM 4293 C C . GLU D 2 115 ? 15.604 -11.006 20.576 1.000 17.668 293 GLU DDD C 1
ATOM 4294 O O . GLU D 2 115 ? 16.272 -10.791 19.571 1.000 21.070 293 GLU DDD O 1
ATOM 4300 N N . GLY D 2 116 ? 14.851 -10.083 21.147 1.000 17.695 294 GLY DDD N 1
ATOM 4301 C CA . GLY D 2 116 ? 14.773 -8.721 20.632 1.000 17.206 294 GLY DDD CA 1
ATOM 4302 C C . GLY D 2 116 ? 14.481 -7.708 21.716 1.000 15.300 294 GLY DDD C 1
ATOM 4303 O O . GLY D 2 116 ? 14.074 -8.053 22.820 1.000 15.502 294 GLY DDD O 1
ATOM 4304 N N . MET D 2 117 ? 14.722 -6.450 21.355 1.000 14.310 295 MET DDD N 1
ATOM 4305 C CA . MET D 2 117 ? 14.298 -5.292 22.156 1.000 14.318 295 MET DDD CA 1
ATOM 4306 C C . MET D 2 117 ? 14.100 -4.135 21.193 1.000 13.317 295 MET DDD C 1
ATOM 4307 O O . MET D 2 117 ? 15.079 -3.722 20.510 1.000 14.399 295 MET DDD O 1
ATOM 4312 N N . TYR D 2 118 ? 12.887 -3.621 21.082 1.000 13.368 296 TYR DDD N 1
ATOM 4313 C CA . TYR D 2 118 ? 12.630 -2.443 20.251 1.000 13.488 296 TYR DDD CA 1
ATOM 4314 C C . TYR D 2 118 ? 13.386 -1.277 20.847 1.000 12.797 296 TYR DDD C 1
ATOM 4315 O O . TYR D 2 118 ? 13.195 -1.002 22.037 1.000 13.220 296 TYR DDD O 1
ATOM 4324 N N . ARG D 2 119 ? 14.251 -0.637 20.073 1.000 12.687 297 ARG DDD N 1
ATOM 4325 C CA . ARG D 2 119 ? 15.146 0.343 20.702 1.000 12.884 297 ARG DDD CA 1
ATOM 4326 C C . ARG D 2 119 ? 15.655 1.332 19.657 1.000 12.718 297 ARG DDD C 1
ATOM 4327 O O . ARG D 2 119 ? 15.701 1.040 18.478 1.000 13.846 297 ARG DDD O 1
ATOM 4335 N N . ALA D 2 120 ? 16.077 2.485 20.153 1.000 12.827 298 ALA DDD N 1
ATOM 4336 C CA . ALA D 2 120 ? 16.720 3.492 19.305 1.000 13.623 298 ALA DDD CA 1
ATOM 4337 C C . ALA D 2 120 ? 17.512 4.438 20.186 1.000 13.670 298 ALA DDD C 1
ATOM 4338 O O . ALA D 2 120 ? 17.227 4.592 21.378 1.000 13.863 298 ALA DDD O 1
ATOM 4340 N N . TRP D 2 121 ? 18.520 5.058 19.586 1.000 13.364 299 TRP DDD N 1
ATOM 4341 C CA . TRP D 2 121 ? 19.312 6.054 20.311 1.000 13.684 299 TRP DDD CA 1
ATOM 4342 C C . TRP D 2 121 ? 19.940 7.018 19.322 1.000 14.476 299 TRP DDD C 1
ATOM 4343 O O . TRP D 2 121 ? 20.094 6.707 18.151 1.000 16.485 299 TRP DDD O 1
ATOM 4354 N N . GLY D 2 122 ? 20.360 8.141 19.853 1.000 14.752 300 GLY DDD N 1
ATOM 4355 C CA . GLY D 2 122 ? 21.157 9.068 19.043 1.000 17.705 300 GLY DDD CA 1
ATOM 4356 C C . GLY D 2 122 ? 21.726 10.184 19.858 1.000 16.137 300 GLY DDD C 1
ATOM 4357 O O . GLY D 2 122 ? 21.052 10.725 20.760 1.000 16.764 300 GLY DDD O 1
ATOM 4358 N N . TYR D 2 123 ? 22.924 10.597 19.503 1.000 17.552 301 TYR DDD N 1
ATOM 4359 C CA . TYR D 2 123 ? 23.523 11.828 20.038 1.000 18.852 301 TYR DDD CA 1
ATOM 4360 C C . TYR D 2 123 ? 22.825 13.033 19.399 1.000 18.872 301 TYR DDD C 1
ATOM 4361 O O . TYR D 2 123 ? 22.444 12.988 18.221 1.000 21.110 301 TYR DDD O 1
ATOM 4370 N N . ALA D 2 124 ? 22.699 14.096 20.180 1.000 18.751 302 ALA DDD N 1
ATOM 4371 C CA . ALA D 2 124 ? 22.226 15.401 19.689 1.000 22.621 302 ALA DDD CA 1
ATOM 4372 C C . ALA D 2 124 ? 23.154 15.797 18.539 1.000 24.838 302 ALA DDD C 1
ATOM 4373 O O . ALA D 2 124 ? 24.381 15.792 18.740 1.000 34.128 302 ALA DDD O 1
ATOM 4375 N N . GLY D 2 125 ? 22.578 16.076 17.380 1.000 27.156 303 GLY DDD N 1
ATOM 4376 C CA . GLY D 2 125 ? 23.297 16.531 16.185 1.000 28.693 303 GLY DDD CA 1
ATOM 4377 C C . GLY D 2 125 ? 23.731 15.406 15.275 1.000 27.572 303 GLY DDD C 1
ATOM 4378 O O . GLY D 2 125 ? 24.269 15.699 14.195 1.000 35.646 303 GLY DDD O 1
ATOM 4379 N N . ASP D 2 126 ? 23.483 14.163 15.657 1.000 26.892 304 ASP DDD N 1
ATOM 4380 C CA . ASP D 2 126 ? 23.925 12.979 14.901 1.000 31.993 304 ASP DDD CA 1
ATOM 4381 C C . ASP D 2 126 ? 22.698 12.250 14.345 1.000 29.100 304 ASP DDD C 1
ATOM 4382 O O . ASP D 2 126 ? 21.567 12.618 14.690 1.000 28.067 304 ASP DDD O 1
ATOM 4387 N N . THR D 2 127 ? 22.900 11.275 13.468 1.000 32.282 305 THR DDD N 1
ATOM 4388 C CA . THR D 2 127 ? 21.799 10.439 12.933 1.000 33.214 305 THR DDD CA 1
ATOM 4389 C C . THR D 2 127 ? 21.444 9.389 13.981 1.000 34.748 305 THR DDD C 1
ATOM 4390 O O . THR D 2 127 ? 22.304 8.893 14.700 1.000 38.440 305 THR DDD O 1
ATOM 4394 N N . PRO D 2 128 ? 20.148 9.080 14.133 1.000 29.853 306 PRO DDD N 1
ATOM 4395 C CA . PRO D 2 128 ? 19.715 8.044 15.064 1.000 28.316 306 PRO DDD CA 1
ATOM 4396 C C . PRO D 2 128 ? 20.023 6.642 14.545 1.000 23.708 306 PRO DDD C 1
ATOM 4397 O O . PRO D 2 128 ? 20.192 6.474 13.361 1.000 26.234 306 PRO DDD O 1
ATOM 4401 N N . THR D 2 129 ? 20.100 5.701 15.476 1.000 19.873 307 THR DDD N 1
ATOM 4402 C CA . THR D 2 129 ? 20.245 4.258 15.215 1.000 20.333 307 THR DDD CA 1
ATOM 4403 C C . THR D 2 129 ? 19.002 3.575 15.794 1.000 17.045 307 THR DDD C 1
ATOM 4404 O O . THR D 2 129 ? 18.567 3.934 16.881 1.000 18.487 307 THR DDD O 1
ATOM 4408 N N . THR D 2 130 ? 18.484 2.605 15.075 1.000 17.671 308 THR DDD N 1
ATOM 4409 C CA . THR D 2 130 ? 17.328 1.820 15.534 1.000 16.476 308 THR DDD CA 1
ATOM 4410 C C . THR D 2 130 ? 17.648 0.335 15.501 1.000 19.254 308 THR DDD C 1
ATOM 4411 O O . THR D 2 130 ? 18.534 -0.058 14.738 1.000 22.271 308 THR DDD O 1
ATOM 4415 N N . GLY D 2 131 ? 16.954 -0.469 16.306 1.000 16.313 309 GLY DDD N 1
ATOM 4416 C CA . GLY D 2 131 ? 17.137 -1.923 16.294 1.000 17.852 309 GLY DDD CA 1
ATOM 4417 C C . GLY D 2 131 ? 15.914 -2.641 16.808 1.000 15.081 309 GLY DDD C 1
ATOM 4418 O O . GLY D 2 131 ? 15.125 -2.043 17.564 1.000 15.992 309 GLY DDD O 1
ATOM 4419 N N . ILE D 2 132 ? 15.787 -3.898 16.432 1.000 17.409 310 ILE DDD N 1
ATOM 4420 C CA . ILE D 2 132 ? 14.799 -4.851 16.978 1.000 16.627 310 ILE DDD CA 1
ATOM 4421 C C . ILE D 2 132 ? 15.524 -6.092 17.471 1.000 16.543 310 ILE DDD C 1
ATOM 4422 O O . ILE D 2 132 ? 15.309 -6.479 18.622 1.000 22.951 310 ILE DDD O 1
ATOM 4427 N N . TYR D 2 133 ? 16.346 -6.696 16.622 1.000 17.418 311 TYR DDD N 1
ATOM 4428 C CA . TYR D 2 133 ? 16.967 -8.013 16.880 1.000 18.787 311 TYR DDD CA 1
ATOM 4429 C C . TYR D 2 133 ? 18.340 -7.802 17.508 1.000 19.588 311 TYR DDD C 1
ATOM 4430 O O . TYR D 2 133 ? 18.733 -6.675 17.777 1.000 20.237 311 TYR DDD O 1
ATOM 4439 N N . ARG D 2 134 ? 19.065 -8.905 17.699 1.000 23.510 312 ARG DDD N 1
ATOM 4440 C CA . ARG D 2 134 ? 20.431 -8.894 18.293 1.000 27.775 312 ARG DDD CA 1
ATOM 4441 C C . ARG D 2 134 ? 21.484 -8.418 17.281 1.000 35.477 312 ARG DDD C 1
ATOM 4442 O O . ARG D 2 134 ? 21.164 -8.410 16.109 1.000 32.390 312 ARG DDD O 1
#

Nearest PDB structures (foldseek):
  8bqo-assembly1_AAA  TM=1.003E+00  e=4.953E-31  Escherichia coli
  7r1g-assembly1_CCC  TM=1.005E+00  e=9.577E-30  Escherichia coli
  7qsf-assembly1_CCC  TM=1.002E+00  e=1.518E-29  Escherichia coli
  7qtc-assembly1_CCC  TM=1.001E+00  e=4.357E-28  Escherichia coli
  8dqm-assembly1_C  TM=9.556E-01  e=1.181E-18  Roseivivax halodurans

Sequence (583 aa):
KAVIAIHGGAGAISRAQMSLQQELRYIEALSAIVETGQKMLEAGESALDVVTEAVRLLEECPLFNAGIGAVFTRRDETHELDACVVMDGNTLKKAGAVAGVSHLRNPVLAARLVMEQSPHVMMIGEGAENFAFARGMERVVSSPPEEIIFSTSLRYEQLLAARKTVGAVALDLDGNLAAATTSTGGMTNKKLPGVVGPWPLVGAGCYANNASVAVSCTGTGEVFIRALLAAYDIAALMDYGGLSLAEACERVVMEKLPALGGSGGLIAIDHEGNVVALPFNTEGMYRAWGYAGDTPTTGIYRGKAVIAIHGGAGAIISSRAQMSLQQELRRYIEALSAIVVETGQKMLEAGESALDVVTEAVRLLEECPLFNAGIGAVFTRDETHELDACVMDGNTLKAGAVAGVSSHLRNPVLAARLVMEQSPHVMMMIGEGAENFAFARGMERVSPEIIFSTSLRYEQLLAARKEGTVGAVALDLDGNLAAATTSTGGMMTNKKLPGVVGPWWPPLLVVGAGCYANNASVAVSCTGGTTGGEEVFIRALLAAYDIAALMDYGGLLSLAEACERVVMEKLPALGGSGGLIAIDHEGNVVALPFNTEGMYRAWGYAGDTPTTGIYR

Foldseek 3Di:
DDADDDDQDDDDDDVVPDDPVRVVVVVVLRVVLRVVLVVCVVVVHDPQVSVLSSLQSSLVDLVGCAQAVNAADPVRAHWHKDKGADPVVRFMFMETGEQFARRRSVLRVCCRPVHPDHYDYDPVSVCSCVVVPGGTHGNVNRDDPVSVVVSVVVVD/DDKDWDQDPVLFIFIAFDDPPDVPDDPPDDFCRVPELQAWYGDSQWKTKGWDWDRVLSVVLSLRVQLRCCCPVVVDDSVRSQCCRAVPRSVVVVMFTWMWMATSVGDIDTDGPDQFDFDKDDDPPDDIDTTTGD/DDDADDDDQDDDPDDPVVDDPVRVVVVVVLRVVLRVVLVVCVVVPHDPQVSVLSSLQSSLVDLVGCAQQVNAADPVRFGKHKDKGADPVVRFMFMETREQFARHRSVLRVCCRPPHPDHYDYDPVSVVVCVVVPGDTHGSCNNDDPVNVVVVPVVDDDD/DDKDWDQDPVLFIFIDFDDPADVPDDPPDDAQQHPELQAWYGDSQWKTKGWDWRDRLSVVVSLRVQLRCCCNVVVDDSVRSQCCRAVPRQVVVPIFIWMWMATSVGDIDTDGPDQFDFDKDDDVPGDIDTTTGD